Protein AF-0000000077170432 (afdb_homodimer)

Solvent-accessible surface area (backbone atoms only — not comparable to full-atom values): 39179 Å² total; per-residue (Å²): 105,49,14,53,43,49,45,34,35,33,37,40,66,66,39,50,56,58,50,44,18,53,65,47,69,58,74,45,51,33,66,53,50,51,30,24,37,72,60,76,39,79,74,50,73,69,52,41,50,44,47,18,60,63,46,71,46,54,54,57,64,44,67,56,45,87,49,56,41,79,46,63,64,42,57,51,84,76,51,88,63,52,73,54,54,46,32,32,49,52,45,51,49,51,54,50,50,50,46,51,51,50,54,32,54,75,69,62,49,80,77,36,64,57,58,70,93,48,98,59,54,43,77,49,92,45,51,72,48,22,42,58,49,24,52,51,50,33,57,73,66,37,40,46,64,58,45,65,69,50,63,50,55,51,41,40,64,50,15,36,41,76,45,76,39,88,52,61,88,89,41,61,59,46,43,30,32,34,31,41,53,85,92,45,75,57,40,46,32,41,37,31,20,57,80,49,53,66,30,53,36,48,48,44,54,40,23,48,50,28,55,65,44,41,37,54,81,77,38,55,72,69,48,41,53,51,19,15,48,40,16,21,45,30,54,50,49,34,64,69,52,49,32,70,73,72,44,63,75,46,91,46,77,20,39,47,38,50,51,52,50,21,60,64,40,51,41,38,59,47,58,46,54,52,45,38,37,74,74,53,25,32,47,70,66,51,52,54,48,37,46,70,52,86,41,51,52,29,83,83,43,60,72,86,46,76,45,80,38,69,76,39,65,63,62,68,58,60,54,60,63,57,35,52,42,35,46,36,38,42,64,61,74,40,48,68,65,54,41,15,60,69,68,69,44,59,52,67,57,50,49,41,38,41,65,38,84,78,77,76,78,63,68,75,78,110,109,47,12,52,44,49,46,34,36,33,39,40,66,64,40,50,58,58,51,45,17,55,65,48,69,59,76,46,50,35,66,53,51,50,31,26,37,70,60,76,41,78,74,52,72,69,53,42,52,44,48,18,62,65,46,72,45,54,56,60,64,45,66,55,55,84,43,56,42,77,47,61,64,43,56,56,84,76,57,88,61,53,71,56,55,46,35,30,49,50,41,50,49,50,52,48,50,49,46,52,52,48,54,33,54,74,67,61,49,82,77,37,63,58,59,68,95,47,98,60,53,43,78,48,92,44,51,72,48,22,43,57,50,24,53,50,51,32,57,74,67,37,41,46,62,58,44,65,68,48,63,50,56,51,39,40,65,50,15,36,42,77,45,76,38,87,52,60,87,88,43,59,59,49,44,31,32,34,31,41,52,84,89,46,75,56,39,45,33,40,38,32,20,57,82,48,54,66,29,53,37,49,47,45,53,40,23,49,50,27,55,65,43,42,37,56,81,78,38,56,72,69,48,41,53,51,18,16,49,40,17,22,43,30,56,49,49,33,64,70,53,50,31,70,73,73,44,63,76,46,91,45,76,19,39,47,38,50,52,52,50,21,60,65,42,52,41,38,59,48,58,47,53,53,43,38,36,75,74,53,23,31,48,72,67,52,50,54,48,37,46,70,52,86,40,50,52,29,84,83,43,60,72,86,47,75,46,81,39,68,75,39,63,63,61,67,57,61,55,59,64,56,35,52,43,36,46,36,38,42,64,61,76,41,48,67,65,55,42,14,59,69,68,70,44,57,51,68,56,50,50,42,36,43,65,38,84,78,77,78,78,64,69,76,78,112

Nearest PDB structures (foldseek):
  2ewt-assembly1_A  TM=8.692E-01  e=7.872E-02  Streptomyces coelicolor A3(2)
  4ob4-assembly1_A  TM=8.720E-01  e=9.083E-02  Streptomyces coelicolor A3(2)
  2axv-assembly1_D  TM=1.964E-01  e=3.850E-02  Enterococcus faecalis
  2awi-assembly1_F  TM=1.970E-01  e=3.850E-02  Enterococcus faecalis
  2aw6-assembly1_A  TM=2.011E-01  e=2.473E-01  Enterococcus faecalis

Secondary structure (DSSP, 8-state):
-HHHHHHHHHHHTT--HHHHHHHTTTSS-HHHHHHHHTTSSPPPHHHHHHHHHHHT--HHHHH--TTEEE------TT----HHHHHHHHHHHHHHHHHHHHHHHHTT--------SSSSPEEPSSTTHHHHHHHHHHHHTT--SSPPS-HHHHHHHTT-EEEEE---TT--EEEEEEEESTTPPPEEEEEEETTS-HHHHHHHHHHHHHHHHEESTTS-HHHHHHHHHHHHHHHHS-HHHHHHHH-S--S---HHHHHHHHHHHT--HHHHHHHHHHTTSS-HHHHHHHHHTTTTTTTTS-TT-SSSSGGGGGSSS-HHHHHHHHHHHHTTSS-HHHHHHHHTS-HHHHHHHHH-------TT--/-HHHHHHHHHHHHT--HHHHHHHTTTSS-HHHHHHHHTTSSPPPHHHHHHHHHHHT--HHHHH---SEE-------TT----HHHHHHHHHHHHHHHHHHHHHHHHTT--------SSSSPEEPSSTTHHHHHHHHHHHHTT--SSPPS-HHHHHHHTT-EEEEE---TT--EEEEEEEESTTPPPEEEEEEETTS-HHHHHHHHHHHHHHHHEESTTS-HHHHHHHHHHHHHHHHS-HHHHHHHH-S--S---HHHHHHHHHHHT--HHHHHHHHHHTTSS-HHHHHHHHHTTTTTTTTS-TT-SSSSGGGGGTSS-HHHHHHHHHHHHTTSS-HHHHHHHHTS-HHHHHHHHH-------TT--

Sequence (732 aa):
MLGERIKLARRKAGYSLRNLADRMGGRVSAQAIGKYERGEMVPGSDNLIALSRALEVSVPYLLDSQGIELTGVDFRAQAGITGAERARVQTEVLEWVERYLQIERILELDDGQWEMPFAEPRKLASVQQAESLAEEVRNRWNLGWDPIPNVTELFEEQGFKVLVVGLPAKVSGFTCLVHRSQAQSAVPVVVVNEMCSIERRRLTMVHELGHRLIDPEPLCTSEEEKAATRFAGAFLMPKEHLIRECGRERHKLSYQELIDLKQLYKVSGAALLVRLRDIGVISDAYLTYAFQSFARTWRSQEPESLERDPTCAKLEPAQRFERLCHRALAEGLISLSKAAELLRRPVKVVESELKGPVASDADHHQMLGERIKLARRKAGYSLRNLADRMGGRVSAQAIGKYERGEMVPGSDNLIALSRALEVSVPYLLDSQGIELTGVDFRAQAGITGAERARVQTEVLEWVERYLQIERILELDDGQWEMPFAEPRKLASVQQAESLAEEVRNRWNLGWDPIPNVTELFEEQGFKVLVVGLPAKVSGFTCLVHRSQAQSAVPVVVVNEMCSIERRRLTMVHELGHRLIDPEPLCTSEEEKAATRFAGAFLMPKEHLIRECGRERHKLSYQELIDLKQLYKVSGAALLVRLRDIGVISDAYLTYAFQSFARTWRSQEPESLERDPTCAKLEPAQRFERLCHRALAEGLISLSKAAELLRRPVKVVESELKGPVASDADHHQ

Structure (mmCIF, N/CA/C/O backbone):
data_AF-0000000077170432-model_v1
#
loop_
_entity.id
_entity.type
_entity.pdbx_description
1 polymer 'Gll0267 protein'
#
loop_
_atom_site.group_PDB
_atom_site.id
_atom_site.type_symbol
_atom_site.label_atom_id
_atom_site.label_alt_id
_atom_site.label_comp_id
_atom_site.label_asym_id
_atom_site.label_entity_id
_atom_site.label_seq_id
_atom_site.pdbx_PDB_ins_code
_atom_site.Cartn_x
_atom_site.Cartn_y
_atom_site.Cartn_z
_atom_site.occupancy
_atom_site.B_iso_or_equiv
_atom_site.auth_seq_id
_atom_site.auth_comp_id
_atom_site.auth_asym_id
_atom_site.auth_atom_id
_atom_site.pdbx_PDB_model_num
ATOM 1 N N . MET A 1 1 ? -3.203 37.281 20.688 1 66.94 1 MET A N 1
ATOM 2 C CA . MET A 1 1 ? -3.555 36.188 19.797 1 66.94 1 MET A CA 1
ATOM 3 C C . MET A 1 1 ? -3.92 36.688 18.406 1 66.94 1 MET A C 1
ATOM 5 O O . MET A 1 1 ? -3.193 36.438 17.438 1 66.94 1 MET A O 1
ATOM 9 N N . LEU A 1 2 ? -4.871 37.562 18.375 1 74.5 2 LEU A N 1
ATOM 10 C CA . LEU A 1 2 ? -5.285 38.156 17.094 1 74.5 2 LEU A CA 1
ATOM 11 C C . LEU A 1 2 ? -4.137 38.938 16.469 1 74.5 2 LEU A C 1
ATOM 13 O O . LEU A 1 2 ? -3.846 38.75 15.281 1 74.5 2 LEU A O 1
ATOM 17 N N . GLY A 1 3 ? -3.471 39.656 17.297 1 78.38 3 GLY A N 1
ATOM 18 C CA . GLY A 1 3 ? -2.367 40.5 16.828 1 78.38 3 GLY A CA 1
ATOM 19 C C . GLY A 1 3 ? -1.251 39.688 16.203 1 78.38 3 GLY A C 1
ATOM 20 O O . GLY A 1 3 ? -0.763 40.031 15.117 1 78.38 3 GLY A O 1
ATOM 21 N N . GLU A 1 4 ? -0.898 38.656 16.875 1 74.75 4 GLU A N 1
ATOM 22 C CA . GLU A 1 4 ? 0.164 37.781 16.375 1 74.75 4 GLU A CA 1
ATOM 23 C C . GLU A 1 4 ? -0.23 37.156 15.047 1 74.75 4 GLU A C 1
ATOM 25 O O . GLU A 1 4 ? 0.609 36.969 14.156 1 74.75 4 GLU A O 1
ATOM 30 N N . ARG A 1 5 ? -1.409 36.844 14.922 1 73.12 5 ARG A N 1
ATOM 31 C CA . ARG A 1 5 ? -1.896 36.188 13.703 1 73.12 5 ARG A CA 1
ATOM 32 C C . ARG A 1 5 ? -1.906 37.188 12.539 1 73.12 5 ARG A C 1
ATOM 34 O O . ARG A 1 5 ? -1.618 36.812 11.398 1 73.12 5 ARG A O 1
ATOM 41 N N . ILE A 1 6 ? -2.32 38.406 12.844 1 80.06 6 ILE A N 1
ATOM 42 C CA . ILE A 1 6 ? -2.26 39.438 11.836 1 80.06 6 ILE A CA 1
ATOM 43 C C . ILE A 1 6 ? -0.813 39.656 11.391 1 80.06 6 ILE A C 1
ATOM 45 O O . ILE A 1 6 ? -0.533 39.719 10.188 1 80.06 6 ILE A O 1
ATOM 49 N N . LYS A 1 7 ? 0.082 39.656 12.383 1 80.56 7 LYS A N 1
ATOM 50 C CA . LYS A 1 7 ? 1.5 39.844 12.094 1 80.56 7 LYS A CA 1
ATOM 51 C C . LYS A 1 7 ? 2.033 38.719 11.203 1 80.56 7 LYS A C 1
ATOM 53 O O . LYS A 1 7 ? 2.717 38.969 10.211 1 80.56 7 LYS A O 1
ATOM 58 N N . LEU A 1 8 ? 1.719 37.562 11.586 1 73 8 LEU A N 1
ATOM 59 C CA . LEU A 1 8 ? 2.164 36.375 10.836 1 73 8 LEU A CA 1
ATOM 60 C C . LEU A 1 8 ? 1.624 36.406 9.414 1 73 8 LEU A C 1
ATOM 62 O O . LEU A 1 8 ? 2.357 36.156 8.461 1 73 8 LEU A O 1
ATOM 66 N N . ALA A 1 9 ? 0.352 36.656 9.25 1 75.5 9 ALA A N 1
ATOM 67 C CA . ALA A 1 9 ? -0.275 36.719 7.93 1 75.5 9 ALA A CA 1
ATOM 68 C C . ALA A 1 9 ? 0.36 37.812 7.078 1 75.5 9 ALA A C 1
ATOM 70 O O . ALA A 1 9 ? 0.557 37.656 5.875 1 75.5 9 ALA A O 1
ATOM 71 N N . ARG A 1 10 ? 0.565 38.969 7.695 1 82.31 10 ARG A N 1
ATOM 72 C CA . ARG A 1 10 ? 1.197 40.094 6.992 1 82.31 10 ARG A CA 1
ATOM 73 C C . ARG A 1 10 ? 2.578 39.688 6.477 1 82.31 10 ARG A C 1
ATOM 75 O O . ARG A 1 10 ? 2.914 39.969 5.32 1 82.31 10 ARG A O 1
ATOM 82 N N . ARG A 1 11 ? 3.338 39.062 7.297 1 75.88 11 ARG A N 1
ATOM 83 C CA . ARG A 1 11 ? 4.676 38.594 6.914 1 75.88 11 ARG A CA 1
ATOM 84 C C . ARG A 1 11 ? 4.609 37.562 5.805 1 75.88 11 ARG A C 1
ATOM 86 O O . ARG A 1 11 ? 5.438 37.562 4.891 1 75.88 11 ARG A O 1
ATOM 93 N N . LYS A 1 12 ? 3.648 36.719 5.934 1 70.38 12 LYS A N 1
ATOM 94 C CA . LYS A 1 12 ? 3.412 35.719 4.898 1 70.38 12 LYS A CA 1
ATOM 95 C C . LYS A 1 12 ? 3.191 36.375 3.539 1 70.38 12 LYS A C 1
ATOM 97 O O . LYS A 1 12 ? 3.705 35.906 2.523 1 70.38 12 LYS A O 1
ATOM 102 N N . ALA A 1 13 ? 2.371 37.406 3.566 1 73.69 13 ALA A N 1
ATOM 103 C CA . ALA A 1 13 ? 2.031 38.125 2.334 1 73.69 13 ALA A CA 1
ATOM 104 C C . ALA A 1 13 ? 3.176 39 1.885 1 73.69 13 ALA A C 1
ATOM 106 O O . ALA A 1 13 ? 3.123 39.594 0.801 1 73.69 13 ALA A O 1
ATOM 107 N N . GLY A 1 14 ? 4.219 39.156 2.766 1 74.88 14 GLY A N 1
ATOM 108 C CA . GLY A 1 14 ? 5.375 40 2.457 1 74.88 14 GLY A CA 1
ATOM 109 C C . GLY A 1 14 ? 5.094 41.469 2.576 1 74.88 14 GLY A C 1
ATOM 110 O O . GLY A 1 14 ? 5.75 42.281 1.924 1 74.88 14 GLY A O 1
ATOM 111 N N . TYR A 1 15 ? 4.129 41.812 3.283 1 82.25 15 TYR A N 1
ATOM 112 C CA . TYR A 1 15 ? 3.754 43.219 3.367 1 82.25 15 TYR A CA 1
ATOM 113 C C . TYR A 1 15 ? 4.422 43.875 4.562 1 82.25 15 TYR A C 1
ATOM 115 O O . TYR A 1 15 ? 4.535 43.281 5.633 1 82.25 15 TYR A O 1
ATOM 123 N N . SER A 1 16 ? 5.012 45.094 4.328 1 88.25 16 SER A N 1
ATOM 124 C CA . SER A 1 16 ? 5.254 46 5.457 1 88.25 16 SER A CA 1
ATOM 125 C C . SER A 1 16 ? 3.943 46.531 6.031 1 88.25 16 SER A C 1
ATOM 127 O O . SER A 1 16 ? 2.877 46.344 5.441 1 88.25 16 SER A O 1
ATOM 129 N N . LEU A 1 17 ? 4.078 47.094 7.18 1 92.12 17 LEU A N 1
ATOM 130 C CA . LEU A 1 17 ? 2.881 47.719 7.746 1 92.12 17 LEU A CA 1
ATOM 131 C C . LEU A 1 17 ? 2.275 48.719 6.773 1 92.12 17 LEU A C 1
ATOM 133 O O . LEU A 1 17 ? 1.055 48.781 6.602 1 92.12 17 LEU A O 1
ATOM 137 N N . ARG A 1 18 ? 3.133 49.438 6.09 1 91.62 18 ARG A N 1
ATOM 138 C CA . ARG A 1 18 ? 2.688 50.469 5.133 1 91.62 18 ARG A CA 1
ATOM 139 C C . ARG A 1 18 ? 2.061 49.812 3.904 1 91.62 18 ARG A C 1
ATOM 141 O O . ARG A 1 18 ? 1.016 50.25 3.426 1 91.62 18 ARG A O 1
ATOM 148 N N . ASN A 1 19 ? 2.674 48.781 3.428 1 91.88 19 ASN A N 1
ATOM 149 C CA . ASN A 1 19 ? 2.16 48.062 2.26 1 91.88 19 ASN A CA 1
ATOM 150 C C . ASN A 1 19 ? 0.788 47.469 2.531 1 91.88 19 ASN A C 1
ATOM 152 O O . ASN A 1 19 ? -0.083 47.469 1.659 1 91.88 19 ASN A O 1
ATOM 156 N N . LEU A 1 20 ? 0.703 46.938 3.67 1 93 20 LEU A N 1
ATOM 157 C CA . LEU A 1 20 ? -0.584 46.344 4.031 1 93 20 LEU A CA 1
ATOM 158 C C . LEU A 1 20 ? -1.667 47.406 4.102 1 93 20 LEU A C 1
ATOM 160 O O . LEU A 1 20 ? -2.781 47.219 3.617 1 93 20 LEU A O 1
ATOM 164 N N . ALA A 1 21 ? -1.372 48.5 4.645 1 93.38 21 ALA A N 1
ATOM 165 C CA . ALA A 1 21 ? -2.32 49.625 4.707 1 93.38 21 ALA A CA 1
ATOM 166 C C . ALA A 1 21 ? -2.77 50.031 3.312 1 93.38 21 ALA A C 1
ATOM 168 O O . ALA A 1 21 ? -3.955 50.281 3.084 1 93.38 21 ALA A O 1
ATOM 169 N N . ASP A 1 22 ? -1.822 50.062 2.438 1 92.12 22 ASP A N 1
ATOM 170 C CA . ASP A 1 22 ? -2.119 50.438 1.056 1 92.12 22 ASP A CA 1
ATOM 171 C C . ASP A 1 22 ? -3.033 49.375 0.399 1 92.12 22 ASP A C 1
ATOM 173 O O . ASP A 1 22 ? -3.979 49.75 -0.307 1 92.12 22 ASP A O 1
ATOM 177 N N . ARG A 1 23 ? -2.705 48.125 0.683 1 91.44 23 ARG A N 1
ATOM 178 C CA . ARG A 1 23 ? -3.479 47.031 0.104 1 91.44 23 ARG A CA 1
ATOM 179 C C . ARG A 1 23 ? -4.914 47.062 0.616 1 91.44 23 ARG A C 1
ATOM 181 O O . ARG A 1 23 ? -5.832 46.594 -0.077 1 91.44 23 ARG A O 1
ATOM 188 N N . MET A 1 24 ? -5.082 47.562 1.746 1 91.56 24 MET A N 1
ATOM 189 C CA . MET A 1 24 ? -6.41 47.656 2.338 1 91.56 24 MET A CA 1
ATOM 190 C C . MET A 1 24 ? -7.137 48.906 1.86 1 91.56 24 MET A C 1
ATOM 192 O O . MET A 1 24 ? -8.211 49.25 2.369 1 91.56 24 MET A O 1
ATOM 196 N N . GLY A 1 25 ? -6.539 49.625 0.961 1 88.75 25 GLY A N 1
ATOM 197 C CA . GLY A 1 25 ? -7.145 50.812 0.396 1 88.75 25 GLY A CA 1
ATOM 198 C C . GLY A 1 25 ? -7.09 52.031 1.328 1 88.75 25 GLY A C 1
ATOM 199 O O . GLY A 1 25 ? -7.945 52.906 1.268 1 88.75 25 GLY A O 1
ATOM 200 N N . GLY A 1 26 ? -6.211 51.969 2.174 1 86 26 GLY A N 1
ATOM 201 C CA . GLY A 1 26 ? -6.055 53.094 3.096 1 86 26 GLY A CA 1
ATOM 202 C C . GLY A 1 26 ? -7.133 53.156 4.16 1 86 26 GLY A C 1
ATOM 203 O O . GLY A 1 26 ? -7.258 54.125 4.879 1 86 26 GLY A O 1
ATOM 204 N N . ARG A 1 27 ? -7.801 52.062 4.348 1 87.88 27 ARG A N 1
ATOM 205 C CA . ARG A 1 27 ? -8.883 52 5.324 1 87.88 27 ARG A CA 1
ATOM 206 C C . ARG A 1 27 ? -8.336 52.062 6.75 1 87.88 27 ARG A C 1
ATOM 208 O O . ARG A 1 27 ? -9 52.562 7.652 1 87.88 27 ARG A O 1
ATOM 215 N N . VAL A 1 28 ? -7.281 51.469 6.863 1 89.88 28 VAL A N 1
ATOM 216 C CA . VAL A 1 28 ? -6.609 51.438 8.156 1 89.88 28 VAL A CA 1
ATOM 217 C C . VAL A 1 28 ? -5.168 51.906 8 1 89.88 28 VAL A C 1
ATOM 219 O O . VAL A 1 28 ? -4.5 51.594 7.02 1 89.88 28 VAL A O 1
ATOM 222 N N . SER A 1 29 ? -4.715 52.781 8.852 1 91.94 29 SER A N 1
ATOM 223 C CA . SER A 1 29 ? -3.35 53.281 8.773 1 91.94 29 SER A CA 1
ATOM 224 C C . SER A 1 29 ? -2.342 52.219 9.172 1 91.94 29 SER A C 1
ATOM 226 O O . SER A 1 29 ? -2.693 51.25 9.859 1 91.94 29 SER A O 1
ATOM 228 N N . ALA A 1 30 ? -1.102 52.469 8.688 1 93.88 30 ALA A N 1
ATOM 229 C CA . ALA A 1 30 ? -0.016 51.562 9.078 1 93.88 30 ALA A CA 1
ATOM 230 C C . ALA A 1 30 ? 0.161 51.562 10.594 1 93.88 30 ALA A C 1
ATOM 232 O O . ALA A 1 30 ? 0.448 50.5 11.172 1 93.88 30 ALA A O 1
ATOM 233 N N . GLN A 1 31 ? -0.024 52.688 11.172 1 92.5 31 GLN A N 1
ATOM 234 C CA . GLN A 1 31 ? 0.094 52.781 12.625 1 92.5 31 GLN A CA 1
ATOM 235 C C . GLN A 1 31 ? -0.979 51.969 13.32 1 92.5 31 GLN A C 1
ATOM 237 O O . GLN A 1 31 ? -0.7 51.281 14.312 1 92.5 31 GLN A O 1
ATOM 242 N N . ALA A 1 32 ? -2.135 52.031 12.836 1 92.88 32 ALA A N 1
ATOM 243 C CA . ALA A 1 32 ? -3.232 51.25 13.406 1 92.88 32 ALA A CA 1
ATOM 244 C C . ALA A 1 32 ? -2.973 49.75 13.266 1 92.88 32 ALA A C 1
ATOM 246 O O . ALA A 1 32 ? -3.229 48.969 14.195 1 92.88 32 ALA A O 1
ATOM 247 N N . ILE A 1 33 ? -2.488 49.406 12.133 1 93.81 33 ILE A N 1
ATOM 248 C CA . ILE A 1 33 ? -2.166 48 11.906 1 93.81 33 ILE A CA 1
ATOM 249 C C . ILE A 1 33 ? -1.11 47.562 12.906 1 93.81 33 ILE A C 1
ATOM 251 O O . ILE A 1 33 ? -1.204 46.438 13.461 1 93.81 33 ILE A O 1
ATOM 255 N N . GLY A 1 34 ? -0.131 48.375 13.086 1 91.88 34 GLY A N 1
ATOM 256 C CA . GLY A 1 34 ? 0.862 48.062 14.109 1 91.88 34 GLY A CA 1
ATOM 257 C C . GLY A 1 34 ? 0.259 47.875 15.484 1 91.88 34 GLY A C 1
ATOM 258 O O . GLY A 1 34 ? 0.664 46.969 16.219 1 91.88 34 GLY A O 1
ATOM 259 N N . LYS A 1 35 ? -0.677 48.656 15.828 1 90.94 35 LYS A N 1
ATOM 260 C CA . LYS A 1 35 ? -1.358 48.531 17.109 1 90.94 35 LYS A CA 1
ATOM 261 C C . LYS A 1 35 ? -2.158 47.25 17.172 1 90.94 35 LYS A C 1
ATOM 263 O O . LYS A 1 35 ? -2.236 46.594 18.234 1 90.94 35 LYS A O 1
ATOM 268 N N . TYR A 1 36 ? -2.811 46.906 16.062 1 89.5 36 TYR A N 1
ATOM 269 C CA . TYR A 1 36 ? -3.498 45.625 16.016 1 89.5 36 TYR A CA 1
ATOM 270 C C . TYR A 1 36 ? -2.541 44.469 16.312 1 89.5 36 TYR A C 1
ATOM 272 O O . TYR A 1 36 ? -2.838 43.625 17.156 1 89.5 36 TYR A O 1
ATOM 280 N N . GLU A 1 37 ? -1.351 44.562 15.664 1 88.19 37 GLU A N 1
ATOM 281 C CA . GLU A 1 37 ? -0.382 43.469 15.766 1 88.19 37 GLU A CA 1
ATOM 282 C C . GLU A 1 37 ? 0.184 43.344 17.172 1 88.19 37 GLU A C 1
ATOM 284 O O . GLU A 1 37 ? 0.515 42.25 17.641 1 88.19 37 GLU A O 1
ATOM 289 N N . ARG A 1 38 ? 0.248 44.5 17.875 1 83.94 38 ARG A N 1
ATOM 290 C CA . ARG A 1 38 ? 0.784 44.531 19.219 1 83.94 38 ARG A CA 1
ATOM 291 C C . ARG A 1 38 ? -0.32 44.312 20.25 1 83.94 38 ARG A C 1
ATOM 293 O O . ARG A 1 38 ? -0.064 44.312 21.453 1 83.94 38 ARG A O 1
ATOM 300 N N . GLY A 1 39 ? -1.513 44.156 19.766 1 83.88 39 GLY A N 1
ATOM 301 C CA . GLY A 1 39 ? -2.635 43.875 20.656 1 83.88 39 GLY A CA 1
ATOM 302 C C . GLY A 1 39 ? -3.137 45.094 21.391 1 83.88 39 GLY A C 1
ATOM 303 O O . GLY A 1 39 ? -3.885 45 22.359 1 83.88 39 GLY A O 1
ATOM 304 N N . GLU A 1 40 ? -2.727 46.219 21 1 84.38 40 GLU A N 1
ATOM 305 C CA . GLU A 1 40 ? -3.1 47.469 21.672 1 84.38 40 GLU A CA 1
ATOM 306 C C . GLU A 1 40 ? -4.48 47.938 21.219 1 84.38 40 GLU A C 1
ATOM 308 O O . GLU A 1 40 ? -5.133 48.719 21.906 1 84.38 40 GLU A O 1
ATOM 313 N N . MET A 1 41 ? -4.844 47.5 19.984 1 86.38 41 MET A N 1
ATOM 314 C CA . MET A 1 41 ? -6.145 47.812 19.391 1 86.38 41 MET A CA 1
ATOM 315 C C . MET A 1 41 ? -6.754 46.594 18.703 1 86.38 41 MET A C 1
ATOM 317 O O . MET A 1 41 ? -6.039 45.812 18.109 1 86.38 41 MET A O 1
ATOM 321 N N . VAL A 1 42 ? -8.039 46.469 18.844 1 87.75 42 VAL A N 1
ATOM 322 C CA . VAL A 1 42 ? -8.742 45.406 18.172 1 87.75 42 VAL A CA 1
ATOM 323 C C . VAL A 1 42 ? -9.484 45.938 16.953 1 87.75 42 VAL A C 1
ATOM 325 O O . VAL A 1 42 ? -10.227 46.906 17.047 1 87.75 42 VAL A O 1
ATOM 328 N N . PRO A 1 43 ? -9.172 45.312 15.883 1 87.94 43 PRO A N 1
ATOM 329 C CA . PRO A 1 43 ? -9.883 45.781 14.695 1 87.94 43 PRO A CA 1
ATOM 330 C C . PRO A 1 43 ? -11.383 45.5 14.758 1 87.94 43 PRO A C 1
ATOM 332 O O . PRO A 1 43 ? -11.805 44.469 15.281 1 87.94 43 PRO A O 1
ATOM 335 N N . GLY A 1 44 ? -12.188 46.438 14.227 1 85.31 44 GLY A N 1
ATOM 336 C CA . GLY A 1 44 ? -13.617 46.219 14.055 1 85.31 44 GLY A CA 1
ATOM 337 C C . GLY A 1 44 ? -13.93 45.219 12.953 1 85.31 44 GLY A C 1
ATOM 338 O O . GLY A 1 44 ? -13.031 44.75 12.25 1 85.31 44 GLY A O 1
ATOM 339 N N . SER A 1 45 ? -15.18 44.844 12.828 1 85.25 45 SER A N 1
ATOM 340 C CA . SER A 1 45 ? -15.633 43.812 11.898 1 85.25 45 SER A CA 1
ATOM 341 C C . SER A 1 45 ? -15.234 44.156 10.469 1 85.25 45 SER A C 1
ATOM 343 O O . SER A 1 45 ? -14.727 43.312 9.734 1 85.25 45 SER A O 1
ATOM 345 N N . ASP A 1 46 ? -15.445 45.344 10.117 1 87.81 46 ASP A N 1
ATOM 346 C CA . ASP A 1 46 ? -15.117 45.75 8.758 1 87.81 46 ASP A CA 1
ATOM 347 C C . ASP A 1 46 ? -13.617 45.656 8.492 1 87.81 46 ASP A C 1
ATOM 349 O O . ASP A 1 46 ? -13.203 45.219 7.426 1 87.81 46 ASP A O 1
ATOM 353 N N . ASN A 1 47 ? -12.867 46.094 9.453 1 90.62 47 ASN A N 1
ATOM 354 C CA . ASN A 1 47 ? -11.414 46.031 9.312 1 90.62 47 ASN A CA 1
ATOM 355 C C . ASN A 1 47 ? -10.898 44.594 9.305 1 90.62 47 ASN A C 1
ATOM 357 O O . ASN A 1 47 ? -9.945 44.281 8.586 1 90.62 47 ASN A O 1
ATOM 361 N N . LEU A 1 48 ? -11.586 43.781 10.023 1 87.62 48 LEU A N 1
ATOM 362 C CA . LEU A 1 48 ? -11.219 42.375 10.055 1 87.62 48 LEU A CA 1
ATOM 363 C C . LEU A 1 48 ? -11.438 41.719 8.695 1 87.62 48 LEU A C 1
ATOM 365 O O . LEU A 1 48 ? -10.594 40.938 8.227 1 87.62 48 LEU A O 1
ATOM 369 N N . ILE A 1 49 ? -12.508 42.031 8.141 1 87 49 ILE A N 1
ATOM 370 C CA . ILE A 1 49 ? -12.82 41.5 6.82 1 87 49 ILE A CA 1
ATOM 371 C C . ILE A 1 49 ? -11.805 42.031 5.801 1 87 49 ILE A C 1
ATOM 373 O O . ILE A 1 49 ? -11.32 41.281 4.957 1 87 49 ILE A O 1
ATOM 377 N N . ALA A 1 50 ? -11.547 43.25 5.898 1 89.5 50 ALA A N 1
ATOM 378 C CA . ALA A 1 50 ? -10.562 43.875 5 1 89.5 50 ALA A CA 1
ATOM 379 C C . ALA A 1 50 ? -9.195 43.219 5.164 1 89.5 50 ALA A C 1
ATOM 381 O O . ALA A 1 50 ? -8.5 42.969 4.18 1 89.5 50 ALA A O 1
ATOM 382 N N . LEU A 1 51 ? -8.844 42.969 6.371 1 90.44 51 LEU A N 1
ATOM 383 C CA . LEU A 1 51 ? -7.59 42.281 6.672 1 90.44 51 LEU A CA 1
ATOM 384 C C . LEU A 1 51 ? -7.57 40.906 6.051 1 90.44 51 LEU A C 1
ATOM 386 O O . LEU A 1 51 ? -6.582 40.5 5.422 1 90.44 51 LEU A O 1
ATOM 390 N N . SER A 1 52 ? -8.578 40.219 6.273 1 86.06 52 SER A N 1
ATOM 391 C CA . SER A 1 52 ? -8.711 38.875 5.75 1 86.06 52 SER A CA 1
ATOM 392 C C . SER A 1 52 ? -8.523 38.844 4.234 1 86.06 52 SER A C 1
ATOM 394 O O . SER A 1 52 ? -7.809 38 3.705 1 86.06 52 SER A O 1
ATOM 396 N N . ARG A 1 53 ? -9.094 39.688 3.635 1 85.31 53 ARG A N 1
ATOM 397 C CA . ARG A 1 53 ? -9.016 39.781 2.18 1 85.31 53 ARG A CA 1
ATOM 398 C C . ARG A 1 53 ? -7.609 40.156 1.729 1 85.31 53 ARG A C 1
ATOM 400 O O . ARG A 1 53 ? -7.055 39.562 0.813 1 85.31 53 ARG A O 1
ATOM 407 N N . ALA A 1 54 ? -7.094 41.156 2.33 1 88.44 54 ALA A N 1
ATOM 408 C CA . ALA A 1 54 ? -5.781 41.656 1.941 1 88.44 54 ALA A CA 1
ATOM 409 C C . ALA A 1 54 ? -4.695 40.625 2.168 1 88.44 54 ALA A C 1
ATOM 411 O O . ALA A 1 54 ? -3.736 40.531 1.396 1 88.44 54 ALA A O 1
ATOM 412 N N . LEU A 1 55 ? -4.883 39.906 3.152 1 84.19 55 LEU A N 1
ATOM 413 C CA . LEU A 1 55 ? -3.852 38.969 3.566 1 84.19 55 LEU A CA 1
ATOM 414 C C . LEU A 1 55 ? -4.148 37.562 3.039 1 84.19 55 LEU A C 1
ATOM 416 O O . LEU A 1 55 ? -3.355 36.625 3.232 1 84.19 55 LEU A O 1
ATOM 420 N N . GLU A 1 56 ? -5.32 37.375 2.508 1 77.31 56 GLU A N 1
ATOM 421 C CA . GLU A 1 56 ? -5.762 36.125 1.936 1 77.31 56 GLU A CA 1
ATOM 422 C C . GLU A 1 56 ? -5.82 35.031 2.996 1 77.31 56 GLU A C 1
ATOM 424 O O . GLU A 1 56 ? -5.301 33.906 2.791 1 77.31 56 GLU A O 1
ATOM 429 N N . VAL A 1 57 ? -6.289 35.438 4.062 1 74.5 57 VAL A N 1
ATOM 430 C CA . VAL A 1 57 ? -6.574 34.5 5.137 1 74.5 57 VAL A CA 1
ATOM 431 C C . VAL A 1 57 ? -8.039 34.594 5.551 1 74.5 57 VAL A C 1
ATOM 433 O O . VAL A 1 57 ? -8.711 35.594 5.211 1 74.5 57 VAL A O 1
ATOM 436 N N . SER A 1 58 ? -8.539 33.5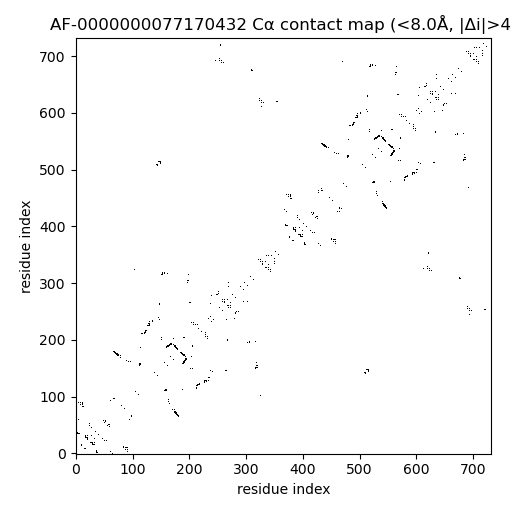94 6.262 1 68.06 58 SER A N 1
ATOM 437 C CA . SER A 1 58 ? -9.938 33.625 6.672 1 68.06 58 SER A CA 1
ATOM 438 C C . SER A 1 58 ? -10.125 34.406 7.953 1 68.06 58 SER A C 1
ATOM 440 O O . SER A 1 58 ? -9.188 34.594 8.734 1 68.06 58 SER A O 1
ATOM 442 N N . VAL A 1 59 ? -11.352 34.969 8.07 1 76.12 59 VAL A N 1
ATOM 443 C CA . VAL A 1 59 ? -11.688 35.719 9.281 1 76.12 59 VAL A CA 1
ATOM 444 C C . VAL A 1 59 ? -11.594 34.781 10.492 1 76.12 59 VAL A C 1
ATOM 446 O O . VAL A 1 59 ? -11.023 35.156 11.523 1 76.12 59 VAL A O 1
ATOM 449 N N . PRO A 1 60 ? -12.008 33.594 10.289 1 66.81 60 PRO A N 1
ATOM 450 C CA . PRO A 1 60 ? -11.875 32.688 11.438 1 66.81 60 PRO A CA 1
ATOM 451 C C . PRO A 1 60 ? -10.422 32.469 11.852 1 66.81 60 PRO A C 1
ATOM 453 O O . PRO A 1 60 ? -10.125 32.375 13.039 1 66.81 60 PRO A O 1
ATOM 456 N N . TYR A 1 61 ? -9.547 32.438 10.938 1 69.38 61 TYR A N 1
ATOM 457 C CA . TYR A 1 61 ? -8.125 32.344 11.266 1 69.38 61 TYR A CA 1
ATOM 458 C C . TYR A 1 61 ? -7.695 33.531 12.141 1 69.38 61 TYR A C 1
ATOM 460 O O . TYR A 1 61 ? -6.969 33.344 13.125 1 69.38 61 TYR A O 1
ATOM 468 N N . LEU A 1 62 ? -8.133 34.688 11.758 1 73.88 62 LEU A N 1
ATOM 469 C CA . LEU A 1 62 ? -7.711 35.875 12.469 1 73.88 62 LEU A CA 1
ATOM 470 C C . LEU A 1 62 ? -8.305 35.906 13.875 1 73.88 62 LEU A C 1
ATOM 472 O O . LEU A 1 62 ? -7.648 36.375 14.82 1 73.88 62 LEU A O 1
ATOM 476 N N . LEU A 1 63 ? -9.617 35.406 13.953 1 69.25 63 LEU A N 1
ATOM 477 C CA . LEU A 1 63 ? -10.344 35.531 15.211 1 69.25 63 LEU A CA 1
ATOM 478 C C . LEU A 1 63 ? -10.055 34.344 16.125 1 69.25 63 LEU A C 1
ATOM 480 O O . LEU A 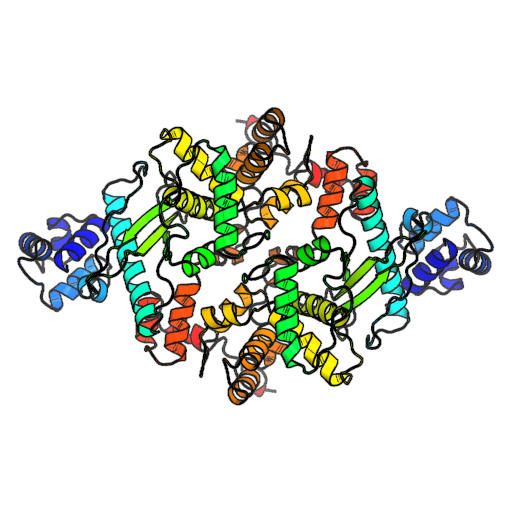1 63 ? -10.094 34.469 17.344 1 69.25 63 LEU A O 1
ATOM 484 N N . ASP A 1 64 ? -10.281 33.125 15.602 1 57.41 64 ASP A N 1
ATOM 485 C CA . ASP A 1 64 ? -10.406 31.891 16.359 1 57.41 64 ASP A CA 1
ATOM 486 C C . ASP A 1 64 ? -9.039 31.375 16.812 1 57.41 64 ASP A C 1
ATOM 488 O O . ASP A 1 64 ? -8.289 30.812 16.016 1 57.41 64 ASP A O 1
ATOM 492 N N . SER A 1 65 ? -8.555 31.922 17.875 1 53.72 65 SER A N 1
ATOM 493 C CA . SER A 1 65 ? -7.27 31.375 18.281 1 53.72 65 SER A CA 1
ATOM 494 C C . SER A 1 65 ? -7.434 30 18.938 1 53.72 65 SER A C 1
ATOM 496 O O . SER A 1 65 ? -6.449 29.281 19.141 1 53.72 65 SER A O 1
ATOM 498 N N . GLN A 1 66 ? -8.609 29.297 18.688 1 54.97 66 GLN A N 1
ATOM 499 C CA . GLN A 1 66 ? -8.766 28.141 19.562 1 54.97 66 GLN A CA 1
ATOM 500 C C . GLN A 1 66 ? -7.582 27.984 20.5 1 54.97 66 GLN A C 1
ATOM 502 O O . GLN A 1 66 ? -7.234 26.875 20.906 1 54.97 66 GLN A O 1
ATOM 507 N N . GLY A 1 67 ? -6.961 29.156 20.891 1 57.78 67 GLY A N 1
ATOM 508 C CA . GLY A 1 67 ? -5.871 29.188 21.844 1 57.78 67 GLY A CA 1
ATOM 509 C C . GLY A 1 67 ? -4.652 28.406 21.391 1 57.78 67 GLY A C 1
ATOM 510 O O . GLY A 1 67 ? -3.914 27.844 22.203 1 57.78 67 GLY A O 1
ATOM 511 N N . ILE A 1 68 ? -4.566 28.125 20.078 1 61.72 68 ILE A N 1
ATOM 512 C CA . ILE A 1 68 ? -3.385 27.359 19.688 1 61.72 68 ILE A CA 1
ATOM 513 C C . ILE A 1 68 ? -2.27 28.312 19.281 1 61.72 68 ILE A C 1
ATOM 515 O O . ILE A 1 68 ? -2.529 29.344 18.656 1 61.72 68 ILE A O 1
ATOM 519 N N . GLU A 1 69 ? -1.142 28.203 19.938 1 62.28 69 GLU A N 1
ATOM 520 C CA . GLU A 1 69 ? 0.059 28.953 19.578 1 62.28 69 GLU A CA 1
ATOM 521 C C . GLU A 1 69 ? 1.135 28.047 19 1 62.28 69 GLU A C 1
ATOM 523 O O . GLU A 1 69 ? 1.311 26.922 19.453 1 62.28 69 GLU A O 1
ATOM 528 N N . LEU A 1 70 ? 1.545 28.359 17.875 1 59.91 70 LEU A N 1
ATOM 529 C CA . LEU A 1 70 ? 2.672 27.641 17.297 1 59.91 70 LEU A CA 1
ATOM 530 C C . LEU A 1 70 ? 3.973 28 18.016 1 59.91 70 LEU A C 1
ATOM 532 O O . LEU A 1 70 ? 4.336 29.188 18.078 1 59.91 70 LEU A O 1
ATOM 536 N N . THR A 1 71 ? 4.371 27.172 19.016 1 52.62 71 THR A N 1
ATOM 537 C CA . THR A 1 71 ? 5.688 27.312 19.641 1 52.62 71 THR A CA 1
ATOM 538 C C . THR A 1 71 ? 6.672 26.297 19.062 1 52.62 71 THR A C 1
ATOM 540 O O . THR A 1 71 ? 6.301 25.172 18.766 1 52.62 71 THR A O 1
ATOM 543 N N . GLY A 1 72 ? 8.039 26.844 18.625 1 52.47 72 GLY A N 1
ATOM 544 C CA . GLY A 1 72 ? 9.156 25.953 18.406 1 52.47 72 GLY A CA 1
ATOM 545 C C . GLY A 1 72 ? 9.188 25.359 17.016 1 52.47 72 GLY A C 1
ATOM 546 O O . GLY A 1 72 ? 9.297 24.141 16.844 1 52.47 72 GLY A O 1
ATOM 547 N N . VAL A 1 73 ? 8.555 26.078 16.172 1 53.12 73 VAL A N 1
ATOM 548 C CA . VAL A 1 73 ? 8.922 25.562 14.859 1 53.12 73 VAL A CA 1
ATOM 549 C C . VAL A 1 73 ? 10.414 25.219 14.836 1 53.12 73 VAL A C 1
ATOM 551 O O . VAL A 1 73 ? 11.258 26.109 15 1 53.12 73 VAL A O 1
ATOM 554 N N . ASP A 1 74 ? 10.852 24.172 15.5 1 51.84 74 ASP A N 1
ATOM 555 C CA . ASP A 1 74 ? 12.242 23.781 15.273 1 51.84 74 ASP A CA 1
ATOM 556 C C . ASP A 1 74 ? 12.508 23.531 13.797 1 51.84 74 ASP A C 1
ATOM 558 O O . ASP A 1 74 ? 12.32 22.422 13.305 1 51.84 74 ASP A O 1
ATOM 562 N N . PHE A 1 75 ? 12.297 24.672 13.125 1 50 75 PHE A N 1
ATOM 563 C CA . PHE A 1 75 ? 12.906 24.531 11.805 1 50 75 PHE A CA 1
ATOM 564 C C . PHE A 1 75 ? 14.266 23.844 11.906 1 50 75 PHE A C 1
ATOM 566 O O . PHE A 1 75 ? 15.172 24.359 12.562 1 50 75 PHE A O 1
ATOM 573 N N . ARG A 1 76 ? 14.172 22.719 12.43 1 48.25 76 ARG A N 1
ATOM 574 C CA . ARG A 1 76 ? 15.539 22.203 12.477 1 48.25 76 ARG A CA 1
ATOM 575 C C . ARG A 1 76 ? 16.469 23.062 11.609 1 48.25 76 ARG A C 1
ATOM 577 O O . ARG A 1 76 ? 16.047 23.594 10.594 1 48.25 76 ARG A O 1
ATOM 584 N N . ALA A 1 77 ? 17.469 23.625 12.344 1 45.94 77 ALA A N 1
ATOM 585 C CA . ALA A 1 77 ? 18.562 24.531 12 1 45.94 77 ALA A CA 1
ATOM 586 C C . ALA A 1 77 ? 18.766 24.609 10.492 1 45.94 77 ALA A C 1
ATOM 588 O O . ALA A 1 77 ? 19.156 25.641 9.961 1 45.94 77 ALA A O 1
ATOM 589 N N . GLN A 1 78 ? 18.75 23.562 9.875 1 49.41 78 GLN A N 1
ATOM 590 C CA . GLN A 1 78 ? 19.406 23.609 8.57 1 49.41 78 GLN A CA 1
ATOM 591 C C . GLN A 1 78 ? 18.422 24.031 7.48 1 49.41 78 GLN A C 1
ATOM 593 O O . GLN A 1 78 ? 18.766 24 6.293 1 49.41 78 GLN A O 1
ATOM 598 N N . ALA A 1 79 ? 17.25 24.547 8.023 1 52.81 79 ALA A N 1
ATOM 599 C CA . ALA A 1 79 ? 16.422 24.719 6.824 1 52.81 79 ALA A CA 1
ATOM 600 C C . ALA A 1 79 ? 16.812 25.984 6.078 1 52.81 79 ALA A C 1
ATOM 602 O O . ALA A 1 79 ? 17.016 27.047 6.691 1 52.81 79 ALA A O 1
ATOM 603 N N . GLY A 1 80 ? 17.656 26 5.227 1 59.84 80 GLY A N 1
ATOM 604 C CA . GLY A 1 80 ? 17.938 26.969 4.184 1 59.84 80 GLY A CA 1
ATOM 605 C C . GLY A 1 80 ? 16.734 27.828 3.834 1 59.84 80 GLY A C 1
ATOM 606 O O . GLY A 1 80 ? 16.609 28.297 2.699 1 59.84 80 GLY A O 1
ATOM 607 N N . ILE A 1 81 ? 15.781 28.047 4.836 1 66.25 81 ILE A N 1
ATOM 608 C CA . ILE A 1 81 ? 14.602 28.812 4.461 1 66.25 81 ILE A CA 1
ATOM 609 C C . ILE A 1 81 ? 14.781 30.281 4.871 1 66.25 81 ILE A C 1
ATOM 611 O O . ILE A 1 81 ? 15.336 30.562 5.93 1 66.25 81 ILE A O 1
ATOM 615 N N . THR A 1 82 ? 14.422 31.172 3.943 1 72.62 82 THR A N 1
ATOM 616 C CA . THR A 1 82 ? 14.453 32.625 4.207 1 72.62 82 THR A CA 1
ATOM 617 C C . THR A 1 82 ? 13.438 33 5.281 1 72.62 82 THR A C 1
ATOM 619 O O . THR A 1 82 ? 12.562 32.188 5.625 1 72.62 82 THR A O 1
ATOM 622 N N . GLY A 1 83 ? 13.617 34.125 5.883 1 72.81 83 GLY A N 1
ATOM 623 C CA . GLY A 1 83 ? 12.703 34.625 6.895 1 72.81 83 GLY A CA 1
ATOM 624 C C . GLY A 1 83 ? 11.273 34.719 6.406 1 72.81 83 GLY A C 1
ATOM 625 O O . GLY A 1 83 ? 10.336 34.344 7.117 1 72.81 83 GLY A O 1
ATOM 626 N N . ALA A 1 84 ? 11.07 35.219 5.238 1 73.5 84 ALA A N 1
ATOM 627 C CA . ALA A 1 84 ? 9.742 35.375 4.641 1 73.5 84 ALA A CA 1
ATOM 628 C C . ALA A 1 84 ? 9.109 34 4.414 1 73.5 84 ALA A C 1
ATOM 630 O O . ALA A 1 84 ? 7.914 33.812 4.668 1 73.5 84 ALA A O 1
ATOM 631 N N . GLU A 1 85 ? 9.867 33.125 3.963 1 74.44 85 GLU A N 1
ATOM 632 C CA . GLU A 1 85 ? 9.383 31.766 3.729 1 74.44 85 GLU A CA 1
ATOM 633 C C . GLU A 1 85 ? 9 31.078 5.035 1 74.44 85 GLU A C 1
ATOM 635 O O . GLU A 1 85 ? 8.008 30.359 5.098 1 74.44 85 GLU A O 1
ATOM 640 N N . ARG A 1 86 ? 9.758 31.359 5.984 1 75.25 86 ARG A N 1
ATOM 641 C CA . ARG A 1 86 ? 9.461 30.797 7.297 1 75.25 86 ARG A CA 1
ATOM 642 C C . ARG A 1 86 ? 8.117 31.297 7.82 1 75.25 86 ARG A C 1
ATOM 644 O O . ARG A 1 86 ? 7.316 30.516 8.336 1 75.25 86 ARG A O 1
ATOM 651 N N . ALA A 1 87 ? 7.906 32.531 7.688 1 74.56 87 ALA A N 1
ATOM 652 C CA . ALA A 1 87 ? 6.648 33.125 8.141 1 74.56 87 ALA A CA 1
ATOM 653 C C . ALA A 1 87 ? 5.465 32.531 7.371 1 74.56 87 ALA A C 1
ATOM 655 O O . ALA A 1 87 ? 4.406 32.281 7.953 1 74.56 87 ALA A O 1
ATOM 656 N N . ARG A 1 88 ? 5.664 32.406 6.121 1 78.31 88 ARG A N 1
ATOM 657 C CA . ARG A 1 88 ? 4.613 31.812 5.293 1 78.31 88 ARG A CA 1
ATOM 658 C C . ARG A 1 88 ? 4.273 30.406 5.754 1 78.31 88 ARG A C 1
ATOM 660 O O . ARG A 1 88 ? 3.102 30.062 5.941 1 78.31 88 ARG A O 1
ATOM 667 N N . VAL A 1 89 ? 5.258 29.609 5.953 1 78.94 89 VAL A N 1
ATOM 668 C CA . VAL A 1 89 ? 5.07 28.219 6.352 1 78.94 89 VAL A CA 1
ATOM 669 C C . VAL A 1 89 ? 4.426 28.172 7.738 1 78.94 89 VAL A C 1
ATOM 671 O O . VAL A 1 89 ? 3.525 27.359 7.977 1 78.94 89 VAL A O 1
ATOM 674 N N . GLN A 1 90 ? 4.844 28.984 8.594 1 77.5 90 GLN A N 1
ATOM 675 C CA . GLN A 1 90 ? 4.277 29.016 9.938 1 77.5 90 GLN A CA 1
ATOM 676 C C . GLN A 1 90 ? 2.781 29.328 9.898 1 77.5 90 GLN A C 1
ATOM 678 O O . GLN A 1 90 ? 1.994 28.672 10.594 1 77.5 90 GLN A O 1
ATOM 683 N N . THR A 1 91 ? 2.414 30.25 9.078 1 76.12 91 THR A N 1
ATOM 684 C CA . THR A 1 91 ? 1.006 30.594 8.93 1 76.12 91 THR A CA 1
ATOM 685 C C . THR A 1 91 ? 0.207 29.422 8.375 1 76.12 91 THR A C 1
ATOM 687 O O . THR A 1 91 ? -0.886 29.125 8.867 1 76.12 91 THR A O 1
ATOM 690 N N . GLU A 1 92 ? 0.787 28.812 7.414 1 81.25 92 GLU A N 1
ATOM 691 C CA . GLU A 1 92 ? 0.099 27.688 6.793 1 81.25 92 GLU A CA 1
ATOM 692 C C . GLU A 1 92 ? -0.06 26.531 7.773 1 81.25 92 GLU A C 1
ATOM 694 O O . GLU A 1 92 ? -1.099 25.859 7.793 1 81.25 92 GLU A O 1
ATOM 699 N N . VAL A 1 93 ? 0.945 26.312 8.508 1 83.44 93 VAL A N 1
ATOM 700 C CA . VAL A 1 93 ? 0.908 25.25 9.508 1 83.44 93 VAL A CA 1
ATOM 701 C C . VAL A 1 93 ? -0.17 25.547 10.547 1 83.44 93 VAL A C 1
ATOM 703 O O . VAL A 1 93 ? -0.973 24.672 10.883 1 83.44 93 VAL A O 1
ATOM 706 N N . LEU A 1 94 ? -0.197 26.719 11.039 1 79.56 94 LEU A N 1
ATOM 707 C CA . LEU A 1 94 ? -1.158 27.094 12.07 1 79.56 94 LEU A CA 1
ATOM 708 C C . LEU A 1 94 ? -2.588 26.969 11.555 1 79.56 94 LEU A C 1
ATOM 710 O O . LEU A 1 94 ? -3.453 26.422 12.242 1 79.56 94 LEU A O 1
ATOM 714 N N . GLU A 1 95 ? -2.771 27.469 10.359 1 79.06 95 GLU A N 1
ATOM 715 C CA . GLU A 1 95 ? -4.098 27.344 9.766 1 79.06 95 GLU A CA 1
ATOM 716 C C . GLU A 1 95 ? -4.508 25.891 9.609 1 79.06 95 GLU A C 1
ATOM 718 O O . GLU A 1 95 ? -5.652 25.531 9.891 1 79.06 95 GLU A O 1
ATOM 723 N N . TRP A 1 96 ? -3.576 25.156 9.109 1 85.94 96 TRP A N 1
ATOM 724 C CA . TRP A 1 96 ? -3.83 23.75 8.883 1 85.94 96 TRP A CA 1
ATOM 725 C C . TRP A 1 96 ? -4.164 23.031 10.195 1 85.94 96 TRP A C 1
ATOM 727 O O . TRP A 1 96 ? -5.16 22.312 10.281 1 85.94 96 TRP A O 1
ATOM 737 N N . VAL A 1 97 ? -3.387 23.219 11.203 1 84.75 97 VAL A N 1
ATOM 738 C CA . VAL A 1 97 ? -3.557 22.547 12.484 1 84.75 97 VAL A CA 1
ATOM 739 C C . VAL A 1 97 ? -4.871 22.984 13.125 1 84.75 97 VAL A C 1
ATOM 741 O O . VAL A 1 97 ? -5.578 22.172 13.727 1 84.75 97 VAL A O 1
ATOM 744 N N . GLU A 1 98 ? -5.191 24.188 12.992 1 81.75 98 GLU A N 1
ATOM 745 C CA . GLU A 1 98 ? -6.441 24.703 13.555 1 81.75 98 GLU A CA 1
ATOM 746 C C . GLU A 1 98 ? -7.648 24 12.93 1 81.75 98 GLU A C 1
ATOM 748 O O . GLU A 1 98 ? -8.57 23.594 13.641 1 81.75 98 GLU A O 1
ATOM 753 N N . ARG A 1 99 ? -7.613 23.938 11.648 1 84.31 99 ARG A N 1
ATOM 754 C CA . ARG A 1 99 ? -8.711 23.266 10.969 1 84.31 99 ARG A CA 1
ATOM 755 C C . ARG A 1 99 ? -8.781 21.797 11.367 1 84.31 99 ARG A C 1
ATOM 757 O O . ARG A 1 99 ? -9.867 21.266 11.602 1 84.31 99 ARG A O 1
ATOM 764 N N . TYR A 1 100 ? -7.641 21.234 11.453 1 88.25 100 TYR A N 1
ATOM 765 C CA . TYR A 1 100 ? -7.574 19.828 11.828 1 88.25 100 TYR A CA 1
ATOM 766 C C . TYR A 1 100 ? -8.117 19.594 13.234 1 88.25 100 TYR A C 1
ATOM 768 O O . TYR A 1 100 ? -8.93 18.703 13.453 1 88.25 100 TYR A O 1
ATOM 776 N N . LEU A 1 101 ? -7.688 20.422 14.164 1 83 101 LEU A N 1
ATOM 777 C CA . LEU A 1 101 ? -8.117 20.281 15.547 1 83 101 LEU A CA 1
ATOM 778 C C . LEU A 1 101 ? -9.602 20.578 15.695 1 83 101 LEU A C 1
ATOM 780 O O . LEU A 1 101 ? -10.281 19.984 16.531 1 83 101 LEU A O 1
ATOM 784 N N . GLN A 1 102 ? -10.062 21.5 14.93 1 82.56 102 GLN A N 1
ATOM 785 C CA . GLN A 1 102 ? -11.484 21.844 14.969 1 82.56 102 GLN A CA 1
ATOM 786 C C . GLN A 1 102 ? -12.344 20.625 14.617 1 82.56 102 GLN A C 1
ATOM 788 O O . GLN A 1 102 ? -13.312 20.328 15.32 1 82.56 102 GLN A O 1
ATOM 793 N N . ILE A 1 103 ? -11.984 20 13.555 1 86.25 103 ILE A N 1
ATOM 794 C CA . ILE A 1 103 ? -12.789 18.859 13.117 1 86.25 103 ILE A CA 1
ATOM 795 C C . ILE A 1 103 ? -12.664 17.734 14.125 1 86.25 103 ILE A C 1
ATOM 797 O O . ILE A 1 103 ? -13.633 17 14.383 1 86.25 103 ILE A O 1
ATOM 801 N N . GLU A 1 104 ? -11.547 17.516 14.688 1 85.25 104 GLU A N 1
ATOM 802 C CA . GLU A 1 104 ? -11.367 16.484 15.703 1 85.25 104 GLU A CA 1
ATOM 803 C C . GLU A 1 104 ? -12.211 16.781 16.938 1 85.25 104 GLU A C 1
ATOM 805 O O . GLU A 1 104 ? -12.758 15.852 17.547 1 85.25 104 GLU A O 1
ATOM 810 N N . ARG A 1 105 ? -12.281 17.969 17.297 1 80.31 105 ARG A N 1
ATOM 811 C CA . ARG A 1 105 ? -13.109 18.359 18.422 1 80.31 105 ARG A CA 1
ATOM 812 C C . ARG A 1 105 ? -14.586 18.125 18.141 1 80.31 105 ARG A C 1
ATOM 814 O O . ARG A 1 105 ? -15.312 17.594 19 1 80.31 105 ARG A O 1
ATOM 821 N N . ILE A 1 106 ? -14.961 18.516 17 1 80.19 106 ILE A N 1
ATOM 822 C CA . ILE A 1 106 ? -16.344 18.344 16.594 1 80.19 106 ILE A CA 1
ATOM 823 C C . ILE A 1 106 ? -16.719 16.875 16.641 1 80.19 106 ILE A C 1
ATOM 825 O O . ILE A 1 106 ? -17.828 16.516 17.094 1 80.19 106 ILE A O 1
ATOM 829 N N . LEU A 1 107 ? -15.828 16.062 16.219 1 84.25 107 LEU A N 1
ATOM 830 C CA . LEU A 1 107 ? -16.094 14.633 16.188 1 84.25 107 LEU A CA 1
ATOM 831 C C . LEU A 1 107 ? -15.742 13.984 17.516 1 84.25 107 LEU A C 1
ATOM 833 O O . LEU A 1 107 ? -15.867 12.766 17.672 1 84.25 107 LEU A O 1
ATOM 837 N N . GLU A 1 108 ? -15.266 14.797 18.5 1 78.88 108 GLU A N 1
ATOM 838 C CA . GLU A 1 108 ? -14.883 14.328 19.828 1 78.88 108 GLU A CA 1
ATOM 839 C C . GLU A 1 108 ? -13.859 13.203 19.75 1 78.88 108 GLU A C 1
ATOM 841 O O . GLU A 1 108 ? -14.008 12.172 20.406 1 78.88 108 GLU A O 1
ATOM 846 N N . LEU A 1 109 ? -13.078 13.461 18.859 1 77.12 109 LEU A N 1
ATOM 847 C CA . LEU A 1 109 ? -12.008 12.477 18.75 1 77.12 109 LEU A CA 1
ATOM 848 C C . LEU A 1 109 ? -10.898 12.758 19.75 1 77.12 109 LEU A C 1
ATOM 850 O O . LEU A 1 109 ? -10.43 13.891 19.875 1 77.12 109 LEU A O 1
ATOM 854 N N . ASP A 1 110 ? -11.016 12.117 20.906 1 58.66 110 ASP A N 1
ATOM 855 C CA . ASP A 1 110 ? -9.984 12.273 21.922 1 58.66 110 ASP A CA 1
ATOM 856 C C . ASP A 1 110 ? -8.648 11.695 21.453 1 58.66 110 ASP A C 1
ATOM 858 O O . ASP A 1 110 ? -7.602 11.961 22.031 1 58.66 110 ASP A O 1
ATOM 862 N N . ASP A 1 111 ? -8.945 10.906 20.344 1 51.84 111 ASP A N 1
ATOM 863 C CA . ASP A 1 111 ? -7.984 9.883 19.953 1 51.84 111 ASP A CA 1
ATOM 864 C C . ASP A 1 111 ? -6.992 10.414 18.922 1 51.84 111 ASP A C 1
ATOM 866 O O . ASP A 1 111 ? -7.336 11.281 18.109 1 51.84 111 ASP A O 1
ATOM 870 N N . GLY A 1 112 ? -5.68 10.734 19.531 1 56.91 112 GLY A N 1
ATOM 871 C CA . GLY A 1 112 ? -4.637 10.836 18.531 1 56.91 112 GLY A CA 1
ATOM 872 C C . GLY A 1 112 ? -3.533 11.805 18.906 1 56.91 112 GLY A C 1
ATOM 873 O O . GLY A 1 112 ? -2.982 12.492 18.047 1 56.91 112 GLY A O 1
ATOM 874 N N . GLN A 1 113 ? -3.674 11.906 20.141 1 65.38 113 GLN A N 1
ATOM 875 C CA . GLN A 1 113 ? -2.543 12.719 20.578 1 65.38 113 GLN A CA 1
ATOM 876 C C . GLN A 1 113 ? -1.228 11.961 20.422 1 65.38 113 GLN A C 1
ATOM 878 O O . GLN A 1 113 ? -1.188 10.734 20.562 1 65.38 113 GLN A O 1
ATOM 883 N N . TRP A 1 114 ? -0.44 12.664 19.922 1 72.38 114 TRP A N 1
ATOM 884 C CA . TRP A 1 114 ? 0.896 12.102 19.766 1 72.38 114 TRP A CA 1
ATOM 885 C C . TRP A 1 114 ? 1.439 11.617 21.094 1 72.38 114 TRP A C 1
ATOM 887 O O . TRP A 1 114 ? 1.42 12.352 22.094 1 72.38 114 TRP A O 1
ATOM 897 N N . GLU A 1 115 ? 1.655 10.328 21.094 1 71.62 115 GLU A N 1
ATOM 898 C CA . GLU A 1 115 ? 2.389 9.766 22.234 1 71.62 115 GLU A CA 1
ATOM 899 C C . GLU A 1 115 ? 3.709 9.148 21.781 1 71.62 115 GLU A C 1
ATOM 901 O O . GLU A 1 115 ? 3.727 8.281 20.891 1 71.62 115 GLU A O 1
ATOM 906 N N . MET A 1 116 ? 4.715 9.789 22.297 1 71.31 116 MET A N 1
ATOM 907 C CA . MET A 1 116 ? 6.008 9.18 22.016 1 71.31 116 MET A CA 1
ATOM 908 C C . MET A 1 116 ? 5.992 7.691 22.344 1 71.31 116 MET A C 1
ATOM 910 O O . MET A 1 116 ? 5.504 7.289 23.406 1 71.31 116 MET A O 1
ATOM 914 N N . PRO A 1 117 ? 6.367 7.016 21.281 1 71 117 PRO A N 1
ATOM 915 C CA . PRO A 1 117 ? 6.367 5.574 21.531 1 71 117 PRO A CA 1
ATOM 916 C C . PRO A 1 117 ? 7.227 5.188 22.734 1 71 117 PRO A C 1
ATOM 918 O O . PRO A 1 117 ? 7.062 4.102 23.297 1 71 117 PRO A O 1
ATOM 921 N N . PHE A 1 118 ? 8.172 6.152 23.016 1 72.62 118 PHE A N 1
ATOM 922 C CA . PHE A 1 118 ? 9.039 5.93 24.172 1 72.62 118 PHE A CA 1
ATOM 923 C C . PHE A 1 118 ? 8.953 7.094 25.156 1 72.62 118 PHE A C 1
ATOM 925 O O . PHE A 1 118 ? 8.547 8.195 24.781 1 72.62 118 PHE A O 1
ATOM 932 N N . ALA A 1 119 ? 9.227 6.801 26.344 1 69.38 119 ALA A N 1
ATOM 933 C CA . ALA A 1 119 ? 9.172 7.809 27.391 1 69.38 119 ALA A CA 1
ATOM 934 C C . ALA A 1 119 ? 10.148 8.945 27.109 1 69.38 119 ALA A C 1
ATOM 936 O O . ALA A 1 119 ? 9.836 10.117 27.344 1 69.38 119 ALA A O 1
ATOM 937 N N . GLU A 1 120 ? 11.32 8.586 26.609 1 79.75 120 GLU A N 1
ATOM 938 C CA . GLU A 1 120 ? 12.383 9.531 26.281 1 79.75 120 GLU A CA 1
ATOM 939 C C . GLU A 1 120 ? 13.07 9.156 24.969 1 79.75 120 GLU A C 1
ATOM 941 O O . GLU A 1 120 ? 13.047 7.988 24.562 1 79.75 120 GLU A O 1
ATOM 946 N N . PRO A 1 121 ? 13.562 10.219 24.359 1 86.38 121 PRO A N 1
ATOM 947 C CA . PRO A 1 121 ? 14.352 9.898 23.172 1 86.38 121 PRO A CA 1
ATOM 948 C C . PRO A 1 121 ? 15.477 8.906 23.469 1 86.38 121 PRO A C 1
ATOM 950 O O . PRO A 1 121 ? 16.078 8.938 24.547 1 86.38 121 PRO A O 1
ATOM 953 N N . ARG A 1 122 ? 15.789 8.102 22.578 1 90.06 122 ARG A N 1
ATOM 954 C CA . ARG A 1 122 ? 16.75 7.023 22.766 1 90.06 122 ARG A CA 1
ATOM 955 C C . ARG A 1 122 ? 18.172 7.5 22.516 1 90.06 122 ARG A C 1
ATOM 957 O O . ARG A 1 122 ? 18.422 8.211 21.531 1 90.06 122 ARG A O 1
ATOM 964 N N . LYS A 1 123 ? 19.016 7.184 23.422 1 90.81 123 LYS A N 1
ATOM 965 C CA . LYS A 1 123 ? 20.438 7.441 23.219 1 90.81 123 LYS A CA 1
ATOM 966 C C . LYS A 1 123 ? 21.094 6.316 22.422 1 90.81 123 LYS A C 1
ATOM 968 O O . LYS A 1 123 ? 21.062 5.156 22.828 1 90.81 123 LYS A O 1
ATOM 973 N N . LEU A 1 124 ? 21.609 6.762 21.281 1 91.12 124 LEU A N 1
ATOM 974 C CA . LEU A 1 124 ? 22.25 5.766 20.422 1 91.12 124 LEU A CA 1
ATOM 975 C C . LEU A 1 124 ? 23.766 5.797 20.578 1 91.12 124 LEU A C 1
ATOM 977 O O . LEU A 1 124 ? 24.375 6.871 20.562 1 91.12 124 LEU A O 1
ATOM 981 N N . ALA A 1 125 ? 24.281 4.66 20.781 1 87 125 ALA A N 1
ATOM 982 C CA . ALA A 1 125 ? 25.734 4.559 20.906 1 87 125 ALA A CA 1
ATOM 983 C C . ALA A 1 125 ? 26.406 4.602 19.531 1 87 125 ALA A C 1
ATOM 985 O O . ALA A 1 125 ? 27.578 4.934 19.406 1 87 125 ALA A O 1
ATOM 986 N N . SER A 1 126 ? 25.672 4.152 18.547 1 90.06 126 SER A N 1
ATOM 987 C CA . SER A 1 126 ? 26.188 4.129 17.188 1 90.06 126 SER A CA 1
ATOM 988 C C . SER A 1 126 ? 25.047 4.297 16.172 1 90.06 126 SER A C 1
ATOM 990 O O . SER A 1 126 ? 23.875 4.141 16.516 1 90.06 126 SER A O 1
ATOM 992 N N . VAL A 1 127 ? 25.438 4.613 14.969 1 91.56 127 VAL A N 1
ATOM 993 C CA . VAL A 1 127 ? 24.5 4.789 13.867 1 91.56 127 VAL A CA 1
ATOM 994 C C . VAL A 1 127 ? 23.75 3.482 13.617 1 91.56 127 VAL A C 1
ATOM 996 O O . VAL A 1 127 ? 22.562 3.494 13.297 1 91.56 127 VAL A O 1
ATOM 999 N N . GLN A 1 128 ? 24.406 2.389 13.891 1 90.31 128 GLN A N 1
ATOM 1000 C CA . GLN A 1 128 ? 23.844 1.071 13.617 1 90.31 128 GLN A CA 1
ATOM 1001 C C . GLN A 1 128 ? 22.688 0.76 14.57 1 90.31 128 GLN A C 1
ATOM 1003 O O . GLN A 1 128 ? 21.781 -0.001 14.227 1 90.31 128 GLN A O 1
ATOM 1008 N N . GLN A 1 129 ? 22.672 1.392 15.68 1 93.75 129 GLN A N 1
ATOM 1009 C CA . GLN A 1 129 ? 21.609 1.162 16.672 1 93.75 129 GLN A CA 1
ATOM 1010 C C . GLN A 1 129 ? 20.281 1.751 16.203 1 93.75 129 GLN A C 1
ATOM 1012 O O . GLN A 1 129 ? 19.234 1.435 16.75 1 93.75 129 GLN A O 1
ATOM 1017 N N . ALA A 1 130 ? 20.391 2.604 15.188 1 94.94 130 ALA A N 1
ATOM 1018 C CA . ALA A 1 130 ? 19.156 3.148 14.594 1 94.94 130 ALA A CA 1
ATOM 1019 C C . ALA A 1 130 ? 18.297 2.039 14.008 1 94.94 130 ALA A C 1
ATOM 1021 O O . ALA A 1 130 ? 17.062 2.168 13.945 1 94.94 130 ALA A O 1
ATOM 1022 N N . GLU A 1 131 ? 18.922 0.938 13.641 1 95.31 131 GLU A N 1
ATOM 1023 C CA . GLU A 1 131 ? 18.203 -0.216 13.109 1 95.31 131 GLU A CA 1
ATOM 1024 C C . GLU A 1 131 ? 17.281 -0.832 14.164 1 95.31 131 GLU A C 1
ATOM 1026 O O . GLU A 1 131 ? 16.109 -1.105 13.898 1 95.31 131 GLU A O 1
ATOM 1031 N N . SER A 1 132 ? 17.828 -1.034 15.289 1 94.81 132 SER A N 1
ATOM 1032 C CA . SER A 1 132 ? 17.062 -1.611 16.391 1 94.81 132 SER A CA 1
ATOM 1033 C C . SER A 1 132 ? 15.938 -0.682 16.828 1 94.81 132 SER A C 1
ATOM 1035 O O . SER A 1 132 ? 14.859 -1.142 17.188 1 94.81 132 SER A O 1
ATOM 1037 N N . LEU A 1 133 ? 16.266 0.583 16.812 1 95 133 LEU A N 1
ATOM 1038 C CA . LEU A 1 133 ? 15.242 1.56 17.156 1 95 133 LEU A CA 1
ATOM 1039 C C . LEU A 1 133 ? 14.062 1.468 16.188 1 95 133 LEU A C 1
ATOM 1041 O O . LEU A 1 133 ? 12.906 1.505 16.609 1 95 133 LEU A O 1
ATOM 1045 N N . ALA A 1 134 ? 14.344 1.389 14.906 1 96.31 134 ALA A N 1
ATOM 1046 C CA . ALA A 1 134 ? 13.297 1.266 13.891 1 96.31 134 ALA A CA 1
ATOM 1047 C C . ALA A 1 134 ? 12.43 0.035 14.148 1 96.31 134 ALA A C 1
ATOM 1049 O O . ALA A 1 134 ? 11.203 0.105 14.062 1 96.31 134 ALA A O 1
ATOM 1050 N N . GLU A 1 135 ? 13.055 -1.07 14.477 1 94.25 135 GLU A N 1
ATOM 1051 C CA . GLU A 1 135 ? 12.328 -2.303 14.773 1 94.25 135 GLU A CA 1
ATOM 1052 C C . GLU A 1 135 ? 11.453 -2.141 16.016 1 94.25 135 GLU A C 1
ATOM 1054 O O . GLU A 1 135 ? 10.32 -2.629 16.047 1 94.25 135 GLU A O 1
ATOM 1059 N N . GLU A 1 136 ? 11.969 -1.528 16.969 1 94.25 136 GLU A N 1
ATOM 1060 C CA . GLU A 1 136 ? 11.219 -1.298 18.188 1 94.25 136 GLU A CA 1
ATOM 1061 C C . GLU A 1 136 ? 9.977 -0.455 17.938 1 94.25 136 GLU A C 1
ATOM 1063 O O . GLU A 1 136 ? 8.898 -0.742 18.469 1 94.25 136 GLU A O 1
ATOM 1068 N N . VAL A 1 137 ? 10.156 0.577 17.156 1 94.31 137 VAL A N 1
ATOM 1069 C CA . VAL A 1 137 ? 9.031 1.449 16.844 1 94.31 137 VAL A CA 1
ATOM 1070 C C . VAL A 1 137 ? 7.984 0.674 16.047 1 94.31 137 VAL A C 1
ATOM 1072 O O . VAL A 1 137 ? 6.785 0.789 16.312 1 94.31 137 VAL A O 1
ATOM 1075 N N . ARG A 1 138 ? 8.352 -0.121 15.039 1 93.31 138 ARG A N 1
ATOM 1076 C CA . ARG A 1 138 ? 7.418 -0.937 14.273 1 93.31 138 ARG A CA 1
ATOM 1077 C C . ARG A 1 138 ? 6.641 -1.883 15.18 1 93.31 138 ARG A C 1
ATOM 1079 O O . ARG A 1 138 ? 5.438 -2.08 14.992 1 93.31 138 ARG A O 1
ATOM 1086 N N . ASN A 1 139 ? 7.348 -2.447 16.109 1 90.81 139 ASN A N 1
ATOM 1087 C CA . ASN A 1 139 ? 6.699 -3.352 17.047 1 90.81 139 ASN A CA 1
ATOM 1088 C C . ASN A 1 139 ? 5.688 -2.617 17.922 1 90.81 139 ASN A C 1
ATOM 1090 O O . ASN A 1 139 ? 4.562 -3.086 18.109 1 90.81 139 ASN A O 1
ATOM 1094 N N . ARG A 1 140 ? 6.09 -1.508 18.391 1 90.12 140 ARG A N 1
ATOM 1095 C CA . ARG A 1 140 ? 5.223 -0.721 19.25 1 90.12 140 ARG A CA 1
ATOM 1096 C C . ARG A 1 140 ? 3.975 -0.258 18.516 1 90.12 140 ARG A C 1
ATOM 1098 O O . ARG A 1 140 ? 2.889 -0.186 19.094 1 90.12 140 ARG A O 1
ATOM 1105 N N . TRP A 1 141 ? 4.195 0.053 17.312 1 89.31 141 TRP A N 1
ATOM 1106 C CA . TRP A 1 141 ? 3.076 0.533 16.5 1 89.31 141 TRP A CA 1
ATOM 1107 C C . TRP A 1 141 ? 2.344 -0.629 15.844 1 89.31 141 TRP A C 1
ATOM 1109 O O . TRP A 1 141 ? 1.419 -0.42 15.055 1 89.31 141 TRP A O 1
ATOM 1119 N N . ASN A 1 142 ? 2.742 -1.849 16.031 1 87.62 142 ASN A N 1
ATOM 1120 C CA . ASN A 1 142 ? 2.121 -3.066 15.531 1 87.62 142 ASN A CA 1
ATOM 1121 C C . ASN A 1 142 ? 2.033 -3.053 14.008 1 87.62 142 ASN A C 1
ATOM 1123 O O . ASN A 1 142 ? 0.968 -3.307 13.438 1 87.62 142 ASN A O 1
ATOM 1127 N N . LEU A 1 143 ? 3.123 -2.781 13.328 1 89.31 143 LEU A N 1
ATOM 1128 C CA . LEU A 1 143 ? 3.143 -2.664 11.875 1 89.31 143 LEU A CA 1
ATOM 1129 C C . LEU A 1 143 ? 3.584 -3.975 11.227 1 89.31 143 LEU A C 1
ATOM 1131 O O . LEU A 1 143 ? 3.332 -4.207 10.047 1 89.31 143 LEU A O 1
ATOM 1135 N N . GLY A 1 144 ? 4.281 -4.828 11.914 1 86.62 144 GLY A N 1
ATOM 1136 C CA . GLY A 1 144 ? 4.836 -6.039 11.328 1 86.62 144 GLY A CA 1
ATOM 1137 C C . GLY A 1 144 ? 5.992 -5.766 10.383 1 86.62 144 GLY A C 1
ATOM 1138 O O . GLY A 1 144 ? 6.641 -4.719 10.477 1 86.62 144 GLY A O 1
ATOM 1139 N N . TRP A 1 145 ? 6.215 -6.688 9.391 1 84.88 145 TRP A N 1
ATOM 1140 C CA . TRP A 1 145 ? 7.383 -6.555 8.531 1 84.88 145 TRP A CA 1
ATOM 1141 C C . TRP A 1 145 ? 6.984 -6.086 7.133 1 84.88 145 TRP A C 1
ATOM 1143 O O . TRP A 1 145 ? 7.84 -5.75 6.316 1 84.88 145 TRP A O 1
ATOM 1153 N N . ASP A 1 146 ? 5.734 -5.961 6.934 1 86.62 146 ASP A N 1
ATOM 1154 C CA . ASP A 1 146 ? 5.25 -5.625 5.598 1 86.62 146 ASP A CA 1
ATOM 1155 C C . ASP A 1 146 ? 5.535 -4.164 5.258 1 86.62 146 ASP A C 1
ATOM 1157 O O . ASP A 1 146 ? 5.664 -3.328 6.156 1 86.62 146 ASP A O 1
ATOM 1161 N N . PRO A 1 147 ? 5.676 -3.961 3.977 1 90.69 147 PRO A N 1
ATOM 1162 C CA . PRO A 1 147 ? 5.809 -2.561 3.566 1 90.69 147 PRO A CA 1
ATOM 1163 C C . PRO A 1 147 ? 4.633 -1.699 4.023 1 90.69 147 PRO A C 1
ATOM 1165 O O . PRO A 1 147 ? 3.498 -2.18 4.086 1 90.69 147 PRO A O 1
ATOM 1168 N N . ILE A 1 148 ? 4.898 -0.511 4.348 1 91.38 148 ILE A N 1
ATOM 1169 C CA . ILE A 1 148 ? 3.877 0.417 4.82 1 91.38 148 ILE A CA 1
ATOM 1170 C C . ILE A 1 148 ? 3.1 0.976 3.629 1 91.38 148 ILE A C 1
ATOM 1172 O O . ILE A 1 148 ? 3.678 1.613 2.746 1 91.38 148 ILE A O 1
ATOM 1176 N N . PRO A 1 149 ? 1.86 0.821 3.615 1 86.31 149 PRO A N 1
ATOM 1177 C CA . PRO A 1 149 ? 1.09 1.243 2.443 1 86.31 149 PRO A CA 1
ATOM 1178 C C . PRO A 1 149 ? 0.992 2.762 2.316 1 86.31 149 PRO A C 1
ATOM 1180 O O . PRO A 1 149 ? 1.094 3.301 1.212 1 86.31 149 PRO A O 1
ATOM 1183 N N . ASN A 1 150 ? 0.761 3.438 3.393 1 88 150 ASN A N 1
ATOM 1184 C CA . ASN A 1 150 ? 0.586 4.887 3.43 1 88 150 ASN A CA 1
ATOM 1185 C C . ASN A 1 150 ? 1.235 5.496 4.668 1 88 150 ASN A C 1
ATOM 1187 O O . ASN A 1 150 ? 0.676 5.43 5.766 1 88 150 ASN A O 1
ATOM 1191 N N . VAL A 1 151 ? 2.332 6.137 4.465 1 92.44 151 VAL A N 1
ATOM 1192 C CA . VAL A 1 151 ? 3.113 6.668 5.574 1 92.44 151 VAL A CA 1
ATOM 1193 C C . VAL A 1 151 ? 2.385 7.859 6.195 1 92.44 151 VAL A C 1
ATOM 1195 O O . VAL A 1 151 ? 2.381 8.023 7.418 1 92.44 151 VAL A O 1
ATOM 1198 N N . THR A 1 152 ? 1.749 8.672 5.328 1 90.19 152 THR A N 1
ATOM 1199 C CA . THR A 1 152 ? 1.012 9.828 5.824 1 90.19 152 THR A CA 1
ATOM 1200 C C . THR A 1 152 ? -0.103 9.398 6.77 1 90.19 152 THR A C 1
ATOM 1202 O O . THR A 1 152 ? -0.237 9.938 7.871 1 90.19 152 THR A O 1
ATOM 1205 N N . GLU A 1 153 ? -0.832 8.453 6.355 1 86.81 153 GLU A N 1
ATOM 1206 C CA . GLU A 1 153 ? -1.91 7.93 7.188 1 86.81 153 GLU A CA 1
ATOM 1207 C C . GLU A 1 153 ? -1.37 7.375 8.5 1 86.81 153 GLU A C 1
ATOM 1209 O O . GLU A 1 153 ? -1.964 7.586 9.562 1 86.81 153 GLU A O 1
ATOM 1214 N N . LEU A 1 154 ? -0.345 6.668 8.406 1 89.62 154 LEU A N 1
ATOM 1215 C CA . LEU A 1 154 ? 0.271 6.094 9.594 1 89.62 154 LEU A CA 1
ATOM 1216 C C . LEU A 1 154 ? 0.66 7.184 10.586 1 89.62 154 LEU A C 1
ATOM 1218 O O . LEU A 1 154 ? 0.38 7.074 11.781 1 89.62 154 LEU A O 1
ATOM 1222 N N . PHE A 1 155 ? 1.263 8.258 10.086 1 91 155 PHE A N 1
ATOM 1223 C CA . PHE A 1 155 ? 1.68 9.359 10.945 1 91 155 PHE A CA 1
ATOM 1224 C C . PHE A 1 155 ? 0.474 10.016 11.609 1 91 155 PHE A C 1
ATOM 1226 O O . PHE A 1 155 ? 0.494 10.297 12.805 1 91 155 PHE A O 1
ATOM 1233 N N . GLU A 1 156 ? -0.495 10.195 10.852 1 87.31 156 GLU A N 1
ATOM 1234 C CA . GLU A 1 156 ? -1.688 10.852 11.383 1 87.31 156 GLU A CA 1
ATOM 1235 C C . GLU A 1 156 ? -2.371 9.984 12.438 1 87.31 156 GLU A C 1
ATOM 1237 O O . GLU A 1 156 ? -2.885 10.492 13.43 1 87.31 156 GLU A O 1
ATOM 1242 N N . GLU A 1 157 ? -2.344 8.75 12.188 1 83 157 GLU A N 1
ATOM 1243 C CA . GLU A 1 157 ? -2.893 7.809 13.164 1 83 157 GLU A CA 1
ATOM 1244 C C . GLU A 1 157 ? -2.119 7.859 14.477 1 83 157 GLU A C 1
ATOM 1246 O O . GLU A 1 157 ? -2.684 7.617 15.547 1 83 157 GLU A O 1
ATOM 1251 N N . GLN A 1 158 ? -0.908 8.156 14.359 1 87.06 158 GLN A N 1
ATOM 1252 C CA . GLN A 1 158 ? -0.056 8.172 15.547 1 87.06 158 GLN A CA 1
ATOM 1253 C C . GLN A 1 158 ? -0.029 9.547 16.188 1 87.06 158 GLN A C 1
ATOM 1255 O O . GLN A 1 158 ? 0.729 9.781 17.141 1 87.06 158 GLN A O 1
ATOM 1260 N N . GLY A 1 159 ? -0.79 10.477 15.625 1 84.94 159 GLY A N 1
ATOM 1261 C CA . GLY A 1 159 ? -0.976 11.75 16.297 1 84.94 159 GLY A CA 1
ATOM 1262 C C . GLY A 1 159 ? -0.256 12.898 15.617 1 84.94 159 GLY A C 1
ATOM 1263 O O . GLY A 1 159 ? -0.377 14.055 16.031 1 84.94 159 GLY A O 1
ATOM 1264 N N . PHE A 1 160 ? 0.501 12.578 14.609 1 88.81 160 PHE A N 1
ATOM 1265 C CA . PHE A 1 160 ? 1.122 13.648 13.836 1 88.81 160 PHE A CA 1
ATOM 1266 C C . PHE A 1 160 ? 0.106 14.297 12.906 1 88.81 160 PHE A C 1
ATOM 1268 O O . PHE A 1 160 ? -0.911 13.695 12.562 1 88.81 160 PHE A O 1
ATOM 1275 N N . LYS A 1 161 ? 0.39 15.484 12.68 1 89.75 161 LYS A N 1
ATOM 1276 C CA . LYS A 1 161 ? -0.267 16.109 11.539 1 89.75 161 LYS A CA 1
ATOM 1277 C C . LYS A 1 161 ? 0.717 16.344 10.398 1 89.75 161 LYS A C 1
ATOM 1279 O O . LYS A 1 161 ? 1.867 16.719 10.625 1 89.75 161 LYS A O 1
ATOM 1284 N N . VAL A 1 162 ? 0.284 15.984 9.203 1 91.44 162 VAL A N 1
ATOM 1285 C CA . VAL A 1 162 ? 1.179 16.094 8.055 1 91.44 162 VAL A CA 1
ATOM 1286 C C . VAL A 1 162 ? 0.674 17.172 7.098 1 91.44 162 VAL A C 1
ATOM 1288 O O . VAL A 1 162 ? -0.505 17.188 6.738 1 91.44 162 VAL A O 1
ATOM 1291 N N . LEU A 1 163 ? 1.606 18.078 6.734 1 89.44 163 LEU A N 1
ATOM 1292 C CA . LEU A 1 163 ? 1.269 19.156 5.809 1 89.44 163 LEU A CA 1
ATOM 1293 C C . LEU A 1 163 ? 2.195 19.141 4.598 1 89.44 163 LEU A C 1
ATOM 1295 O O . LEU A 1 163 ? 3.42 19.125 4.75 1 89.44 163 LEU A O 1
ATOM 1299 N N . VAL A 1 164 ? 1.617 19.062 3.443 1 89 164 VAL A N 1
ATOM 1300 C CA . VAL A 1 164 ? 2.373 19.141 2.197 1 89 164 VAL A CA 1
ATOM 1301 C C . VAL A 1 164 ? 2.281 20.547 1.613 1 89 164 VAL A C 1
ATOM 1303 O O . VAL A 1 164 ? 1.189 21.016 1.297 1 89 164 VAL A O 1
ATOM 1306 N N . VAL A 1 165 ? 3.445 21.203 1.496 1 86.44 165 VAL A N 1
ATOM 1307 C CA . VAL A 1 165 ? 3.443 22.578 1.009 1 86.44 165 VAL A CA 1
ATOM 1308 C C . VAL A 1 165 ? 4.621 22.797 0.061 1 86.44 165 VAL A C 1
ATOM 1310 O O . VAL A 1 165 ? 5.559 22 0.036 1 86.44 165 VAL A O 1
ATOM 1313 N N . GLY A 1 166 ? 4.426 23.859 -0.678 1 86.19 166 GLY A N 1
ATOM 1314 C CA . GLY A 1 166 ? 5.551 24.234 -1.519 1 86.19 166 GLY A CA 1
ATOM 1315 C C . GLY A 1 166 ? 6.691 24.859 -0.74 1 86.19 166 GLY A C 1
ATOM 1316 O O . GLY A 1 166 ? 6.484 25.797 0.024 1 86.19 166 GLY A O 1
ATOM 1317 N N . LEU A 1 167 ? 7.875 24.25 -0.826 1 82.94 167 LEU A N 1
ATOM 1318 C CA . LEU A 1 167 ? 9.102 24.734 -0.201 1 82.94 167 LEU A CA 1
ATOM 1319 C C . LEU A 1 167 ? 10.219 24.875 -1.229 1 82.94 167 LEU A C 1
ATOM 1321 O O . LEU A 1 167 ? 10.125 24.312 -2.328 1 82.94 167 LEU A O 1
ATOM 1325 N N . PRO A 1 168 ? 11.18 25.688 -0.849 1 81.19 168 PRO A N 1
ATOM 1326 C CA . PRO A 1 168 ? 12.344 25.719 -1.745 1 81.19 168 PRO A CA 1
ATOM 1327 C C . PRO A 1 168 ? 12.945 24.344 -1.978 1 81.19 168 PRO A C 1
ATOM 1329 O O . PRO A 1 168 ? 12.844 23.469 -1.114 1 81.19 168 PRO A O 1
ATOM 1332 N N . ALA A 1 169 ? 13.594 24.172 -3.033 1 78.94 169 ALA A N 1
ATOM 1333 C CA . ALA A 1 169 ? 14.109 22.875 -3.486 1 78.94 169 ALA A CA 1
ATOM 1334 C C . ALA A 1 169 ? 15.094 22.297 -2.477 1 78.94 169 ALA A C 1
ATOM 1336 O O . ALA A 1 169 ? 15.188 21.078 -2.328 1 78.94 169 ALA A O 1
ATOM 1337 N N . LYS A 1 170 ? 15.719 23.109 -1.759 1 79.62 170 LYS A N 1
ATOM 1338 C CA . LYS A 1 170 ? 16.766 22.656 -0.845 1 79.62 170 LYS A CA 1
ATOM 1339 C C . LYS A 1 170 ? 16.172 22.109 0.452 1 79.62 170 LYS A C 1
ATOM 1341 O O . LYS A 1 170 ? 16.859 21.469 1.239 1 79.62 170 LYS A O 1
ATOM 1346 N N . VAL A 1 171 ? 14.938 22.375 0.591 1 83.12 171 VAL A N 1
ATOM 1347 C CA . VAL A 1 171 ? 14.289 21.953 1.826 1 83.12 171 VAL A CA 1
ATOM 1348 C C . VAL A 1 171 ? 13.328 20.812 1.534 1 83.12 171 VAL A C 1
ATOM 1350 O O . VAL A 1 171 ? 12.297 21 0.887 1 83.12 171 VAL A O 1
ATOM 1353 N N . SER A 1 172 ? 13.641 19.672 2.061 1 86.5 172 SER A N 1
ATOM 1354 C CA . SER A 1 172 ? 12.789 18.5 1.83 1 86.5 172 SER A CA 1
ATOM 1355 C C . SER A 1 172 ? 11.609 18.484 2.805 1 86.5 172 SER A C 1
ATOM 1357 O O . SER A 1 172 ? 10.508 18.062 2.447 1 86.5 172 SER A O 1
ATOM 1359 N N . GLY A 1 173 ? 11.898 18.875 4.02 1 87.25 173 GLY A N 1
ATOM 1360 C CA . GLY A 1 173 ? 10.867 18.859 5.047 1 87.25 173 GLY A CA 1
ATOM 1361 C C . GLY A 1 173 ? 11.414 19.125 6.438 1 87.25 173 GLY A C 1
ATOM 1362 O O . GLY A 1 173 ? 12.633 19.219 6.629 1 87.25 173 GLY A O 1
ATOM 1363 N N . PHE A 1 174 ? 10.492 19.344 7.391 1 85.69 174 PHE A N 1
ATOM 1364 C CA . PHE A 1 174 ? 10.875 19.562 8.781 1 85.69 174 PHE A CA 1
ATOM 1365 C C . PHE A 1 174 ? 9.695 19.281 9.711 1 85.69 174 PHE A C 1
ATOM 1367 O O . PHE A 1 174 ? 8.57 19.078 9.25 1 85.69 174 PHE A O 1
ATOM 1374 N N . THR A 1 175 ? 10.031 19.219 10.992 1 86.12 175 THR A N 1
ATOM 1375 C CA . THR A 1 175 ? 9 19.016 12.016 1 86.12 175 THR A CA 1
ATOM 1376 C C . THR A 1 175 ? 8.859 20.266 12.875 1 86.12 175 THR A C 1
ATOM 1378 O O . THR A 1 175 ? 9.836 20.969 13.125 1 86.12 175 THR A O 1
ATOM 1381 N N . CYS A 1 176 ? 7.637 20.531 13.258 1 83.25 176 CYS A N 1
ATOM 1382 C CA . CYS A 1 176 ? 7.367 21.625 14.203 1 83.25 176 CYS A CA 1
ATOM 1383 C C . CYS A 1 176 ? 6.344 21.188 15.242 1 83.25 176 CYS A C 1
ATOM 1385 O O . CYS A 1 176 ? 5.672 20.172 15.086 1 83.25 176 CYS A O 1
ATOM 1387 N N . LEU A 1 177 ? 6.363 21.922 16.344 1 82.25 177 LEU A N 1
ATOM 1388 C CA . LEU A 1 177 ? 5.418 21.672 17.422 1 82.25 177 LEU A CA 1
ATOM 1389 C C . LEU A 1 177 ? 4.457 22.828 17.594 1 82.25 177 LEU A C 1
ATOM 1391 O O . LEU A 1 177 ? 4.887 23.984 17.672 1 82.25 177 LEU A O 1
ATOM 1395 N N . VAL A 1 178 ? 3.246 22.5 17.594 1 80 178 VAL A N 1
ATOM 1396 C CA . VAL A 1 178 ? 2.215 23.5 17.828 1 80 178 VAL A CA 1
ATOM 1397 C C . VAL A 1 178 ? 1.702 23.391 19.266 1 80 178 VAL A C 1
ATOM 1399 O O . VAL A 1 178 ? 1.144 22.359 19.641 1 80 178 VAL A O 1
ATOM 1402 N N . HIS A 1 179 ? 1.921 24.375 20.016 1 78.25 179 HIS A N 1
ATOM 1403 C CA . HIS A 1 179 ? 1.498 24.391 21.406 1 78.25 179 HIS A CA 1
ATOM 1404 C C . HIS A 1 179 ? 0.068 24.906 21.531 1 78.25 179 HIS A C 1
ATOM 1406 O O . HIS A 1 179 ? -0.334 25.828 20.828 1 78.25 179 HIS A O 1
ATOM 1412 N N . ARG A 1 180 ? -0.681 24.188 22.391 1 71.81 180 ARG A N 1
ATOM 1413 C CA . ARG A 1 180 ? -2.076 24.547 22.641 1 71.81 180 ARG A CA 1
ATOM 1414 C C . ARG A 1 180 ? -2.252 25.156 24.016 1 71.81 180 ARG A C 1
ATOM 1416 O O . ARG A 1 180 ? -1.394 24.984 24.891 1 71.81 180 ARG A O 1
ATOM 1423 N N . SER A 1 181 ? -3.426 25.953 24 1 61.19 181 SER A N 1
ATOM 1424 C CA . SER A 1 181 ? -3.736 26.547 25.312 1 61.19 181 SER A CA 1
ATOM 1425 C C . SER A 1 181 ? -4.129 25.469 26.312 1 61.19 181 SER A C 1
ATOM 1427 O O . SER A 1 181 ? -4.57 24.391 25.938 1 61.19 181 SER A O 1
ATOM 1429 N N . GLN A 1 182 ? -3.889 25.719 27.625 1 54.22 182 GLN A N 1
ATOM 1430 C CA . GLN A 1 182 ? -4.488 25.062 28.781 1 54.22 182 GLN A CA 1
ATOM 1431 C C . GLN A 1 182 ? -4.023 23.609 28.891 1 54.22 182 GLN A C 1
ATOM 1433 O O . GLN A 1 182 ? -4.836 22.688 28.828 1 54.22 182 GLN A O 1
ATOM 1438 N N . ALA A 1 183 ? -3.025 23.156 29.188 1 59.38 183 ALA A N 1
ATOM 1439 C CA . ALA A 1 183 ? -2.545 21.875 29.703 1 59.38 183 ALA A CA 1
ATOM 1440 C C . ALA A 1 183 ? -2.588 20.797 28.625 1 59.38 183 ALA A C 1
ATOM 1442 O O . ALA A 1 183 ? -2.422 19.609 28.922 1 59.38 183 ALA A O 1
ATOM 1443 N N . GLN A 1 184 ? -2.869 21.25 27.359 1 67.88 184 GLN A N 1
ATOM 1444 C CA . GLN A 1 184 ? -2.922 20.188 26.359 1 67.88 184 GLN A CA 1
ATOM 1445 C C . GLN A 1 184 ? -1.554 19.969 25.719 1 67.88 184 GLN A C 1
ATOM 1447 O O . GLN A 1 184 ? -0.733 20.875 25.656 1 67.88 184 GLN A O 1
ATOM 1452 N N . SER A 1 185 ? -1.344 18.766 25.344 1 72.88 185 SER A N 1
ATOM 1453 C CA . SER A 1 185 ? -0.073 18.359 24.75 1 72.88 185 SER A CA 1
ATOM 1454 C C . SER A 1 185 ? 0.142 19.031 23.406 1 72.88 185 SER A C 1
ATOM 1456 O O . SER A 1 185 ? -0.819 19.312 22.688 1 72.88 185 SER A O 1
ATOM 1458 N N . ALA A 1 186 ? 1.352 19.422 23.141 1 80.5 186 ALA A N 1
ATOM 1459 C CA . ALA A 1 186 ? 1.726 20 21.859 1 80.5 186 ALA A CA 1
ATOM 1460 C C . ALA A 1 186 ? 1.448 19.031 20.719 1 80.5 186 ALA A C 1
ATOM 1462 O O . ALA A 1 186 ? 1.472 17.812 20.906 1 80.5 186 ALA A O 1
ATOM 1463 N N . VAL A 1 187 ? 1.146 19.562 19.578 1 82.81 187 VAL A N 1
ATOM 1464 C CA . VAL A 1 187 ? 0.854 18.766 18.391 1 82.81 187 VAL A CA 1
ATOM 1465 C C . VAL A 1 187 ? 2.062 18.766 17.453 1 82.81 187 VAL A C 1
ATOM 1467 O O . VAL A 1 187 ? 2.477 19.812 16.969 1 82.81 187 VAL A O 1
ATOM 1470 N N . PRO A 1 188 ? 2.619 17.594 17.281 1 87.88 188 PRO A N 1
ATOM 1471 C CA . PRO A 1 188 ? 3.705 17.531 16.297 1 87.88 188 PRO A CA 1
ATOM 1472 C C . PRO A 1 188 ? 3.203 17.594 14.852 1 87.88 188 PRO A C 1
ATOM 1474 O O . PRO A 1 188 ? 2.23 16.922 14.5 1 87.88 188 PRO A O 1
ATOM 1477 N N . VAL A 1 189 ? 3.896 18.453 14.062 1 88.81 189 VAL A N 1
ATOM 1478 C CA . VAL A 1 189 ? 3.537 18.625 12.664 1 88.81 189 VAL A CA 1
ATOM 1479 C C . VAL A 1 189 ? 4.75 18.328 11.781 1 88.81 189 VAL A C 1
ATOM 1481 O O . VAL A 1 189 ? 5.832 18.891 12.008 1 88.81 189 VAL A O 1
ATOM 1484 N N . VAL A 1 190 ? 4.566 17.438 10.852 1 90.75 190 VAL A N 1
ATOM 1485 C CA . VAL A 1 190 ? 5.602 17.188 9.859 1 90.75 190 VAL A CA 1
ATOM 1486 C C . VAL A 1 190 ? 5.246 17.906 8.555 1 90.75 190 VAL A C 1
ATOM 1488 O O . VAL A 1 190 ? 4.168 17.703 7.996 1 90.75 190 VAL A O 1
ATOM 1491 N N . VAL A 1 191 ? 6.168 18.75 8.125 1 89.62 191 VAL A N 1
ATOM 1492 C CA . VAL A 1 191 ? 5.984 19.5 6.883 1 89.62 191 VAL A CA 1
ATOM 1493 C C . VAL A 1 191 ? 6.895 18.922 5.801 1 89.62 191 VAL A C 1
ATOM 1495 O O . VAL A 1 191 ? 8.102 18.781 6.004 1 89.62 191 VAL A O 1
ATOM 1498 N N . VAL A 1 192 ? 6.281 18.594 4.684 1 91.25 192 VAL A N 1
ATOM 1499 C CA . VAL A 1 192 ? 7.074 18.031 3.596 1 91.25 192 VAL A CA 1
ATOM 1500 C C . VAL A 1 192 ? 6.867 18.859 2.328 1 91.25 192 VAL A C 1
ATOM 1502 O O . VAL A 1 192 ? 5.828 19.5 2.158 1 91.25 192 VAL A O 1
ATOM 1505 N N . ASN A 1 193 ? 7.855 18.766 1.498 1 89.62 193 ASN A N 1
ATOM 1506 C CA . ASN A 1 193 ? 7.891 19.578 0.285 1 89.62 193 ASN A CA 1
ATOM 1507 C C . ASN A 1 193 ? 7.051 18.969 -0.828 1 89.62 193 ASN A C 1
ATOM 1509 O O . ASN A 1 193 ? 7.289 17.828 -1.229 1 89.62 193 ASN A O 1
ATOM 1513 N N . GLU A 1 194 ? 6.18 19.734 -1.349 1 88.5 194 GLU A N 1
ATOM 1514 C CA . GLU A 1 194 ? 5.285 19.281 -2.408 1 88.5 194 GLU A CA 1
ATOM 1515 C C . GLU A 1 194 ? 6.047 19 -3.701 1 88.5 194 GLU A C 1
ATOM 1517 O O . GLU A 1 194 ? 5.605 18.219 -4.539 1 88.5 194 GLU A O 1
ATOM 1522 N N . MET A 1 195 ? 7.141 19.578 -3.826 1 85.62 195 MET A N 1
ATOM 1523 C CA . MET A 1 195 ? 7.922 19.469 -5.059 1 85.62 195 MET A CA 1
ATOM 1524 C C . MET A 1 195 ? 8.695 18.156 -5.094 1 85.62 195 MET A C 1
ATOM 1526 O O . MET A 1 195 ? 9.164 17.734 -6.152 1 85.62 195 MET A O 1
ATOM 1530 N N . CYS A 1 196 ? 8.852 17.594 -3.996 1 87.25 196 CYS A N 1
ATOM 1531 C CA . CYS A 1 196 ? 9.555 16.312 -3.926 1 87.25 196 CYS A CA 1
ATOM 1532 C C . CYS A 1 196 ? 8.648 15.164 -4.332 1 87.25 196 CYS A C 1
ATOM 1534 O O . CYS A 1 196 ? 7.43 15.242 -4.16 1 87.25 196 CYS A O 1
ATOM 1536 N N . SER A 1 197 ? 9.266 14.133 -4.91 1 87.38 197 SER A N 1
ATOM 1537 C CA . SER A 1 197 ? 8.523 12.922 -5.25 1 87.38 197 SER A CA 1
ATOM 1538 C C . SER A 1 197 ? 7.91 12.289 -4.008 1 87.38 197 SER A C 1
ATOM 1540 O O . SER A 1 197 ? 8.32 12.586 -2.883 1 87.38 197 SER A O 1
ATOM 1542 N N . ILE A 1 198 ? 6.883 11.453 -4.195 1 88.75 198 ILE A N 1
ATOM 1543 C CA . ILE A 1 198 ? 6.234 10.75 -3.096 1 88.75 198 ILE A CA 1
ATOM 1544 C C . ILE A 1 198 ? 7.266 9.914 -2.34 1 88.75 198 ILE A C 1
ATOM 1546 O O . ILE A 1 198 ? 7.254 9.867 -1.108 1 88.75 198 ILE A O 1
ATOM 1550 N N . GLU A 1 199 ? 8.133 9.242 -3.113 1 91.81 199 GLU A N 1
ATOM 1551 C CA . GLU A 1 199 ? 9.172 8.414 -2.51 1 91.81 199 GLU A CA 1
ATOM 1552 C C . GLU A 1 199 ? 10.047 9.234 -1.563 1 91.81 199 GLU A C 1
ATOM 1554 O O . GLU A 1 199 ? 10.328 8.805 -0.442 1 91.81 199 GLU A O 1
ATOM 1559 N N . ARG A 1 200 ? 10.375 10.383 -2.002 1 90.81 200 ARG A N 1
ATOM 1560 C CA . ARG A 1 200 ? 11.234 11.258 -1.208 1 90.81 200 ARG A CA 1
ATOM 1561 C C . ARG A 1 200 ? 10.492 11.797 0.007 1 90.81 200 ARG A C 1
ATOM 1563 O O . ARG A 1 200 ? 11.062 11.906 1.095 1 90.81 200 ARG A O 1
ATOM 1570 N N . ARG A 1 201 ? 9.297 12.18 -0.168 1 91.81 201 ARG A N 1
ATOM 1571 C CA . ARG A 1 201 ? 8.5 12.695 0.942 1 91.81 201 ARG A CA 1
ATOM 1572 C C . ARG A 1 201 ? 8.352 11.641 2.037 1 91.81 201 ARG A C 1
ATOM 1574 O O . ARG A 1 201 ? 8.438 11.961 3.227 1 91.81 201 ARG A O 1
ATOM 1581 N N . ARG A 1 202 ? 8.133 10.391 1.637 1 94.31 202 ARG A N 1
ATOM 1582 C CA . ARG A 1 202 ? 8.016 9.289 2.592 1 94.31 202 ARG A CA 1
ATOM 1583 C C . ARG A 1 202 ? 9.281 9.148 3.426 1 94.31 202 ARG A C 1
ATOM 1585 O O . ARG A 1 202 ? 9.219 9.055 4.652 1 94.31 202 ARG A O 1
ATOM 1592 N N . LEU A 1 203 ? 10.383 9.164 2.74 1 95.38 203 LEU A N 1
ATOM 1593 C CA . LEU A 1 203 ? 11.664 9.039 3.424 1 95.38 203 LEU A CA 1
ATOM 1594 C C . LEU A 1 203 ? 11.891 10.227 4.359 1 95.38 203 LEU A C 1
ATOM 1596 O O . LEU A 1 203 ? 12.375 10.047 5.48 1 95.38 203 LEU A O 1
ATOM 1600 N N . THR A 1 204 ? 11.484 11.367 3.875 1 93.38 204 THR A N 1
ATOM 1601 C CA . THR A 1 204 ? 11.656 12.578 4.668 1 93.38 204 THR A CA 1
ATOM 1602 C C . THR A 1 204 ? 10.812 12.516 5.941 1 93.38 204 THR A C 1
ATOM 1604 O O . THR A 1 204 ? 11.289 12.859 7.023 1 93.38 204 THR A O 1
ATOM 1607 N N . MET A 1 205 ? 9.617 12.117 5.801 1 94.69 205 MET A N 1
ATOM 1608 C CA . MET A 1 205 ? 8.727 12.016 6.957 1 94.69 205 MET A CA 1
ATOM 1609 C C . MET A 1 205 ? 9.328 11.102 8.023 1 94.69 205 MET A C 1
ATOM 1611 O O . MET A 1 205 ? 9.406 11.484 9.195 1 94.69 205 MET A O 1
ATOM 1615 N N . VAL A 1 206 ? 9.758 9.984 7.633 1 96.75 206 VAL A N 1
ATOM 1616 C CA . VAL A 1 206 ? 10.297 9.008 8.578 1 96.75 206 VAL A CA 1
ATOM 1617 C C . VAL A 1 206 ? 11.633 9.5 9.133 1 96.75 206 VAL A C 1
ATOM 1619 O O . VAL A 1 206 ? 11.945 9.273 10.297 1 96.75 206 VAL A O 1
ATOM 1622 N N . HIS A 1 207 ? 12.367 10.18 8.305 1 94.88 207 HIS A N 1
ATOM 1623 C CA . HIS A 1 207 ? 13.609 10.812 8.742 1 94.88 207 HIS A CA 1
ATOM 1624 C C . HIS A 1 207 ? 13.359 11.805 9.867 1 94.88 207 HIS A C 1
ATOM 1626 O O . HIS A 1 207 ? 14.078 11.805 10.867 1 94.88 207 HIS A O 1
ATOM 1632 N N . GLU A 1 208 ? 12.367 12.594 9.688 1 91.56 208 GLU A N 1
ATOM 1633 C CA . GLU A 1 208 ? 12.008 13.562 10.719 1 91.56 208 GLU A CA 1
ATOM 1634 C C . GLU A 1 208 ? 11.555 12.867 12 1 91.56 208 GLU A C 1
ATOM 1636 O O . GLU A 1 208 ? 11.828 13.344 13.102 1 91.56 208 GLU A O 1
ATOM 1641 N N . LEU A 1 209 ? 10.867 11.812 11.852 1 92.81 209 LEU A N 1
ATOM 1642 C CA . LEU A 1 209 ? 10.516 11.008 13.016 1 92.81 209 LEU A CA 1
ATOM 1643 C C . LEU A 1 209 ? 11.766 10.508 13.734 1 92.81 209 LEU A C 1
ATOM 1645 O O . LEU A 1 209 ? 11.82 10.531 14.969 1 92.81 209 LEU A O 1
ATOM 1649 N N . GLY A 1 210 ? 12.742 10.062 12.953 1 93.38 210 GLY A N 1
ATOM 1650 C CA . GLY A 1 210 ? 14 9.648 13.539 1 93.38 210 GLY A CA 1
ATOM 1651 C C . GLY A 1 210 ? 14.656 10.719 14.391 1 93.38 210 GLY A C 1
ATOM 1652 O O . GLY A 1 210 ? 15.125 10.438 15.492 1 93.38 210 GLY A O 1
ATOM 1653 N N . HIS A 1 211 ? 14.586 11.883 13.883 1 89.38 211 HIS A N 1
ATOM 1654 C CA . HIS A 1 211 ? 15.148 13 14.633 1 89.38 211 HIS A CA 1
ATOM 1655 C C . HIS A 1 211 ? 14.438 13.188 15.961 1 89.38 211 HIS A C 1
ATOM 1657 O O . HIS A 1 211 ? 15.055 13.602 16.953 1 89.38 211 HIS A O 1
ATOM 1663 N N . ARG A 1 212 ? 13.266 12.93 16.016 1 87.19 212 ARG A N 1
ATOM 1664 C CA . ARG A 1 212 ? 12.477 13.117 17.219 1 87.19 212 ARG A CA 1
ATOM 1665 C C . ARG A 1 212 ? 12.727 11.992 18.219 1 87.19 212 ARG A C 1
ATOM 1667 O O . ARG A 1 212 ? 12.641 12.203 19.438 1 87.19 212 ARG A O 1
ATOM 1674 N N . LEU A 1 213 ? 13.039 10.906 17.766 1 91.75 213 LEU A N 1
ATOM 1675 C CA . LEU A 1 213 ? 13.141 9.727 18.625 1 91.75 213 LEU A CA 1
ATOM 1676 C C . LEU A 1 213 ? 14.562 9.555 19.141 1 91.75 213 LEU A C 1
ATOM 1678 O O . LEU A 1 213 ? 14.789 8.844 20.125 1 91.75 213 LEU A O 1
ATOM 1682 N N . ILE A 1 214 ? 15.492 10.156 18.453 1 91.38 214 ILE A N 1
ATOM 1683 C CA . ILE A 1 214 ? 16.891 9.961 18.781 1 91.38 214 ILE A CA 1
ATOM 1684 C C . ILE A 1 214 ? 17.406 11.133 19.609 1 91.38 214 ILE A C 1
ATOM 1686 O O . ILE A 1 214 ? 17.188 12.297 19.25 1 91.38 214 ILE A O 1
ATOM 1690 N N . ASP A 1 215 ? 18 10.812 20.703 1 87.62 215 ASP A N 1
ATOM 1691 C CA . ASP A 1 215 ? 18.688 11.828 21.5 1 87.62 215 ASP A CA 1
ATOM 1692 C C . ASP A 1 215 ? 19.984 12.273 20.812 1 87.62 215 ASP A C 1
ATOM 1694 O O . ASP A 1 215 ? 20.891 11.461 20.594 1 87.62 215 ASP A O 1
ATOM 1698 N N . PRO A 1 216 ? 20.078 13.469 20.5 1 79.56 216 PRO A N 1
ATOM 1699 C CA . PRO A 1 216 ? 21.25 13.945 19.75 1 79.56 216 PRO A CA 1
ATOM 1700 C C . PRO A 1 216 ? 22.5 14.055 20.609 1 79.56 216 PRO A C 1
ATOM 1702 O O . PRO A 1 216 ? 23.609 14.172 20.094 1 79.56 216 PRO A O 1
ATOM 1705 N N . GLU A 1 217 ? 22.406 13.992 21.859 1 79.19 217 GLU A N 1
ATOM 1706 C CA . GLU A 1 217 ? 23.484 14.344 22.781 1 79.19 217 GLU A CA 1
ATOM 1707 C C . GLU A 1 217 ? 24.703 13.445 22.578 1 79.19 217 GLU A C 1
ATOM 1709 O O . GLU A 1 217 ? 25.828 13.93 22.484 1 79.19 217 GLU A O 1
ATOM 1714 N N . PRO A 1 218 ? 24.531 12.141 22.406 1 79.5 218 PRO A N 1
ATOM 1715 C CA . PRO A 1 218 ? 25.688 11.25 22.328 1 79.5 218 PRO A CA 1
ATOM 1716 C C . PRO A 1 218 ? 26.359 11.273 20.953 1 79.5 218 PRO A C 1
ATOM 1718 O O . PRO A 1 218 ? 27.469 10.781 20.797 1 79.5 218 PRO A O 1
ATOM 1721 N N . LEU A 1 219 ? 25.734 11.922 19.969 1 79.75 219 LEU A N 1
ATOM 1722 C CA . LEU A 1 219 ? 26.219 11.875 18.594 1 79.75 219 LEU A CA 1
ATOM 1723 C C . LEU A 1 219 ? 26.562 13.273 18.094 1 79.75 219 L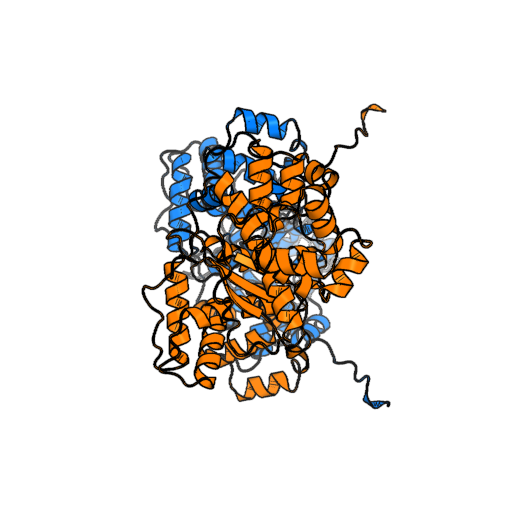EU A C 1
ATOM 1725 O O . LEU A 1 219 ? 25.953 14.258 18.516 1 79.75 219 LEU A O 1
ATOM 1729 N N . CYS A 1 220 ? 27.625 13.281 17.297 1 82.56 220 CYS A N 1
ATOM 1730 C CA . CYS A 1 220 ? 27.859 14.547 16.625 1 82.56 220 CYS A CA 1
ATOM 1731 C C . CYS A 1 220 ? 26.797 14.805 15.555 1 82.56 220 CYS A C 1
ATOM 1733 O O . CYS A 1 220 ? 26.016 13.906 15.227 1 82.56 220 CYS A O 1
ATOM 1735 N N . THR A 1 221 ? 26.703 15.93 15.102 1 80.81 221 THR A N 1
ATOM 1736 C CA . THR A 1 221 ? 25.672 16.359 14.172 1 80.81 221 THR A CA 1
ATOM 1737 C C . THR A 1 221 ? 25.641 15.461 12.938 1 80.81 221 THR A C 1
ATOM 1739 O O . THR A 1 221 ? 24.562 15.062 12.484 1 80.81 221 THR A O 1
ATOM 1742 N N . SER A 1 222 ? 26.781 15.156 12.492 1 86.69 222 SER A N 1
ATOM 1743 C CA . SER A 1 222 ? 26.859 14.336 11.297 1 86.69 222 SER A CA 1
ATOM 1744 C C . SER A 1 222 ? 26.359 12.922 11.555 1 86.69 222 SER A C 1
ATOM 1746 O O . SER A 1 222 ? 25.641 12.352 10.727 1 86.69 222 SER A O 1
ATOM 1748 N N . GLU A 1 223 ? 26.719 12.438 12.695 1 89.88 223 GLU A N 1
ATOM 1749 C CA . GLU A 1 223 ? 26.297 11.086 13.047 1 89.88 223 GLU A CA 1
ATOM 1750 C C . GLU A 1 223 ? 24.781 11.023 13.297 1 89.88 223 GLU A C 1
ATOM 1752 O O . GLU A 1 223 ? 24.141 10.016 12.992 1 89.88 223 GLU A O 1
ATOM 1757 N N . GLU A 1 224 ? 24.312 12.023 13.891 1 89.75 224 GLU A N 1
ATOM 1758 C CA . GLU A 1 224 ? 22.875 12.094 14.109 1 89.75 224 GLU A CA 1
ATOM 1759 C C . GLU A 1 224 ? 22.109 12.023 12.789 1 89.75 224 GLU A C 1
ATOM 1761 O O . GLU A 1 224 ? 21.109 11.328 12.68 1 89.75 224 GLU A O 1
ATOM 1766 N N . GLU A 1 225 ? 22.625 12.781 11.82 1 92.12 225 GLU A N 1
ATOM 1767 C CA . GLU A 1 225 ? 22.016 12.781 10.492 1 92.12 225 GLU A CA 1
ATOM 1768 C C . GLU A 1 225 ? 22.062 11.391 9.859 1 92.12 225 GLU A C 1
ATOM 1770 O O . GLU A 1 225 ? 21.062 10.93 9.289 1 92.12 225 GLU A O 1
ATOM 1775 N N . LYS A 1 226 ? 23.172 10.805 10.031 1 93.12 226 LYS A N 1
ATOM 1776 C CA . LYS A 1 226 ? 23.328 9.461 9.492 1 93.12 226 LYS A CA 1
ATOM 1777 C C . LYS A 1 226 ? 22.422 8.469 10.195 1 93.12 226 LYS A C 1
ATOM 1779 O O . LYS A 1 226 ? 21.844 7.57 9.562 1 93.12 226 LYS A O 1
ATOM 1784 N N . ALA A 1 227 ? 22.297 8.672 11.484 1 94.56 227 ALA A N 1
ATOM 1785 C CA . ALA A 1 227 ? 21.438 7.797 12.281 1 94.56 227 ALA A CA 1
ATOM 1786 C C . ALA A 1 227 ? 19.969 7.957 11.875 1 94.56 227 ALA A C 1
ATOM 1788 O O . ALA A 1 227 ? 19.234 6.969 11.75 1 94.56 227 ALA A O 1
ATOM 1789 N N . ALA A 1 228 ? 19.547 9.172 11.672 1 94.25 228 ALA A N 1
ATOM 1790 C CA . ALA A 1 228 ? 18.172 9.438 11.25 1 94.25 228 ALA A CA 1
ATOM 1791 C C . ALA A 1 228 ? 17.891 8.82 9.875 1 94.25 228 ALA A C 1
ATOM 1793 O O . ALA A 1 228 ? 16.812 8.266 9.648 1 94.25 228 ALA A O 1
ATOM 1794 N N . THR A 1 229 ? 18.859 8.922 9.047 1 94.62 229 THR A N 1
ATOM 1795 C CA . THR A 1 229 ? 18.734 8.344 7.715 1 94.62 229 THR A CA 1
ATOM 1796 C C . THR A 1 229 ? 18.656 6.82 7.793 1 94.62 229 THR A C 1
ATOM 1798 O O . THR A 1 229 ? 17.844 6.195 7.113 1 94.62 229 THR A O 1
ATOM 1801 N N . ARG A 1 230 ? 19.516 6.328 8.586 1 96.5 230 ARG A N 1
ATOM 1802 C CA . ARG A 1 230 ? 19.531 4.883 8.789 1 96.5 230 ARG A CA 1
ATOM 1803 C C . ARG A 1 230 ? 18.203 4.406 9.391 1 96.5 230 ARG A C 1
ATOM 1805 O O . ARG A 1 230 ? 17.688 3.365 8.992 1 96.5 230 ARG A O 1
ATOM 1812 N N . PHE A 1 231 ? 17.734 5.121 10.336 1 97.12 231 PHE A N 1
ATOM 1813 C CA . PHE A 1 231 ? 16.438 4.832 10.93 1 97.12 231 PHE A CA 1
ATOM 1814 C C . PHE A 1 231 ? 15.352 4.809 9.867 1 97.12 231 PHE A C 1
ATOM 1816 O O . PHE A 1 231 ? 14.547 3.873 9.82 1 97.12 231 PHE A O 1
ATOM 1823 N N . ALA A 1 232 ? 15.328 5.812 9.039 1 97.56 232 ALA A N 1
ATOM 1824 C CA . ALA A 1 232 ? 14.305 5.93 8 1 97.56 232 ALA A CA 1
ATOM 1825 C C . ALA A 1 232 ? 14.359 4.746 7.043 1 97.56 232 ALA A C 1
ATOM 1827 O O . ALA A 1 232 ? 13.32 4.156 6.715 1 97.56 232 ALA A O 1
ATOM 1828 N N . GLY A 1 233 ? 15.531 4.395 6.602 1 97.5 233 GLY A N 1
ATOM 1829 C CA . GLY A 1 233 ? 15.695 3.238 5.738 1 97.5 233 GLY A CA 1
ATOM 1830 C C . GLY A 1 233 ? 15.227 1.944 6.379 1 97.5 233 GLY A C 1
ATOM 1831 O O . GLY A 1 233 ? 14.508 1.164 5.754 1 97.5 233 GLY A O 1
ATOM 1832 N N . ALA A 1 234 ? 15.586 1.775 7.641 1 97.62 234 ALA A N 1
ATOM 1833 C CA . ALA A 1 234 ? 15.242 0.553 8.359 1 97.62 234 ALA A CA 1
ATOM 1834 C C . ALA A 1 234 ? 13.742 0.486 8.633 1 97.62 234 ALA A C 1
ATOM 1836 O O . ALA A 1 234 ? 13.148 -0.598 8.641 1 97.62 234 ALA A O 1
ATOM 1837 N N . PHE A 1 235 ? 13.188 1.593 8.883 1 97.62 235 PHE A N 1
ATOM 1838 C CA . PHE A 1 235 ? 11.766 1.67 9.203 1 97.62 235 PHE A CA 1
ATOM 1839 C C . PHE A 1 235 ? 10.922 1.361 7.969 1 97.62 235 PHE A C 1
ATOM 1841 O O . PHE A 1 235 ? 9.93 0.628 8.055 1 97.62 235 PHE A O 1
ATOM 1848 N N . LEU A 1 236 ? 11.305 1.859 6.812 1 97.19 236 LEU A N 1
ATOM 1849 C CA . LEU A 1 236 ? 10.539 1.688 5.586 1 97.19 236 LEU A CA 1
ATOM 1850 C C . LEU A 1 236 ? 10.852 0.348 4.926 1 97.19 236 LEU A C 1
ATOM 1852 O O . LEU A 1 236 ? 10.008 -0.225 4.234 1 97.19 236 LEU A O 1
ATOM 1856 N N . MET A 1 237 ? 12.07 -0.069 5.074 1 97.38 237 MET A N 1
ATOM 1857 C CA . MET A 1 237 ? 12.547 -1.314 4.477 1 97.38 237 MET A CA 1
ATOM 1858 C C . MET A 1 237 ? 13.195 -2.209 5.527 1 97.38 237 MET A C 1
ATOM 1860 O O . MET A 1 237 ? 14.422 -2.305 5.598 1 97.38 237 MET A O 1
ATOM 1864 N N . PRO A 1 238 ? 12.43 -2.951 6.27 1 95.56 238 PRO A N 1
ATOM 1865 C CA . PRO A 1 238 ? 12.992 -3.805 7.32 1 95.56 238 PRO A CA 1
ATOM 1866 C C . PRO A 1 238 ? 13.984 -4.824 6.777 1 95.56 238 PRO A C 1
ATOM 1868 O O . PRO A 1 238 ? 13.742 -5.441 5.738 1 95.56 238 PRO A O 1
ATOM 1871 N N . LYS A 1 239 ? 15.023 -5 7.488 1 95.69 239 LYS A N 1
ATOM 1872 C CA . LYS A 1 239 ? 16.172 -5.793 7.055 1 95.69 239 LYS A CA 1
ATOM 1873 C C . LYS A 1 239 ? 15.742 -7.215 6.688 1 95.69 239 LYS A C 1
ATOM 1875 O O . LYS A 1 239 ? 15.992 -7.676 5.57 1 95.69 239 LYS A O 1
ATOM 1880 N N . GLU A 1 240 ? 15.094 -7.902 7.535 1 91.31 240 GLU A N 1
ATOM 1881 C CA . GLU A 1 240 ? 14.758 -9.305 7.332 1 91.31 240 GLU A CA 1
ATOM 1882 C C . GLU A 1 240 ? 13.844 -9.484 6.125 1 91.31 240 GLU A C 1
ATOM 1884 O O . GLU A 1 240 ? 14.039 -10.391 5.316 1 91.31 240 GLU A O 1
ATOM 1889 N N . HIS A 1 241 ? 12.922 -8.617 6.039 1 91.75 241 HIS A N 1
ATOM 1890 C CA . HIS A 1 241 ? 12 -8.711 4.91 1 91.75 241 HIS A CA 1
ATOM 1891 C C . HIS A 1 241 ? 12.711 -8.422 3.592 1 91.75 241 HIS A C 1
ATOM 1893 O O . HIS A 1 241 ? 12.5 -9.125 2.602 1 91.75 241 HIS A O 1
ATOM 1899 N N . LEU A 1 242 ? 13.516 -7.43 3.541 1 94.38 242 LEU A N 1
ATOM 1900 C CA . LEU A 1 242 ? 14.234 -7.051 2.33 1 94.38 242 LEU A CA 1
ATOM 1901 C C . LEU A 1 242 ? 15.18 -8.164 1.891 1 94.38 242 LEU A C 1
ATOM 1903 O O . LEU A 1 242 ? 15.281 -8.469 0.699 1 94.38 242 LEU A O 1
ATOM 1907 N N . ILE A 1 243 ? 15.828 -8.766 2.824 1 92.69 243 ILE A N 1
ATOM 1908 C CA . ILE A 1 243 ? 16.734 -9.859 2.521 1 92.69 243 ILE A CA 1
ATOM 1909 C C . ILE A 1 243 ? 15.961 -11.039 1.943 1 92.69 243 ILE A C 1
ATOM 1911 O O . ILE A 1 243 ? 16.422 -11.695 1.006 1 92.69 243 ILE A O 1
ATOM 1915 N N . ARG A 1 244 ? 14.844 -11.266 2.467 1 87 244 ARG A N 1
ATOM 1916 C CA . ARG A 1 244 ? 14.008 -12.344 1.954 1 87 244 ARG A CA 1
ATOM 1917 C C . ARG A 1 244 ? 13.602 -12.086 0.506 1 87 244 ARG A C 1
ATOM 1919 O O . ARG A 1 244 ? 13.539 -13.016 -0.301 1 87 244 ARG A O 1
ATOM 1926 N N . GLU A 1 245 ? 13.391 -10.891 0.206 1 87.62 245 GLU A N 1
ATOM 1927 C CA . GLU A 1 245 ? 12.906 -10.523 -1.122 1 87.62 245 GLU A CA 1
ATOM 1928 C C . GLU A 1 245 ? 14.047 -10.516 -2.141 1 87.62 245 GLU A C 1
ATOM 1930 O O . GLU A 1 245 ? 13.852 -10.875 -3.301 1 87.62 245 GLU A O 1
ATOM 1935 N N . CYS A 1 246 ? 15.219 -10.094 -1.725 1 91.12 246 CYS A N 1
ATOM 1936 C CA . CYS A 1 246 ? 16.234 -9.875 -2.74 1 91.12 246 CYS A CA 1
ATOM 1937 C C . CYS A 1 246 ? 17.406 -10.828 -2.559 1 91.12 246 CYS A C 1
ATOM 1939 O O . CYS A 1 246 ? 18.25 -10.969 -3.447 1 91.12 246 CYS A O 1
ATOM 1941 N N . GLY A 1 247 ? 17.516 -11.469 -1.434 1 88.38 247 GLY A N 1
ATOM 1942 C CA . GLY A 1 247 ? 18.641 -12.352 -1.163 1 88.38 247 GLY A CA 1
ATOM 1943 C C . GLY A 1 247 ? 19.672 -11.734 -0.244 1 88.38 247 GLY A C 1
ATOM 1944 O O . GLY A 1 247 ? 19.781 -10.508 -0.155 1 88.38 247 GLY A O 1
ATOM 1945 N N . ARG A 1 248 ? 20.5 -12.484 0.348 1 88 248 ARG A N 1
ATOM 1946 C CA . ARG A 1 248 ? 21.406 -12.055 1.405 1 88 248 ARG A CA 1
ATOM 1947 C C . ARG A 1 248 ? 22.656 -11.422 0.821 1 88 248 ARG A C 1
ATOM 1949 O O . ARG A 1 248 ? 23.172 -10.43 1.352 1 88 248 ARG A O 1
ATOM 1956 N N . GLU A 1 249 ? 23.25 -12 -0.138 1 89.44 249 GLU A N 1
ATOM 1957 C CA . GLU A 1 249 ? 24.469 -11.5 -0.778 1 89.44 249 GLU A CA 1
ATOM 1958 C C . GLU A 1 249 ? 24.297 -11.438 -2.295 1 89.44 249 GLU A C 1
ATOM 1960 O O . GLU A 1 249 ? 24.094 -12.461 -2.943 1 89.44 249 GLU A O 1
ATOM 1965 N N . ARG A 1 250 ? 24.484 -10.156 -2.691 1 92.62 250 ARG A N 1
ATOM 1966 C CA . ARG A 1 250 ? 24.266 -9.953 -4.121 1 92.62 250 ARG A CA 1
ATOM 1967 C C . ARG A 1 250 ? 25.469 -9.258 -4.758 1 92.62 250 ARG A C 1
ATOM 1969 O O . ARG A 1 250 ? 26.016 -8.297 -4.207 1 92.62 250 ARG A O 1
ATOM 1976 N N . HIS A 1 251 ? 25.859 -9.805 -5.883 1 88.75 251 HIS A N 1
ATOM 1977 C CA . HIS A 1 251 ? 26.969 -9.211 -6.609 1 88.75 251 HIS A CA 1
ATOM 1978 C C . HIS A 1 251 ? 26.469 -8.273 -7.707 1 88.75 251 HIS A C 1
ATOM 1980 O O . HIS A 1 251 ? 27.172 -7.328 -8.086 1 88.75 251 HIS A O 1
ATOM 1986 N N . LYS A 1 252 ? 25.344 -8.648 -8.25 1 89.12 252 LYS A N 1
ATOM 1987 C CA . LYS A 1 252 ? 24.703 -7.844 -9.281 1 89.12 252 LYS A CA 1
ATOM 1988 C C . LYS A 1 252 ? 23.188 -7.867 -9.133 1 89.12 252 LYS A C 1
ATOM 1990 O O . LYS A 1 252 ? 22.609 -8.875 -8.703 1 89.12 252 LYS A O 1
ATOM 1995 N N . LEU A 1 253 ? 22.625 -6.77 -9.43 1 92.75 253 LEU A N 1
ATOM 1996 C CA . LEU A 1 253 ? 21.172 -6.66 -9.445 1 92.75 253 LEU A CA 1
ATOM 1997 C C . LEU A 1 253 ? 20.672 -6.156 -10.797 1 92.75 253 LEU A C 1
ATOM 1999 O O . LEU A 1 253 ? 21.297 -5.277 -11.398 1 92.75 253 LEU A O 1
ATOM 2003 N N . SER A 1 254 ? 19.562 -6.785 -11.227 1 92.12 254 SER A N 1
ATOM 2004 C CA . SER A 1 254 ? 18.969 -6.281 -12.469 1 92.12 254 SER A CA 1
ATOM 2005 C C . SER A 1 254 ? 18.188 -4.992 -12.219 1 92.12 254 SER A C 1
ATOM 2007 O O . SER A 1 254 ? 17.734 -4.734 -11.102 1 92.12 254 SER A O 1
ATOM 2009 N N . TYR A 1 255 ? 18.109 -4.191 -13.281 1 92.5 255 TYR A N 1
ATOM 2010 C CA . TYR A 1 255 ? 17.344 -2.959 -13.211 1 92.5 255 TYR A CA 1
ATOM 2011 C C . TYR A 1 255 ? 15.898 -3.238 -12.805 1 92.5 255 TYR A C 1
ATOM 2013 O O . TYR A 1 255 ? 15.367 -2.58 -11.906 1 92.5 255 TYR A O 1
ATOM 2021 N N . GLN A 1 256 ? 15.367 -4.23 -13.383 1 90.88 256 GLN A N 1
ATOM 2022 C CA . GLN A 1 256 ? 13.961 -4.531 -13.133 1 90.88 256 GLN A CA 1
ATOM 2023 C C . GLN A 1 256 ? 13.75 -5.012 -11.695 1 90.88 256 GLN A C 1
ATOM 2025 O O . GLN A 1 256 ? 12.727 -4.703 -11.078 1 90.88 256 GLN A O 1
ATOM 2030 N N . GLU A 1 257 ? 14.68 -5.766 -11.188 1 91.5 257 GLU A N 1
ATOM 2031 C CA . GLU A 1 257 ? 14.609 -6.172 -9.789 1 91.5 257 GLU A CA 1
ATOM 2032 C C . GLU A 1 257 ? 14.547 -4.957 -8.859 1 91.5 257 GLU A C 1
ATOM 2034 O O . GLU A 1 257 ? 13.742 -4.922 -7.93 1 91.5 257 GLU A O 1
ATOM 2039 N N . LEU A 1 258 ? 15.359 -4.02 -9.148 1 94.12 258 LEU A N 1
ATOM 2040 C CA . LEU A 1 258 ? 15.43 -2.814 -8.328 1 94.12 258 LEU A CA 1
ATOM 2041 C C . LEU A 1 258 ? 14.141 -2.016 -8.43 1 94.12 258 LEU A C 1
ATOM 2043 O O . LEU A 1 258 ? 13.633 -1.52 -7.418 1 94.12 258 LEU A O 1
ATOM 2047 N N . ILE A 1 259 ? 13.648 -1.937 -9.578 1 91.69 259 ILE A N 1
ATOM 2048 C CA . ILE A 1 259 ? 12.406 -1.204 -9.797 1 91.69 259 ILE A CA 1
ATOM 2049 C C . ILE A 1 259 ? 11.266 -1.893 -9.055 1 91.69 259 ILE A C 1
ATOM 2051 O O . ILE A 1 259 ? 10.461 -1.233 -8.383 1 91.69 259 ILE A O 1
ATOM 2055 N N . ASP A 1 260 ? 11.234 -3.191 -9.109 1 89.81 260 ASP A N 1
ATOM 2056 C CA . ASP A 1 260 ? 10.195 -3.947 -8.414 1 89.81 260 ASP A CA 1
ATOM 2057 C C . ASP A 1 260 ? 10.273 -3.74 -6.906 1 89.81 260 ASP A C 1
ATOM 2059 O O . ASP A 1 260 ? 9.25 -3.549 -6.246 1 89.81 260 ASP A O 1
ATOM 2063 N N . LEU A 1 261 ? 11.43 -3.76 -6.422 1 92.81 261 LEU A N 1
ATOM 2064 C CA . LEU A 1 261 ? 11.625 -3.617 -4.98 1 92.81 261 LEU A CA 1
ATOM 2065 C C . LEU A 1 261 ? 11.266 -2.209 -4.52 1 92.81 261 LEU A C 1
ATOM 2067 O O . LEU A 1 261 ? 10.617 -2.039 -3.484 1 92.81 261 LEU A O 1
ATOM 2071 N N . LYS A 1 262 ? 11.727 -1.197 -5.258 1 93.69 262 LYS A N 1
ATOM 2072 C CA . LYS A 1 262 ? 11.422 0.165 -4.832 1 93.69 262 LYS A CA 1
ATOM 2073 C C . LYS A 1 262 ? 9.914 0.42 -4.855 1 93.69 262 LYS A C 1
ATOM 2075 O O . LYS A 1 262 ? 9.398 1.194 -4.047 1 93.69 262 LYS A O 1
ATOM 2080 N N . GLN A 1 263 ? 9.234 -0.2 -5.797 1 89.5 263 GLN A N 1
ATOM 2081 C CA . GLN A 1 263 ? 7.785 -0.056 -5.879 1 89.5 263 GLN A CA 1
ATOM 2082 C C . GLN A 1 263 ? 7.09 -0.784 -4.73 1 89.5 263 GLN A C 1
ATOM 2084 O O . GLN A 1 263 ? 6.09 -0.302 -4.195 1 89.5 263 GLN A O 1
ATOM 2089 N N . LEU A 1 264 ? 7.625 -1.909 -4.422 1 89 264 LEU A N 1
ATOM 2090 C CA . LEU A 1 264 ? 7.074 -2.688 -3.318 1 89 264 LEU A CA 1
ATOM 2091 C C . LEU A 1 264 ? 7.113 -1.89 -2.02 1 89 264 LEU A C 1
ATOM 2093 O O . LEU A 1 264 ? 6.121 -1.828 -1.292 1 89 264 LEU A O 1
ATOM 2097 N N . TYR A 1 265 ? 8.211 -1.241 -1.726 1 93.38 265 TYR A N 1
ATOM 2098 C CA . TYR A 1 265 ? 8.391 -0.527 -0.466 1 93.38 265 TYR A CA 1
ATOM 2099 C C . TYR A 1 265 ? 8.023 0.946 -0.618 1 93.38 265 TYR A C 1
ATOM 2101 O O . TYR A 1 265 ? 7.984 1.687 0.367 1 93.38 265 TYR A O 1
ATOM 2109 N N . LYS A 1 266 ? 7.863 1.394 -1.831 1 91.31 266 LYS A N 1
ATOM 2110 C CA . LYS A 1 266 ? 7.523 2.773 -2.17 1 91.31 266 LYS A CA 1
ATOM 2111 C C . LYS A 1 266 ? 8.609 3.738 -1.71 1 91.31 266 LYS A C 1
ATOM 2113 O O . LYS A 1 266 ? 8.32 4.742 -1.056 1 91.31 266 LYS A O 1
ATOM 2118 N N . VAL A 1 267 ? 9.828 3.383 -2.078 1 95.19 267 VAL A N 1
ATOM 2119 C CA . VAL A 1 267 ? 10.992 4.207 -1.776 1 95.19 267 VAL A CA 1
ATOM 2120 C C . VAL A 1 267 ? 11.719 4.566 -3.07 1 95.19 267 VAL A C 1
ATOM 2122 O O . VAL A 1 267 ? 11.414 4.023 -4.133 1 95.19 267 VAL A O 1
ATOM 2125 N N . SER A 1 268 ? 12.594 5.578 -2.953 1 94.06 268 SER A N 1
ATOM 2126 C CA . SER A 1 268 ? 13.383 5.941 -4.125 1 94.06 268 SER A CA 1
ATOM 2127 C C . SER A 1 268 ? 14.422 4.871 -4.445 1 94.06 268 SER A C 1
ATOM 2129 O O . SER A 1 268 ? 14.852 4.133 -3.557 1 94.06 268 SER A O 1
ATOM 2131 N N . GLY A 1 269 ? 14.797 4.793 -5.754 1 95.62 269 GLY A N 1
ATOM 2132 C CA . GLY A 1 269 ? 15.836 3.857 -6.152 1 95.62 269 GLY A CA 1
ATOM 2133 C C . GLY A 1 269 ? 17.141 4.078 -5.418 1 95.62 269 GLY A C 1
ATOM 2134 O O . GLY A 1 269 ? 17.797 3.119 -5.004 1 95.62 269 GLY A O 1
ATOM 2135 N N . ALA A 1 270 ? 17.484 5.301 -5.25 1 95.69 270 ALA A N 1
ATOM 2136 C CA . ALA A 1 270 ? 18.734 5.645 -4.559 1 95.69 270 ALA A CA 1
ATOM 2137 C C . ALA A 1 270 ? 18.688 5.199 -3.1 1 95.69 270 ALA A C 1
ATOM 2139 O O . ALA A 1 270 ? 19.656 4.625 -2.592 1 95.69 270 ALA A O 1
ATOM 2140 N N . ALA A 1 271 ? 17.594 5.457 -2.471 1 96.19 271 ALA A N 1
ATOM 2141 C CA . ALA A 1 271 ? 17.453 5.051 -1.075 1 96.19 271 ALA A CA 1
ATOM 2142 C C . ALA A 1 271 ? 17.531 3.533 -0.934 1 96.19 271 ALA A C 1
ATOM 2144 O O . ALA A 1 271 ? 18.094 3.021 0.035 1 96.19 271 ALA A O 1
ATOM 2145 N N . LEU A 1 272 ? 16.938 2.844 -1.891 1 97.5 272 LEU A N 1
ATOM 2146 C CA . LEU A 1 272 ? 16.984 1.385 -1.88 1 97.5 272 LEU A CA 1
ATOM 2147 C C . LEU A 1 272 ? 18.406 0.877 -1.983 1 97.5 272 LEU A C 1
ATOM 2149 O O . LEU A 1 272 ? 18.828 0.002 -1.217 1 97.5 272 LEU A O 1
ATOM 2153 N N . LEU A 1 273 ? 19.172 1.417 -2.891 1 97.25 273 LEU A N 1
ATOM 2154 C CA . LEU A 1 273 ? 20.562 1.006 -3.08 1 97.25 273 LEU A CA 1
ATOM 2155 C C . LEU A 1 273 ? 21.375 1.233 -1.811 1 97.25 273 LEU A C 1
ATOM 2157 O O . LEU A 1 273 ? 22.125 0.359 -1.39 1 97.25 273 LEU A O 1
ATOM 2161 N N . VAL A 1 274 ? 21.188 2.348 -1.214 1 96.69 274 VAL A N 1
ATOM 2162 C CA . VAL A 1 274 ? 21.906 2.662 0.019 1 96.69 274 VAL A CA 1
ATOM 2163 C C . VAL A 1 274 ? 21.5 1.681 1.116 1 96.69 274 VAL A C 1
ATOM 2165 O O . VAL A 1 274 ? 22.344 1.199 1.87 1 96.69 274 VAL A O 1
ATOM 2168 N N . ARG A 1 275 ? 20.234 1.363 1.188 1 97.62 275 ARG A N 1
ATOM 2169 C CA . ARG A 1 275 ? 19.719 0.426 2.182 1 97.62 275 ARG A CA 1
ATOM 2170 C C . ARG A 1 275 ? 20.328 -0.96 1.992 1 97.62 275 ARG A C 1
ATOM 2172 O O . ARG A 1 275 ? 20.719 -1.607 2.963 1 97.62 275 ARG A O 1
ATOM 2179 N N . LEU A 1 276 ? 20.359 -1.394 0.734 1 97.75 276 LEU A N 1
ATOM 2180 C CA . LEU A 1 276 ? 20.938 -2.699 0.429 1 97.75 276 LEU A CA 1
ATOM 2181 C C . LEU A 1 276 ? 22.391 -2.77 0.884 1 97.75 276 LEU A C 1
ATOM 2183 O O . LEU A 1 276 ? 22.828 -3.803 1.389 1 97.75 276 LEU A O 1
ATOM 2187 N N . ARG A 1 277 ? 23.125 -1.692 0.756 1 96.62 277 ARG A N 1
ATOM 2188 C CA . ARG A 1 277 ? 24.5 -1.624 1.236 1 96.62 277 ARG A CA 1
ATOM 2189 C C . ARG A 1 277 ? 24.547 -1.626 2.76 1 96.62 277 ARG A C 1
ATOM 2191 O O . ARG A 1 277 ? 25.359 -2.336 3.359 1 96.62 277 ARG A O 1
ATOM 2198 N N . ASP A 1 278 ? 23.672 -0.868 3.377 1 95.81 278 ASP A N 1
ATOM 2199 C CA . ASP A 1 278 ? 23.656 -0.727 4.828 1 95.81 278 ASP A CA 1
ATOM 2200 C C . ASP A 1 278 ? 23.438 -2.078 5.508 1 95.81 278 ASP A C 1
ATOM 2202 O O . ASP A 1 278 ? 23.969 -2.316 6.602 1 95.81 278 ASP A O 1
ATOM 2206 N N . ILE A 1 279 ? 22.719 -2.959 4.883 1 95.88 279 ILE A N 1
ATOM 2207 C CA . ILE A 1 279 ? 22.391 -4.227 5.531 1 95.88 279 ILE A CA 1
ATOM 2208 C C . ILE A 1 279 ? 23.328 -5.32 5.016 1 95.88 279 ILE A C 1
ATOM 2210 O O . ILE A 1 279 ? 23.156 -6.496 5.348 1 95.88 279 ILE A O 1
ATOM 2214 N N . GLY A 1 280 ? 24.172 -4.969 4.102 1 94.31 280 GLY A N 1
ATOM 2215 C CA . GLY A 1 280 ? 25.25 -5.863 3.684 1 94.31 280 GLY A CA 1
ATOM 2216 C C . GLY A 1 280 ? 24.875 -6.734 2.502 1 94.31 280 GLY A C 1
ATOM 2217 O O . GLY A 1 280 ? 25.531 -7.73 2.221 1 94.31 280 GLY A O 1
ATOM 2218 N N . VAL A 1 281 ? 23.844 -6.445 1.849 1 95.62 281 VAL A N 1
ATOM 2219 C CA . VAL A 1 281 ? 23.406 -7.227 0.695 1 95.62 281 VAL A CA 1
ATOM 2220 C C . VAL A 1 281 ? 24.328 -6.941 -0.494 1 95.62 281 VAL A C 1
ATOM 2222 O O . VAL A 1 281 ? 24.672 -7.852 -1.251 1 95.62 281 VAL A O 1
ATOM 2225 N N . ILE A 1 282 ? 24.672 -5.68 -0.637 1 96.06 282 ILE A N 1
ATOM 2226 C CA . ILE A 1 282 ? 25.625 -5.316 -1.688 1 96.06 282 ILE A CA 1
ATOM 2227 C C . ILE A 1 282 ? 26.844 -4.645 -1.07 1 96.06 282 ILE A C 1
ATOM 2229 O O . ILE A 1 282 ? 26.781 -4.141 0.053 1 96.06 282 ILE A O 1
ATOM 2233 N N . SER A 1 283 ? 27.922 -4.637 -1.76 1 95.38 283 SER A N 1
ATOM 2234 C CA . SER A 1 283 ? 29.172 -4.055 -1.284 1 95.38 283 SER A CA 1
ATOM 2235 C C . SER A 1 283 ? 29.234 -2.559 -1.569 1 95.38 283 SER A C 1
ATOM 2237 O O . SER A 1 283 ? 28.469 -2.047 -2.383 1 95.38 283 SER A O 1
ATOM 2239 N N . ASP A 1 284 ? 30.188 -1.919 -0.898 1 96.12 284 ASP A N 1
ATOM 2240 C CA . ASP A 1 284 ? 30.422 -0.503 -1.16 1 96.12 284 ASP A CA 1
ATOM 2241 C C . ASP A 1 284 ? 30.859 -0.279 -2.605 1 96.12 284 ASP A C 1
ATOM 2243 O O . ASP A 1 284 ? 30.484 0.713 -3.229 1 96.12 284 ASP A O 1
ATOM 2247 N N . ALA A 1 285 ? 31.625 -1.19 -3.055 1 95.12 285 ALA A N 1
ATOM 2248 C CA . ALA A 1 285 ? 32.125 -1.102 -4.422 1 95.12 285 ALA A CA 1
ATOM 2249 C C . ALA A 1 285 ? 30.969 -1.162 -5.434 1 95.12 285 ALA A C 1
ATOM 2251 O O . ALA A 1 285 ? 30.953 -0.395 -6.398 1 95.12 285 ALA A O 1
ATOM 2252 N N . TYR A 1 286 ? 30.109 -1.999 -5.172 1 94.38 286 TYR A N 1
ATOM 2253 C CA . TYR A 1 286 ? 28.969 -2.117 -6.078 1 94.38 286 TYR A CA 1
ATOM 2254 C C . TYR A 1 286 ? 28.094 -0.867 -6.031 1 94.38 286 TYR A C 1
ATOM 2256 O O . TYR A 1 286 ? 27.578 -0.424 -7.059 1 94.38 286 TYR A O 1
ATOM 2264 N N . LEU A 1 287 ? 27.891 -0.358 -4.871 1 95.75 287 LEU A N 1
ATOM 2265 C CA . LEU A 1 287 ? 27.109 0.865 -4.742 1 95.75 287 LEU A CA 1
ATOM 2266 C C . LEU A 1 287 ? 27.719 1.998 -5.555 1 95.75 287 LEU A C 1
ATOM 2268 O O . LEU A 1 287 ? 27.016 2.715 -6.266 1 95.75 287 LEU A O 1
ATOM 2272 N N . THR A 1 288 ? 28.984 2.154 -5.395 1 95.56 288 THR A N 1
ATOM 2273 C CA . THR A 1 288 ? 29.703 3.178 -6.148 1 95.56 288 THR A CA 1
ATOM 2274 C C . THR A 1 288 ? 29.547 2.955 -7.648 1 95.56 288 THR A C 1
ATOM 2276 O O . THR A 1 288 ? 29.266 3.895 -8.398 1 95.56 288 THR A O 1
ATOM 2279 N N . TYR A 1 289 ? 29.719 1.758 -8 1 93.44 289 TYR A N 1
ATOM 2280 C CA . TYR A 1 289 ? 29.547 1.4 -9.406 1 93.44 289 TYR A CA 1
ATOM 2281 C C . TYR A 1 289 ? 28.141 1.766 -9.891 1 93.44 289 TYR A C 1
ATOM 2283 O O . TYR A 1 289 ? 27.984 2.326 -10.984 1 93.44 289 TYR A O 1
ATOM 2291 N N . ALA A 1 290 ? 27.156 1.416 -9.125 1 93.88 290 ALA A N 1
ATOM 2292 C CA . ALA A 1 290 ? 25.766 1.678 -9.5 1 93.88 290 ALA A CA 1
ATOM 2293 C C . ALA A 1 290 ? 25.531 3.168 -9.742 1 93.88 290 ALA A C 1
ATOM 2295 O O . ALA A 1 290 ? 24.984 3.559 -10.773 1 93.88 290 ALA A O 1
ATOM 2296 N N . PHE A 1 291 ? 26.016 3.99 -8.883 1 93.81 291 PHE A N 1
ATOM 2297 C CA . PHE A 1 291 ? 25.766 5.426 -8.969 1 93.81 291 PHE A CA 1
ATOM 2298 C C . PHE A 1 291 ? 26.625 6.051 -10.07 1 93.81 291 PHE A C 1
ATOM 2300 O O . PHE A 1 291 ? 26.375 7.184 -10.484 1 93.81 291 PHE A O 1
ATOM 2307 N N . GLN A 1 292 ? 27.578 5.359 -10.555 1 93.44 292 GLN A N 1
ATOM 2308 C CA . GLN A 1 292 ? 28.406 5.844 -11.656 1 93.44 292 GLN A CA 1
ATOM 2309 C C . GLN A 1 292 ? 27.906 5.312 -12.992 1 93.44 292 GLN A C 1
ATOM 2311 O O . GLN A 1 292 ? 28.359 5.746 -14.055 1 93.44 292 GLN A O 1
ATOM 2316 N N . SER A 1 293 ? 27.031 4.395 -12.93 1 91.5 293 SER A N 1
ATOM 2317 C CA . SER A 1 293 ? 26.578 3.746 -14.156 1 91.5 293 SER A CA 1
ATOM 2318 C C . SER A 1 293 ? 25.078 3.896 -14.336 1 91.5 293 SER A C 1
ATOM 2320 O O . SER A 1 293 ? 24.594 4.973 -14.688 1 91.5 293 SER A O 1
ATOM 2322 N N . PHE A 1 294 ? 24.328 2.828 -13.977 1 88.62 294 PHE A N 1
ATOM 2323 C CA . PHE A 1 294 ? 22.922 2.799 -14.359 1 88.62 294 PHE A CA 1
ATOM 2324 C C . PHE A 1 294 ? 22.094 3.697 -13.445 1 88.62 294 PHE A C 1
ATOM 2326 O O . PHE A 1 294 ? 21 4.129 -13.812 1 88.62 294 PHE A O 1
ATOM 2333 N N . ALA A 1 295 ? 22.578 4.031 -12.266 1 92 295 ALA A N 1
ATOM 2334 C CA . ALA A 1 295 ? 21.812 4.809 -11.297 1 92 295 ALA A CA 1
ATOM 2335 C C . ALA A 1 295 ? 22.391 6.215 -11.148 1 92 295 ALA A C 1
ATOM 2337 O O . ALA A 1 295 ? 22.156 6.883 -10.133 1 92 295 ALA A O 1
ATOM 2338 N N . ARG A 1 296 ? 23.047 6.719 -12.047 1 89.5 296 ARG A N 1
ATOM 2339 C CA . ARG A 1 296 ? 23.781 7.98 -11.984 1 89.5 296 ARG A CA 1
ATOM 2340 C C . ARG A 1 296 ? 22.844 9.148 -11.719 1 89.5 296 ARG A C 1
ATOM 2342 O O . ARG A 1 296 ? 23.172 10.07 -10.977 1 89.5 296 ARG A O 1
ATOM 2349 N N . THR A 1 297 ? 21.656 9.047 -12.281 1 90 297 THR A N 1
ATOM 2350 C CA . THR A 1 297 ? 20.75 10.188 -12.195 1 90 297 THR A CA 1
ATOM 2351 C C . THR A 1 297 ? 19.672 9.945 -11.141 1 90 297 THR A C 1
ATOM 2353 O O . THR A 1 297 ? 18.75 10.75 -10.984 1 90 297 THR A O 1
ATOM 2356 N N . TRP A 1 298 ? 19.781 8.898 -10.414 1 90.69 298 TRP A N 1
ATOM 2357 C CA . TRP A 1 298 ? 18.672 8.469 -9.57 1 90.69 298 TRP A CA 1
ATOM 2358 C C . TRP A 1 298 ? 18.516 9.398 -8.375 1 90.69 298 TRP A C 1
ATOM 2360 O O . TRP A 1 298 ? 17.438 9.445 -7.758 1 90.69 298 TRP A O 1
ATOM 2370 N N . ARG A 1 299 ? 19.484 10.164 -8.047 1 84.75 299 ARG A N 1
ATOM 2371 C CA . ARG A 1 299 ? 19.375 11.094 -6.922 1 84.75 299 ARG A CA 1
ATOM 2372 C C . ARG A 1 299 ? 18.594 12.344 -7.324 1 84.75 299 ARG A C 1
ATOM 2374 O O . ARG A 1 299 ? 17.953 12.969 -6.488 1 84.75 299 ARG A O 1
ATOM 2381 N N . SER A 1 300 ? 18.641 12.625 -8.539 1 84.62 300 SER A N 1
ATOM 2382 C CA . SER A 1 300 ? 17.969 13.82 -9.039 1 84.62 300 SER A CA 1
ATOM 2383 C C . SER A 1 300 ? 16.688 13.469 -9.781 1 84.62 300 SER A C 1
ATOM 2385 O O . SER A 1 300 ? 15.727 14.234 -9.758 1 84.62 300 SER A O 1
ATOM 2387 N N . GLN A 1 301 ? 16.797 12.359 -10.398 1 85.12 301 GLN A N 1
ATOM 2388 C CA . GLN A 1 301 ? 15.641 11.906 -11.164 1 85.12 301 GLN A CA 1
ATOM 2389 C C . GLN A 1 301 ? 15.234 10.492 -10.75 1 85.12 301 GLN A C 1
ATOM 2391 O O . GLN A 1 301 ? 15.961 9.531 -11 1 85.12 301 GLN A O 1
ATOM 2396 N N . GLU A 1 302 ? 14.078 10.398 -10.266 1 86.88 302 GLU A N 1
ATOM 2397 C CA . GLU A 1 302 ? 13.586 9.117 -9.773 1 86.88 302 GLU A CA 1
ATOM 2398 C C . GLU A 1 302 ? 13.211 8.195 -10.93 1 86.88 302 GLU A C 1
ATOM 2400 O O . GLU A 1 302 ? 12.422 8.57 -11.805 1 86.88 302 GLU A O 1
ATOM 2405 N N . PRO A 1 303 ? 13.844 7.07 -10.977 1 87.12 303 PRO A N 1
ATOM 2406 C CA . PRO A 1 303 ? 13.438 6.125 -12.023 1 87.12 303 PRO A CA 1
ATOM 2407 C C . PRO A 1 303 ? 12.016 5.598 -11.812 1 87.12 303 PRO A C 1
ATOM 2409 O O . PRO A 1 303 ? 11.648 5.227 -10.695 1 87.12 303 PRO A O 1
ATOM 2412 N N . GLU A 1 304 ? 11.211 5.602 -12.859 1 84.12 304 GLU A N 1
ATOM 2413 C CA . GLU A 1 304 ? 9.844 5.098 -12.82 1 84.12 304 GLU A CA 1
ATOM 2414 C C . GLU A 1 304 ? 9.117 5.57 -11.562 1 84.12 304 GLU A C 1
ATOM 2416 O O . GLU A 1 304 ? 8.609 4.758 -10.789 1 84.12 304 GLU A O 1
ATOM 2421 N N . SER A 1 305 ? 9.008 6.801 -11.406 1 83.12 305 SER A N 1
ATOM 2422 C CA . SER A 1 305 ? 8.414 7.438 -10.234 1 83.12 305 SER A CA 1
ATOM 2423 C C . SER A 1 305 ? 6.984 6.961 -10.008 1 83.12 305 SER A C 1
ATOM 2425 O O . SER A 1 305 ? 6.246 6.715 -10.961 1 83.12 305 SER A O 1
ATOM 2427 N N . LEU A 1 306 ? 6.633 6.879 -8.773 1 76.69 306 LEU A N 1
ATOM 2428 C CA . LEU A 1 306 ? 5.293 6.453 -8.391 1 76.69 306 LEU A CA 1
ATOM 2429 C C . LEU A 1 306 ? 4.246 7.465 -8.844 1 76.69 306 LEU A C 1
ATOM 2431 O O . LEU A 1 306 ? 3.082 7.113 -9.047 1 76.69 306 LEU A O 1
ATOM 2435 N N . GLU A 1 307 ? 4.664 8.836 -8.875 1 64.88 307 GLU A N 1
ATOM 2436 C CA . GLU A 1 307 ? 3.75 9.906 -9.242 1 64.88 307 GLU A CA 1
ATOM 2437 C C . GLU A 1 307 ? 3.367 9.828 -10.719 1 64.88 307 GLU A C 1
ATOM 2439 O O . GLU A 1 307 ? 2.324 10.344 -11.117 1 64.88 307 GLU A O 1
ATOM 2444 N N . ARG A 1 308 ? 4.461 9.641 -11.602 1 55.88 308 ARG A N 1
ATOM 2445 C CA . ARG A 1 308 ? 4.188 9.641 -13.031 1 55.88 308 ARG A CA 1
ATOM 2446 C C . ARG A 1 308 ? 2.883 8.914 -13.344 1 55.88 308 ARG A C 1
ATOM 2448 O O . ARG A 1 308 ? 2.375 8.992 -14.469 1 55.88 308 ARG A O 1
ATOM 2455 N N . ASP A 1 309 ? 2.428 8.32 -12.461 1 44.06 309 ASP A N 1
ATOM 2456 C CA . ASP A 1 309 ? 1.031 7.926 -12.625 1 44.06 309 ASP A CA 1
ATOM 2457 C C . ASP A 1 309 ? 0.091 9.07 -12.242 1 44.06 309 ASP A C 1
ATOM 2459 O O . ASP A 1 309 ? -0.001 9.438 -11.07 1 44.06 309 ASP A O 1
ATOM 2463 N N . PRO A 1 310 ? -0.152 9.922 -13.102 1 44.25 310 PRO A N 1
ATOM 2464 C CA . PRO A 1 310 ? -0.946 11.125 -12.828 1 44.25 310 PRO A CA 1
ATOM 2465 C C . PRO A 1 310 ? -1.993 10.898 -11.734 1 44.25 310 PRO A C 1
ATOM 2467 O O . PRO A 1 310 ? -2.311 11.828 -10.984 1 44.25 310 PRO A O 1
ATOM 2470 N N . THR A 1 311 ? -2.613 9.812 -11.875 1 40.44 311 THR A N 1
ATOM 2471 C CA . THR A 1 311 ? -3.736 9.562 -10.984 1 40.44 311 THR A CA 1
ATOM 2472 C C . THR A 1 311 ? -3.256 9.398 -9.547 1 40.44 311 THR A C 1
ATOM 2474 O O . THR A 1 311 ? -4.047 9.492 -8.602 1 40.44 311 THR A O 1
ATOM 2477 N N . CYS A 1 312 ? -2.084 9.016 -9.453 1 42 312 CYS A N 1
ATOM 2478 C CA . CYS A 1 312 ? -1.537 8.734 -8.133 1 42 312 CYS A CA 1
ATOM 2479 C C . CYS A 1 312 ? -1.187 10.023 -7.398 1 42 312 CYS A C 1
ATOM 2481 O O . CYS A 1 312 ? -0.754 9.984 -6.246 1 42 312 CYS A O 1
ATOM 2483 N N . ALA A 1 313 ? -1.088 11.016 -8.188 1 41.84 313 ALA A N 1
ATOM 2484 C CA . ALA A 1 313 ? -0.8 12.289 -7.531 1 41.84 313 ALA A CA 1
ATOM 2485 C C . ALA A 1 313 ? -1.6 12.438 -6.242 1 41.84 313 ALA A C 1
ATOM 2487 O O . ALA A 1 313 ? -1.197 13.164 -5.332 1 41.84 313 ALA A O 1
ATOM 2488 N N . LYS A 1 314 ? -2.787 11.75 -6.32 1 45.94 314 LYS A N 1
ATOM 2489 C CA . LYS A 1 314 ? -3.635 11.898 -5.141 1 45.94 314 LYS A CA 1
ATOM 2490 C C . LYS A 1 314 ? -3.229 10.914 -4.043 1 45.94 314 LYS A C 1
ATOM 2492 O O . LYS A 1 314 ? -3.984 10.688 -3.098 1 45.94 314 LYS A O 1
ATOM 2497 N N . LEU A 1 315 ? -2.371 10.023 -4.34 1 45.88 315 LEU A N 1
ATOM 2498 C CA . LEU A 1 315 ? -2.168 8.836 -3.51 1 45.88 315 LEU A CA 1
ATOM 2499 C C . LEU A 1 315 ? -1.942 9.234 -2.053 1 45.88 315 LEU A C 1
ATOM 2501 O O . LEU A 1 315 ? -2.391 8.531 -1.141 1 45.88 315 LEU A O 1
ATOM 2505 N N . GLU A 1 316 ? -0.729 10.062 -1.74 1 53.72 316 GLU A N 1
ATOM 2506 C CA . GLU A 1 316 ? -0.421 10.062 -0.313 1 53.72 316 GLU A CA 1
ATOM 2507 C C . GLU A 1 316 ? -1.155 11.188 0.412 1 53.72 316 GLU A C 1
ATOM 2509 O O . GLU A 1 316 ? -0.761 11.586 1.51 1 53.72 316 GLU A O 1
ATOM 2514 N N . PRO A 1 317 ? -2.092 11.906 -0.404 1 51.34 317 PRO A N 1
ATOM 2515 C CA . PRO A 1 317 ? -2.576 12.977 0.471 1 51.34 317 PRO A CA 1
ATOM 2516 C C . PRO A 1 317 ? -3.172 12.445 1.774 1 51.34 317 PRO A C 1
ATOM 2518 O O . PRO A 1 317 ? -3.686 11.328 1.812 1 51.34 317 PRO A O 1
ATOM 2521 N N . ALA A 1 318 ? -2.793 13.047 2.809 1 58.44 318 ALA A N 1
ATOM 2522 C CA . ALA A 1 318 ? -3.453 12.898 4.102 1 58.44 318 ALA A CA 1
ATOM 2523 C C . ALA A 1 318 ? -4.973 12.906 3.947 1 58.44 318 ALA A C 1
ATOM 2525 O O . ALA A 1 318 ? -5.594 13.969 3.916 1 58.44 318 ALA A O 1
ATOM 2526 N N . GLN A 1 319 ? -5.57 11.758 3.605 1 77.44 319 GLN A N 1
ATOM 2527 C CA . GLN A 1 319 ? -7.008 11.742 3.344 1 77.44 319 GLN A CA 1
ATOM 2528 C C . GLN A 1 319 ? -7.801 11.656 4.645 1 77.44 319 GLN A C 1
ATOM 2530 O O . GLN A 1 319 ? -9.031 11.688 4.629 1 77.44 319 GLN A O 1
ATOM 2535 N N . ARG A 1 320 ? -7.035 11.648 5.703 1 85.44 320 ARG A N 1
ATOM 2536 C CA . ARG A 1 320 ? -7.727 11.508 6.98 1 85.44 320 ARG A CA 1
ATOM 2537 C C . ARG A 1 320 ? -8.547 12.75 7.301 1 85.44 320 ARG A C 1
ATOM 2539 O O . ARG A 1 320 ? -9.727 12.648 7.652 1 85.44 320 ARG A O 1
ATOM 2546 N N . PHE A 1 321 ? -7.918 13.938 7.133 1 88.25 321 PHE A N 1
ATOM 2547 C CA . PHE A 1 321 ? -8.609 15.188 7.406 1 88.25 321 PHE A CA 1
ATOM 2548 C C . PHE A 1 321 ? -9.867 15.312 6.551 1 88.25 321 PHE A C 1
ATOM 2550 O O . PHE A 1 321 ? -10.938 15.648 7.059 1 88.25 321 PHE A O 1
ATOM 2557 N N . GLU A 1 322 ? -9.656 15.016 5.324 1 89.38 322 GLU A N 1
ATOM 2558 C CA . GLU A 1 322 ? -10.797 15.078 4.414 1 89.38 322 GLU A CA 1
ATOM 2559 C C . GLU A 1 322 ? -11.891 14.109 4.828 1 89.38 322 GLU A C 1
ATOM 2561 O O . GLU A 1 322 ? -13.078 14.461 4.832 1 89.38 322 GLU A O 1
ATOM 2566 N N . ARG A 1 323 ? -11.523 12.984 5.152 1 90.38 323 ARG A N 1
ATOM 2567 C CA . ARG A 1 323 ? -12.477 11.969 5.578 1 90.38 323 ARG A CA 1
ATOM 2568 C C . ARG A 1 323 ? -13.211 12.391 6.84 1 90.38 323 ARG A C 1
ATOM 2570 O O . ARG A 1 323 ? -14.414 12.156 6.973 1 90.38 323 ARG A O 1
ATOM 2577 N N . LEU A 1 324 ? -12.508 12.977 7.758 1 89.31 324 LEU A N 1
ATOM 2578 C CA . LEU A 1 324 ? -13.125 13.453 8.992 1 89.31 324 LEU A CA 1
ATOM 2579 C C . LEU A 1 324 ? -14.148 14.547 8.695 1 89.31 324 LEU A C 1
ATOM 2581 O O . LEU A 1 324 ? -15.227 14.578 9.297 1 89.31 324 LEU A O 1
ATOM 2585 N N . CYS A 1 325 ? -13.781 15.406 7.75 1 91.19 325 CYS A N 1
ATOM 2586 C CA . CYS A 1 325 ? -14.719 16.453 7.363 1 91.19 325 CYS A CA 1
ATOM 2587 C C . CYS A 1 325 ? -15.977 15.867 6.754 1 91.19 325 CYS A C 1
ATOM 2589 O O . CYS A 1 325 ? -17.094 16.266 7.105 1 91.19 325 CYS A O 1
ATOM 2591 N N . HIS A 1 326 ? -15.789 14.945 5.949 1 92.81 326 HIS A N 1
ATOM 2592 C CA . HIS A 1 326 ? -16.938 14.305 5.312 1 92.81 326 HIS A CA 1
ATOM 2593 C C . HIS A 1 326 ? -17.766 13.531 6.328 1 92.81 326 HIS A C 1
ATOM 2595 O O . HIS A 1 326 ? -19 13.461 6.211 1 92.81 326 HIS A O 1
ATOM 2601 N N . ARG A 1 327 ? -17.109 12.953 7.227 1 90 327 ARG A N 1
ATOM 2602 C CA . ARG A 1 327 ? -17.797 12.266 8.305 1 90 327 ARG A CA 1
ATOM 2603 C C . ARG A 1 327 ? -18.672 13.227 9.094 1 90 327 ARG A C 1
ATOM 2605 O O . ARG A 1 327 ? -19.859 12.945 9.336 1 90 327 ARG A O 1
ATOM 2612 N N . ALA A 1 328 ? -18.109 14.305 9.484 1 89.62 328 ALA A N 1
ATOM 2613 C CA . ALA A 1 328 ? -18.875 15.305 10.234 1 89.62 328 ALA A CA 1
ATOM 2614 C C . ALA A 1 328 ? -20.047 15.836 9.406 1 89.62 328 ALA A C 1
ATOM 2616 O O . ALA A 1 328 ? -21.125 16.062 9.945 1 89.62 328 ALA A O 1
ATOM 2617 N N . LEU A 1 329 ? -19.781 16.016 8.148 1 90.5 329 LEU A N 1
ATOM 2618 C CA . LEU A 1 329 ? -20.812 16.5 7.242 1 90.5 329 LEU A CA 1
ATOM 2619 C C . LEU A 1 329 ? -21.938 15.484 7.086 1 90.5 329 LEU A C 1
ATOM 2621 O O . LEU A 1 329 ? -23.109 15.82 7.211 1 90.5 329 LEU A O 1
ATOM 2625 N N . ALA A 1 330 ? -21.594 14.281 6.832 1 89.25 330 ALA A N 1
ATOM 2626 C CA . ALA A 1 330 ? -22.562 13.211 6.629 1 89.25 330 ALA A CA 1
ATOM 2627 C C . ALA A 1 330 ? -23.422 13.008 7.879 1 89.25 330 ALA A C 1
ATOM 2629 O O . ALA A 1 330 ? -24.609 12.727 7.781 1 89.25 330 ALA A O 1
ATOM 2630 N N . GLU A 1 331 ? -22.828 13.156 9.078 1 87.75 331 GLU A N 1
ATOM 2631 C CA . GLU A 1 331 ? -23.516 12.961 10.352 1 87.75 331 GLU A CA 1
ATOM 2632 C C . GLU A 1 331 ? -24.312 14.195 10.734 1 87.75 331 GLU A C 1
ATOM 2634 O O . GLU A 1 331 ? -25 14.203 11.758 1 87.75 331 GLU A O 1
ATOM 2639 N N . GLY A 1 332 ? -24.141 15.211 9.953 1 82.56 332 GLY A N 1
ATOM 2640 C CA . GLY A 1 332 ? -24.891 16.422 10.211 1 82.56 332 GLY A CA 1
ATOM 2641 C C . GLY A 1 332 ? -24.312 17.25 11.344 1 82.56 332 GLY A C 1
ATOM 2642 O O . GLY A 1 332 ? -25.016 18.078 11.938 1 82.56 332 GLY A O 1
ATOM 2643 N N . LEU A 1 333 ? -23.094 17.031 11.711 1 83.44 333 LEU A N 1
ATOM 2644 C CA . LEU A 1 333 ? -22.469 17.75 12.812 1 83.44 333 LEU A CA 1
ATOM 2645 C C . LEU A 1 333 ? -21.969 19.125 12.344 1 83.44 333 LEU A C 1
ATOM 2647 O O . LEU A 1 333 ? -21.719 20 13.164 1 83.44 333 LEU A O 1
ATOM 2651 N N . ILE A 1 334 ? -21.734 19.219 11.008 1 85.75 334 ILE A N 1
ATOM 2652 C CA . ILE A 1 334 ? -21.359 20.5 10.422 1 85.75 334 ILE A CA 1
ATOM 2653 C C . ILE A 1 334 ? -22.172 20.75 9.156 1 85.75 334 ILE A C 1
ATOM 2655 O O . ILE A 1 334 ? -22.719 19.812 8.562 1 85.75 334 ILE A O 1
ATOM 2659 N N . SER A 1 335 ? -22.266 21.969 8.836 1 87.06 335 SER A N 1
ATOM 2660 C CA . SER A 1 335 ? -23 22.344 7.621 1 87.06 335 SER A CA 1
ATOM 2661 C C . SER A 1 335 ? -22.125 22.172 6.383 1 87.06 335 SER A C 1
ATOM 2663 O O . SER A 1 335 ? -20.906 21.984 6.492 1 87.06 335 SER A O 1
ATOM 2665 N N . LEU A 1 336 ? -22.828 22.156 5.262 1 88.06 336 LEU A N 1
ATOM 2666 C CA . LEU A 1 336 ? -22.125 22.078 3.986 1 88.06 336 LEU A CA 1
ATOM 2667 C C . LEU A 1 336 ? -21.156 23.234 3.834 1 88.06 336 LEU A C 1
ATOM 2669 O O . LEU A 1 336 ? -20.031 23.062 3.359 1 88.06 336 LEU A O 1
ATOM 2673 N N . SER A 1 337 ? -21.547 24.375 4.27 1 86.81 337 SER A N 1
ATOM 2674 C CA . SER A 1 337 ? -20.719 25.562 4.184 1 86.81 337 SER A CA 1
ATOM 2675 C C . SER A 1 337 ? -19.484 25.438 5.082 1 86.81 337 SER A C 1
ATOM 2677 O O . SER A 1 337 ? -18.375 25.812 4.68 1 86.81 337 SER A O 1
ATOM 2679 N N . LYS A 1 338 ? -19.703 24.922 6.238 1 83.56 338 LYS A N 1
ATOM 2680 C CA . LYS A 1 338 ? -18.594 24.734 7.164 1 83.56 338 LYS A CA 1
ATOM 2681 C C . LYS A 1 338 ? -17.594 23.719 6.625 1 83.56 338 LYS A C 1
ATOM 2683 O O . LYS A 1 338 ? -16.391 23.906 6.734 1 83.56 338 LYS A O 1
ATOM 2688 N N . ALA A 1 339 ? -18.141 22.641 6.102 1 89.69 339 ALA A N 1
ATOM 2689 C CA . ALA A 1 339 ? -17.266 21.641 5.492 1 89.69 339 ALA A CA 1
ATOM 2690 C C . ALA A 1 339 ? -16.453 22.234 4.352 1 89.69 339 ALA A C 1
ATOM 2692 O O . ALA A 1 339 ? -15.25 21.969 4.234 1 89.69 339 ALA A O 1
ATOM 2693 N N . ALA A 1 340 ? -17.094 23.047 3.557 1 90.19 340 ALA A N 1
ATOM 2694 C CA . ALA A 1 340 ? -16.422 23.703 2.441 1 90.19 340 ALA A CA 1
ATOM 2695 C C . ALA A 1 340 ? -15.305 24.625 2.939 1 90.19 340 ALA A C 1
ATOM 2697 O O . ALA A 1 340 ? -14.219 24.672 2.352 1 90.19 340 ALA A O 1
ATOM 2698 N N . GLU A 1 341 ? -15.555 25.281 3.977 1 83.25 341 GLU A N 1
ATOM 2699 C CA . GLU A 1 341 ? -14.578 26.172 4.594 1 83.25 341 GLU A CA 1
ATOM 2700 C C . GLU A 1 341 ? -13.375 25.406 5.113 1 83.25 341 GLU A C 1
ATOM 2702 O O . GLU A 1 341 ? -12.227 25.766 4.852 1 83.25 341 GLU A O 1
ATOM 2707 N N . LEU A 1 342 ? -13.633 24.328 5.82 1 85.81 342 LEU A N 1
ATOM 2708 C CA . LEU A 1 342 ? -12.57 23.516 6.398 1 85.81 342 LEU A CA 1
ATOM 2709 C C . LEU A 1 342 ? -11.711 22.891 5.305 1 85.81 342 LEU A C 1
ATOM 2711 O O . LEU A 1 342 ? -10.484 22.844 5.418 1 85.81 342 LEU A O 1
ATOM 2715 N N . LEU A 1 343 ? -12.375 22.422 4.254 1 89.75 343 LEU A N 1
ATOM 2716 C CA . LEU A 1 343 ? -11.688 21.719 3.174 1 89.75 343 LEU A CA 1
ATOM 2717 C C . LEU A 1 343 ? -11.102 22.703 2.172 1 89.75 343 LEU A C 1
ATOM 2719 O O . LEU A 1 343 ? -10.305 22.328 1.31 1 89.75 343 LEU A O 1
ATOM 2723 N N . ARG A 1 344 ? -11.477 23.953 2.291 1 86.88 344 ARG A N 1
ATOM 2724 C CA . ARG A 1 344 ? -11.055 25 1.364 1 86.88 344 ARG A CA 1
ATOM 2725 C C . ARG A 1 344 ? -11.398 24.625 -0.074 1 86.88 344 ARG A C 1
ATOM 2727 O O . ARG A 1 344 ? -10.539 24.688 -0.959 1 86.88 344 ARG A O 1
ATOM 2734 N N . ARG A 1 345 ? -12.625 24.25 -0.256 1 90.56 345 ARG A N 1
ATOM 2735 C CA . ARG A 1 345 ? -13.18 23.906 -1.562 1 90.56 345 ARG A CA 1
ATOM 2736 C C . ARG A 1 345 ? -14.547 24.562 -1.768 1 90.56 345 ARG A C 1
ATOM 2738 O O . ARG A 1 345 ? -15.242 24.859 -0.8 1 90.56 345 ARG A O 1
ATOM 2745 N N . PRO A 1 346 ? -14.891 24.734 -3.027 1 91.88 346 PRO A N 1
ATOM 2746 C CA . PRO A 1 346 ? -16.234 25.25 -3.275 1 91.88 346 PRO A CA 1
ATOM 2747 C C . PRO A 1 346 ? -17.344 24.328 -2.766 1 91.88 346 PRO A C 1
ATOM 2749 O O . PRO A 1 346 ? -17.188 23.094 -2.811 1 91.88 346 PRO A O 1
ATOM 2752 N N . VAL A 1 347 ? -18.375 24.938 -2.352 1 91.38 347 VAL A N 1
ATOM 2753 C CA . VAL A 1 347 ? -19.484 24.219 -1.745 1 91.38 347 VAL A CA 1
ATOM 2754 C C . VAL A 1 347 ? -20.031 23.188 -2.73 1 91.38 347 VAL A C 1
ATOM 2756 O O . VAL A 1 347 ? -20.375 22.078 -2.344 1 91.38 347 VAL A O 1
ATOM 2759 N N . LYS A 1 348 ? -20.031 23.484 -3.939 1 92.62 348 LYS A N 1
ATOM 2760 C CA . LYS A 1 348 ? -20.578 22.594 -4.957 1 92.62 348 LYS A CA 1
ATOM 2761 C C . LYS A 1 348 ? -19.766 21.312 -5.055 1 92.62 348 LYS A C 1
ATOM 2763 O O . LYS A 1 348 ? -20.328 20.219 -5.254 1 92.62 348 LYS A O 1
ATOM 2768 N N . VAL A 1 349 ? -18.594 21.484 -4.91 1 92.31 349 VAL A N 1
ATOM 2769 C CA . VAL A 1 349 ? -17.703 20.328 -4.988 1 92.31 349 VAL A CA 1
ATOM 2770 C C . VAL A 1 349 ? -17.922 19.422 -3.779 1 92.31 349 VAL A C 1
ATOM 2772 O O . VAL A 1 349 ? -18.031 18.203 -3.922 1 92.31 349 VAL A O 1
ATOM 2775 N N . VAL A 1 350 ? -17.984 20.031 -2.619 1 92.06 350 VAL A N 1
ATOM 2776 C CA . VAL A 1 350 ? -18.188 19.266 -1.394 1 92.06 350 VAL A CA 1
ATOM 2777 C C . VAL A 1 350 ? -19.531 18.562 -1.439 1 92.06 350 VAL A C 1
ATOM 2779 O O . VAL A 1 350 ? -19.672 17.422 -0.983 1 92.06 350 VAL A O 1
ATOM 2782 N N . GLU A 1 351 ? -20.469 19.203 -2.021 1 91.56 351 GLU A N 1
ATOM 2783 C CA . GLU A 1 351 ? -21.797 18.609 -2.158 1 91.56 351 GLU A CA 1
ATOM 2784 C C . GLU A 1 351 ? -21.75 17.375 -3.057 1 91.56 351 GLU A C 1
ATOM 2786 O O . GLU A 1 351 ? -22.375 16.359 -2.748 1 91.56 351 GLU A O 1
ATOM 2791 N N . SER A 1 352 ? -21.078 17.531 -4.109 1 91.06 352 SER A N 1
ATOM 2792 C CA . SER A 1 352 ? -20.922 16.406 -5.02 1 91.06 352 SER A CA 1
ATOM 2793 C C . SER A 1 352 ? -20.188 15.242 -4.352 1 91.06 352 SER A C 1
ATOM 2795 O O . SER A 1 352 ? -20.484 14.078 -4.617 1 91.06 352 SER A O 1
ATOM 2797 N N . GLU A 1 353 ? -19.281 15.57 -3.543 1 90.12 353 GLU A N 1
ATOM 2798 C CA . GLU A 1 353 ? -18.5 14.562 -2.83 1 90.12 353 GLU A CA 1
ATOM 2799 C C . GLU A 1 353 ? -19.359 13.852 -1.781 1 90.12 353 GLU A C 1
ATOM 2801 O O . GLU A 1 353 ? -19.094 12.703 -1.436 1 90.12 353 GLU A O 1
ATOM 2806 N N . LEU A 1 354 ? -20.266 14.562 -1.305 1 88.38 354 LEU A N 1
ATOM 2807 C CA . LEU A 1 354 ? -21.172 13.992 -0.327 1 88.38 354 LEU A CA 1
ATOM 2808 C C . LEU A 1 354 ? -22.156 13.023 -0.995 1 88.38 354 LEU A C 1
ATOM 2810 O O . LEU A 1 354 ? -22.344 11.906 -0.523 1 88.38 354 LEU A O 1
ATOM 2814 N N . LYS A 1 355 ? -22.672 13.359 -2.146 1 88.38 355 LYS A N 1
ATOM 2815 C CA . LYS A 1 355 ? -23.766 12.625 -2.791 1 88.38 355 LYS A CA 1
ATOM 2816 C C . LYS A 1 355 ? -23.219 11.57 -3.752 1 88.38 355 LYS A C 1
ATOM 2818 O O . LYS A 1 355 ? -23.859 10.539 -3.971 1 88.38 355 LYS A O 1
ATOM 2823 N N . GLY A 1 356 ? -22.094 11.82 -4.32 1 84.19 356 GLY A N 1
ATOM 2824 C CA . GLY A 1 356 ? -21.578 10.93 -5.352 1 84.19 356 GLY A CA 1
ATOM 2825 C C . GLY A 1 356 ? -22.031 11.312 -6.746 1 84.19 356 GLY A C 1
ATOM 2826 O O . GLY A 1 356 ? -22.719 12.32 -6.926 1 84.19 356 GLY A O 1
ATOM 2827 N N . PRO A 1 357 ? -21.594 10.531 -7.734 1 77.5 357 PRO A N 1
ATOM 2828 C CA . PRO A 1 357 ? -21.938 10.859 -9.117 1 77.5 357 PRO A CA 1
ATOM 2829 C C . PRO A 1 357 ? -23.422 10.688 -9.414 1 77.5 357 PRO A C 1
ATOM 2831 O O . PRO A 1 357 ? -24.062 9.797 -8.852 1 77.5 357 PRO A O 1
ATOM 2834 N N . VAL A 1 358 ? -24.125 11.703 -10.016 1 65.31 358 VAL A N 1
ATOM 2835 C CA . VAL A 1 358 ? -25.516 11.672 -10.414 1 65.31 358 VAL A CA 1
ATOM 2836 C C . VAL A 1 358 ? -25.719 10.656 -11.531 1 65.31 358 VAL A C 1
ATOM 2838 O O . VAL A 1 358 ? -24.922 10.602 -12.477 1 65.31 358 VAL A O 1
ATOM 2841 N N . ALA A 1 359 ? -26.422 9.547 -11.281 1 55 359 ALA A N 1
ATOM 2842 C CA . ALA A 1 359 ? -26.781 8.586 -12.312 1 55 359 ALA A CA 1
ATOM 2843 C C . ALA A 1 359 ? -27.453 9.273 -13.5 1 55 359 ALA A C 1
ATOM 2845 O O . ALA A 1 359 ? -28.328 10.117 -13.328 1 55 359 ALA A O 1
ATOM 2846 N N . SER A 1 360 ? -26.781 9.578 -14.602 1 45.78 360 SER A N 1
ATOM 2847 C CA . SER A 1 360 ? -27.516 9.992 -15.789 1 45.78 360 SER A CA 1
ATOM 2848 C C . SER A 1 360 ? -28.766 9.125 -15.992 1 45.78 360 SER A C 1
ATOM 2850 O O . SER A 1 360 ? -28.688 7.902 -15.891 1 45.78 360 SER A O 1
ATOM 2852 N N . ASP A 1 361 ? -29.922 9.562 -15.672 1 39.5 361 ASP A N 1
ATOM 2853 C CA . ASP A 1 361 ? -31.172 8.969 -16.156 1 39.5 361 ASP A CA 1
ATOM 2854 C C . ASP A 1 361 ? -31.078 8.656 -17.656 1 39.5 361 ASP A C 1
ATOM 2856 O O . ASP A 1 361 ? -31.297 9.531 -18.5 1 39.5 361 ASP A O 1
ATOM 2860 N N . ALA A 1 362 ? -30.266 8.039 -18.297 1 36.53 362 ALA A N 1
ATOM 2861 C CA . ALA A 1 362 ? -30.469 7.648 -19.688 1 36.53 362 ALA A CA 1
ATOM 2862 C C . ALA A 1 362 ? -31.844 7.016 -19.891 1 36.53 362 ALA A C 1
ATOM 2864 O O . ALA A 1 362 ? -32.5 7.223 -20.906 1 36.53 362 ALA A O 1
ATOM 2865 N N . ASP A 1 363 ? -32.25 5.816 -19.094 1 34.12 363 ASP A N 1
ATOM 2866 C CA . ASP A 1 363 ? -33.25 5.016 -19.812 1 34.12 363 ASP A CA 1
ATOM 2867 C C . ASP A 1 363 ? -34.656 5.621 -19.703 1 34.12 363 ASP A C 1
ATOM 2869 O O . ASP A 1 363 ? -35.656 4.953 -19.969 1 34.12 363 ASP A O 1
ATOM 2873 N N . HIS A 1 364 ? -34.969 6.75 -19.109 1 31.47 364 HIS A N 1
ATOM 2874 C CA . HIS A 1 364 ? -36.406 6.84 -19.344 1 31.47 364 HIS A CA 1
ATOM 2875 C C . HIS A 1 364 ? -36.719 7.027 -20.812 1 31.47 364 HIS A C 1
ATOM 2877 O O . HIS A 1 364 ? -37.906 7.129 -21.188 1 31.47 364 HIS A O 1
ATOM 2883 N N . HIS A 1 365 ? -35.906 7.68 -21.641 1 29.17 365 HIS A N 1
ATOM 2884 C CA . HIS A 1 365 ? -36.562 7.902 -22.922 1 29.17 365 HIS A CA 1
ATOM 2885 C C . HIS A 1 365 ? -36.594 6.629 -23.766 1 29.17 365 HIS A C 1
ATOM 2887 O O . HIS A 1 365 ? -37.125 6.629 -24.875 1 29.17 365 HIS A O 1
ATOM 2893 N N . GLN A 1 366 ? -36.062 5.402 -23.625 1 21.41 366 GLN A N 1
ATOM 2894 C CA . GLN A 1 366 ? -36.75 4.473 -24.516 1 21.41 366 GLN A CA 1
ATOM 2895 C C . GLN A 1 366 ? -37.969 3.852 -23.859 1 21.41 366 GLN A C 1
ATOM 2897 O O . GLN A 1 366 ? -37.938 3.551 -22.672 1 21.41 366 GLN A O 1
ATOM 2902 N N . MET B 1 1 ? 4.387 -39.531 -17.328 1 66.75 1 MET B N 1
ATOM 2903 C CA . MET B 1 1 ? 4.625 -38.125 -17.031 1 66.75 1 MET B CA 1
ATOM 2904 C C . MET B 1 1 ? 4.535 -37.281 -18.312 1 66.75 1 MET B C 1
ATOM 2906 O O . MET B 1 1 ? 3.605 -36.5 -18.484 1 66.75 1 MET B O 1
ATOM 2910 N N . LEU B 1 2 ? 5.312 -37.625 -19.266 1 74.5 2 LEU B N 1
ATOM 2911 C CA . LEU B 1 2 ? 5.297 -36.938 -20.547 1 74.5 2 LEU B CA 1
ATOM 2912 C C . LEU B 1 2 ? 3.945 -37.094 -21.234 1 74.5 2 LEU B C 1
ATOM 2914 O O . LEU B 1 2 ? 3.35 -36.125 -21.688 1 74.5 2 LEU B O 1
ATOM 2918 N N . GLY B 1 3 ? 3.463 -38.281 -21.172 1 78.62 3 GLY B N 1
ATOM 2919 C CA . GLY B 1 3 ? 2.193 -38.594 -21.812 1 78.62 3 GLY B CA 1
ATOM 2920 C C . GLY B 1 3 ? 1.03 -37.812 -21.25 1 78.62 3 GLY B C 1
ATOM 2921 O O . GLY B 1 3 ? 0.225 -37.281 -22 1 78.62 3 GLY B O 1
ATOM 2922 N N . GLU B 1 4 ? 0.982 -37.781 -19.984 1 75.12 4 GLU B N 1
ATOM 2923 C CA . GLU B 1 4 ? -0.087 -37.031 -19.328 1 75.12 4 GLU B CA 1
ATOM 2924 C C . GLU B 1 4 ? -0.022 -35.562 -19.656 1 75.12 4 GLU B C 1
ATOM 2926 O O . GLU B 1 4 ? -1.057 -34.906 -19.797 1 75.12 4 GLU B O 1
ATOM 2931 N N . ARG B 1 5 ? 1.089 -35.062 -19.75 1 73.19 5 ARG B N 1
ATOM 2932 C CA . ARG B 1 5 ? 1.268 -33.656 -20.062 1 73.19 5 ARG B CA 1
ATOM 2933 C C . ARG B 1 5 ? 0.853 -33.344 -21.5 1 73.19 5 ARG B C 1
ATOM 2935 O O . ARG B 1 5 ? 0.288 -32.281 -21.781 1 73.19 5 ARG B O 1
ATOM 2942 N N . ILE B 1 6 ? 1.199 -34.25 -22.375 1 80.69 6 ILE B N 1
ATOM 2943 C CA . ILE B 1 6 ? 0.752 -34.094 -23.75 1 80.69 6 ILE B CA 1
ATOM 2944 C C . ILE B 1 6 ? -0.773 -34.125 -23.812 1 80.69 6 ILE B C 1
ATOM 2946 O O . ILE B 1 6 ? -1.386 -33.281 -24.469 1 80.69 6 ILE B O 1
ATOM 2950 N N . LYS B 1 7 ? -1.346 -35.031 -23.031 1 80.56 7 LYS B N 1
ATOM 2951 C CA . LYS B 1 7 ? -2.799 -35.156 -22.984 1 80.56 7 LYS B CA 1
ATOM 2952 C C . LYS B 1 7 ? -3.445 -33.875 -22.469 1 80.56 7 LYS B C 1
ATOM 2954 O O . LYS B 1 7 ? -4.402 -33.375 -23.047 1 80.56 7 LYS B O 1
ATOM 2959 N N . LEU B 1 8 ? -2.922 -33.438 -21.422 1 73.12 8 LEU B N 1
ATOM 2960 C CA . LEU B 1 8 ? -3.439 -32.219 -20.812 1 73.12 8 LEU B CA 1
ATOM 2961 C C . LEU B 1 8 ? -3.33 -31.031 -21.781 1 73.12 8 LEU B C 1
ATOM 2963 O O . LEU B 1 8 ? -4.27 -30.234 -21.906 1 73.12 8 LEU B O 1
ATOM 2967 N N . ALA B 1 9 ? -2.203 -30.812 -22.391 1 76.38 9 ALA B N 1
ATOM 2968 C CA . ALA B 1 9 ? -1.983 -29.734 -23.344 1 76.38 9 ALA B CA 1
ATOM 2969 C C . ALA B 1 9 ? -2.928 -29.844 -24.531 1 76.38 9 ALA B C 1
ATOM 2971 O O . ALA B 1 9 ? -3.441 -28.844 -25.031 1 76.38 9 ALA B O 1
ATOM 2972 N N . ARG B 1 10 ? -3.057 -31.062 -25.016 1 82.69 10 ARG B N 1
ATOM 2973 C CA . ARG B 1 10 ? -3.963 -31.297 -26.141 1 82.69 10 ARG B CA 1
ATOM 2974 C C . ARG B 1 10 ? -5.387 -30.891 -25.781 1 82.69 10 ARG B C 1
ATOM 2976 O O . ARG B 1 10 ? -6.055 -30.203 -26.562 1 82.69 10 ARG B O 1
ATOM 2983 N N . ARG B 1 11 ? -5.816 -31.266 -24.641 1 76.19 11 ARG B N 1
ATOM 2984 C CA . ARG B 1 11 ? -7.156 -30.906 -24.188 1 76.19 11 ARG B CA 1
ATOM 2985 C C . ARG B 1 11 ? -7.301 -29.406 -24.016 1 76.19 11 ARG B C 1
ATOM 2987 O O . ARG B 1 11 ? -8.344 -28.828 -24.344 1 76.19 11 ARG B O 1
ATOM 2994 N N . LYS B 1 12 ? -6.262 -28.844 -23.5 1 70.25 12 LYS B N 1
ATOM 2995 C CA . LYS B 1 12 ? -6.23 -27.391 -23.359 1 70.25 12 LYS B CA 1
ATOM 2996 C C . LYS B 1 12 ? -6.457 -26.703 -24.703 1 70.25 12 LYS B C 1
ATOM 2998 O O . LYS B 1 12 ? -7.184 -25.703 -24.781 1 70.25 12 LYS B O 1
ATOM 3003 N N . ALA B 1 13 ? -5.773 -27.188 -25.688 1 74.75 13 ALA B N 1
ATOM 3004 C CA . ALA B 1 13 ? -5.848 -26.609 -27.031 1 74.75 13 ALA B CA 1
ATOM 3005 C C . ALA B 1 13 ? -7.156 -27 -27.719 1 74.75 13 ALA B C 1
ATOM 3007 O O . ALA B 1 13 ? -7.449 -26.5 -28.812 1 74.75 13 ALA B O 1
ATOM 3008 N N . GLY B 1 14 ? -7.918 -27.922 -27.078 1 74.94 14 GLY B N 1
ATOM 3009 C CA . GLY B 1 14 ? -9.188 -28.359 -27.625 1 74.94 14 GLY B CA 1
ATOM 3010 C C . GLY B 1 14 ? -9.039 -29.328 -28.781 1 74.94 14 GLY B C 1
ATO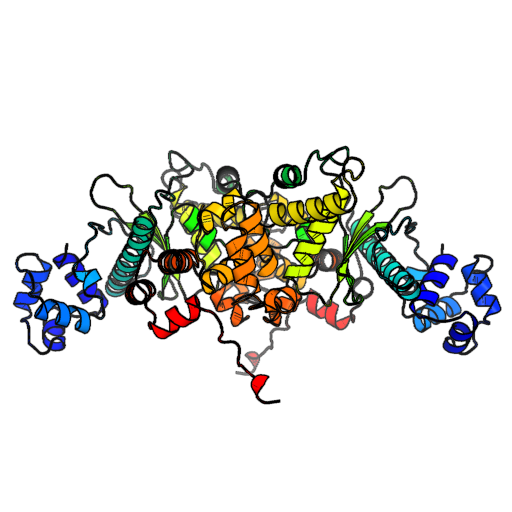M 3011 O O . GLY B 1 14 ? -9.938 -29.422 -29.625 1 74.94 14 GLY B O 1
ATOM 3012 N N . TYR B 1 15 ? -7.977 -29.922 -28.906 1 83.25 15 TYR B N 1
ATOM 3013 C CA . TYR B 1 15 ? -7.746 -30.797 -30.047 1 83.25 15 TYR B CA 1
ATOM 3014 C C . TYR B 1 15 ? -8.109 -32.219 -29.719 1 83.25 15 TYR B C 1
ATOM 3016 O O . TYR B 1 15 ? -7.855 -32.719 -28.609 1 83.25 15 TYR B O 1
ATOM 3024 N N . SER B 1 16 ? -8.852 -32.906 -30.688 1 88.38 16 SER B N 1
ATOM 3025 C CA . SER B 1 16 ? -8.852 -34.375 -30.672 1 88.38 16 SER B CA 1
ATOM 3026 C C . SER B 1 16 ? -7.496 -34.938 -31.094 1 88.38 16 SER B C 1
ATOM 3028 O O . SER B 1 16 ? -6.621 -34.188 -31.547 1 88.38 16 SER B O 1
ATOM 3030 N N . LEU B 1 17 ? -7.355 -36.219 -30.844 1 92.56 17 LEU B N 1
ATOM 3031 C CA . LEU B 1 17 ? -6.117 -36.844 -31.297 1 92.56 17 LEU B CA 1
ATOM 3032 C C . LEU B 1 17 ? -5.906 -36.594 -32.812 1 92.56 17 LEU B C 1
ATOM 3034 O O . LEU B 1 17 ? -4.793 -36.281 -33.219 1 92.56 17 LEU B O 1
ATOM 3038 N N . ARG B 1 18 ? -6.969 -36.656 -33.562 1 91.88 18 ARG B N 1
ATOM 3039 C CA . ARG B 1 18 ? -6.914 -36.469 -35 1 91.88 18 ARG B CA 1
ATOM 3040 C C . ARG B 1 18 ? -6.598 -35 -35.344 1 91.88 18 ARG B C 1
ATOM 3042 O O . ARG B 1 18 ? -5.773 -34.75 -36.219 1 91.88 18 ARG B O 1
ATOM 3049 N N . ASN B 1 19 ? -7.211 -34.094 -34.656 1 92.38 19 ASN B N 1
ATOM 3050 C CA . ASN B 1 19 ? -6.98 -32.688 -34.906 1 92.38 19 ASN B CA 1
ATOM 3051 C C . ASN B 1 19 ? -5.535 -32.281 -34.625 1 92.38 19 ASN B C 1
ATOM 3053 O O . ASN B 1 19 ? -4.949 -31.469 -35.312 1 92.38 19 ASN B O 1
ATOM 3057 N N . LEU B 1 20 ? -5.094 -32.812 -33.531 1 93.25 20 LEU B N 1
ATOM 3058 C CA . LEU B 1 20 ? -3.705 -32.5 -33.188 1 93.25 20 LEU B CA 1
ATOM 3059 C C . LEU B 1 20 ? -2.756 -33.062 -34.281 1 93.25 20 LEU B C 1
ATOM 3061 O O . LEU B 1 20 ? -1.806 -32.375 -34.656 1 93.25 20 LEU B O 1
ATOM 3065 N N . ALA B 1 21 ? -2.98 -34.188 -34.781 1 93.56 21 ALA B N 1
ATOM 3066 C CA . ALA B 1 21 ? -2.168 -34.781 -35.844 1 93.56 21 ALA B CA 1
ATOM 3067 C C . ALA B 1 21 ? -2.174 -33.875 -37.094 1 93.56 21 ALA B C 1
ATOM 3069 O O . ALA B 1 21 ? -1.13 -33.656 -37.688 1 93.56 21 ALA B O 1
ATOM 3070 N N . ASP B 1 22 ? -3.314 -33.375 -37.375 1 92.38 22 ASP B N 1
ATOM 3071 C CA . ASP B 1 22 ? -3.451 -32.469 -38.5 1 92.38 22 ASP B CA 1
ATOM 3072 C C . ASP B 1 22 ? -2.66 -31.188 -38.312 1 92.38 22 ASP B C 1
ATOM 3074 O O . ASP B 1 22 ? -1.989 -30.703 -39.219 1 92.38 22 ASP B O 1
ATOM 3078 N N . ARG B 1 23 ? -2.768 -30.688 -37.062 1 91.44 23 ARG B N 1
ATOM 3079 C CA . ARG B 1 23 ? -2.082 -29.438 -36.719 1 91.44 23 ARG B CA 1
ATOM 3080 C C . ARG B 1 23 ? -0.568 -29.609 -36.781 1 91.44 23 ARG B C 1
ATOM 3082 O O . ARG B 1 23 ? 0.158 -28.656 -37.062 1 91.44 23 ARG B O 1
ATOM 3089 N N . MET B 1 24 ? -0.143 -30.766 -36.594 1 91.81 24 MET B N 1
ATOM 3090 C CA . MET B 1 24 ? 1.284 -31.062 -36.656 1 91.81 24 MET B CA 1
ATOM 3091 C C . MET B 1 24 ? 1.723 -31.344 -38.094 1 91.81 24 MET B C 1
ATOM 3093 O O . MET B 1 24 ? 2.859 -31.75 -38.344 1 91.81 24 MET B O 1
ATOM 3097 N N . GLY B 1 25 ? 0.858 -31.156 -39.031 1 88.94 25 GLY B N 1
ATOM 3098 C CA . GLY B 1 25 ? 1.162 -31.359 -40.438 1 88.94 25 GLY B CA 1
ATOM 3099 C C . GLY B 1 25 ? 1.252 -32.812 -40.844 1 88.94 25 GLY B C 1
ATOM 3100 O O . GLY B 1 25 ? 1.968 -33.156 -41.781 1 88.94 25 GLY B O 1
ATOM 3101 N N . GLY B 1 26 ? 0.658 -33.594 -40.125 1 86.25 26 GLY B N 1
ATOM 3102 C CA . GLY B 1 26 ? 0.655 -35.031 -40.438 1 86.25 26 GLY B CA 1
ATOM 3103 C C . GLY B 1 26 ? 1.975 -35.719 -40.125 1 86.25 26 GLY B C 1
ATOM 3104 O O . GLY B 1 26 ? 2.197 -36.844 -40.531 1 86.25 26 GLY B O 1
ATOM 3105 N N . ARG B 1 27 ? 2.795 -35.094 -39.344 1 88.06 27 ARG B N 1
ATOM 3106 C CA . ARG B 1 27 ? 4.105 -35.625 -39 1 88.06 27 ARG B CA 1
ATOM 3107 C C . ARG B 1 27 ? 3.971 -36.844 -38.094 1 88.06 27 ARG B C 1
ATOM 3109 O O . ARG B 1 27 ? 4.797 -37.75 -38.156 1 88.06 27 ARG B O 1
ATOM 3116 N N . VAL B 1 28 ? 3.045 -36.781 -37.312 1 89.75 28 VAL B N 1
ATOM 3117 C CA . VAL B 1 28 ? 2.76 -37.875 -36.375 1 89.75 28 VAL B CA 1
ATOM 3118 C C . VAL B 1 28 ? 1.29 -38.25 -36.469 1 89.75 28 VAL B C 1
ATOM 3120 O O . VAL B 1 28 ? 0.415 -37.406 -36.594 1 89.75 28 VAL B O 1
ATOM 3123 N N . SER B 1 29 ? 0.988 -39.531 -36.562 1 91.94 29 SER B N 1
ATOM 3124 C CA . SER B 1 29 ? -0.39 -40 -36.656 1 91.94 29 SER B CA 1
ATOM 3125 C C . SER B 1 29 ? -1.137 -39.812 -35.344 1 91.94 29 SER B C 1
ATOM 3127 O O . SER B 1 29 ? -0.518 -39.719 -34.281 1 91.94 29 SER B O 1
ATOM 3129 N N . ALA B 1 30 ? -2.49 -39.812 -35.5 1 94.06 30 ALA B N 1
ATOM 3130 C CA . ALA B 1 30 ? -3.334 -39.719 -34.312 1 94.06 30 ALA B CA 1
ATOM 3131 C C . ALA B 1 30 ? -3.082 -40.906 -33.375 1 94.06 30 ALA B C 1
ATOM 3133 O O . ALA B 1 30 ? -3.092 -40.781 -32.156 1 94.06 30 ALA B O 1
ATOM 3134 N N . GLN B 1 31 ? -2.84 -42.031 -34 1 92.62 31 GLN B N 1
ATOM 3135 C CA . GLN B 1 31 ? -2.562 -43.219 -33.219 1 92.62 31 GLN B CA 1
ATOM 3136 C C . GLN B 1 31 ? -1.261 -43.094 -32.438 1 92.62 31 GLN B C 1
ATOM 3138 O O . GLN B 1 31 ? -1.188 -43.469 -31.266 1 92.62 31 GLN B O 1
ATOM 3143 N N . ALA B 1 32 ? -0.291 -42.562 -33.062 1 93.19 32 ALA B N 1
ATOM 3144 C CA . ALA B 1 32 ? 0.995 -42.375 -32.406 1 93.19 32 ALA B CA 1
ATOM 3145 C C . ALA B 1 32 ? 0.864 -41.375 -31.234 1 93.19 32 ALA B C 1
ATOM 3147 O O . ALA B 1 32 ? 1.441 -41.594 -30.172 1 93.19 32 ALA B O 1
ATOM 3148 N N . ILE B 1 33 ? 0.129 -40.375 -31.469 1 94.19 33 ILE B N 1
ATOM 3149 C CA . ILE B 1 33 ? -0.102 -39.375 -30.422 1 94.19 33 ILE B CA 1
ATOM 3150 C C . ILE B 1 33 ? -0.787 -40.062 -29.219 1 94.19 33 ILE B C 1
ATOM 3152 O O . ILE B 1 33 ? -0.435 -39.781 -28.078 1 94.19 33 ILE B O 1
ATOM 3156 N N . GLY B 1 34 ? -1.768 -40.844 -29.531 1 92.06 34 GLY B N 1
ATOM 3157 C CA . GLY B 1 34 ? -2.406 -41.625 -28.469 1 92.06 34 GLY B CA 1
ATOM 3158 C C . GLY B 1 34 ? -1.431 -42.469 -27.672 1 92.06 34 GLY B C 1
ATOM 3159 O O . GLY B 1 34 ? -1.526 -42.531 -26.453 1 92.06 34 GLY B O 1
ATOM 3160 N N . LYS B 1 35 ? -0.521 -43.062 -28.359 1 91.44 35 LYS B N 1
ATOM 3161 C CA . LYS B 1 35 ? 0.498 -43.875 -27.688 1 91.44 35 LYS B CA 1
ATOM 3162 C C . LYS B 1 35 ? 1.413 -43 -26.828 1 91.44 35 LYS B C 1
ATOM 3164 O O . LYS B 1 35 ? 1.844 -43.438 -25.75 1 91.44 35 LYS B O 1
ATOM 3169 N N . TYR B 1 36 ? 1.761 -41.844 -27.344 1 90.12 36 TYR B N 1
ATOM 3170 C CA . TYR B 1 36 ? 2.531 -40.906 -26.531 1 90.12 36 TYR B CA 1
ATOM 3171 C C . TYR B 1 36 ? 1.814 -40.594 -25.219 1 90.12 36 TYR B C 1
ATOM 3173 O O . TYR B 1 36 ? 2.414 -40.656 -24.156 1 90.12 36 TYR B O 1
ATOM 3181 N N . GLU B 1 37 ? 0.477 -40.312 -25.375 1 88.06 37 GLU B N 1
ATOM 3182 C CA . GLU B 1 37 ? -0.314 -39.875 -24.219 1 88.06 37 GLU B CA 1
ATOM 3183 C C . GLU B 1 37 ? -0.454 -41 -23.203 1 88.06 37 GLU B C 1
ATOM 3185 O O . GLU B 1 37 ? -0.537 -40.75 -22 1 88.06 37 GLU B O 1
ATOM 3190 N N . ARG B 1 38 ? -0.421 -42.25 -23.719 1 83.38 38 ARG B N 1
ATOM 3191 C CA . ARG B 1 38 ? -0.562 -43.406 -22.828 1 83.38 38 ARG B CA 1
ATOM 3192 C C . ARG B 1 38 ? 0.798 -43.906 -22.344 1 83.38 38 ARG B C 1
ATOM 3194 O O . ARG B 1 38 ? 0.884 -44.875 -21.594 1 83.38 38 ARG B O 1
ATOM 3201 N N . GLY B 1 39 ? 1.834 -43.25 -22.766 1 83.62 39 GLY B N 1
ATOM 3202 C CA . GLY B 1 39 ? 3.176 -43.594 -22.312 1 83.62 39 GLY B CA 1
ATOM 3203 C C . GLY B 1 39 ? 3.738 -44.812 -22.984 1 83.62 39 GLY B C 1
ATOM 3204 O O . GLY B 1 39 ? 4.734 -45.375 -22.531 1 83.62 39 GLY B O 1
ATOM 3205 N N . GLU B 1 40 ? 3.146 -45.25 -23.984 1 84.75 40 GLU B N 1
ATOM 3206 C CA . GLU B 1 40 ? 3.568 -46.469 -24.688 1 84.75 40 GLU B CA 1
ATOM 3207 C C . GLU B 1 40 ? 4.719 -46.188 -25.641 1 84.75 40 GLU B C 1
ATOM 3209 O O . GLU B 1 40 ? 5.465 -47.094 -26.016 1 84.75 40 GLU B O 1
ATOM 3214 N N . MET B 1 41 ? 4.777 -44.906 -26.094 1 86.81 41 MET B N 1
ATOM 3215 C CA . MET B 1 41 ? 5.828 -44.469 -27 1 86.81 41 MET B CA 1
ATOM 3216 C C . MET B 1 41 ? 6.34 -43.094 -26.594 1 86.81 41 MET B C 1
ATOM 3218 O O . MET B 1 41 ? 5.57 -42.25 -26.109 1 86.81 41 MET B O 1
ATOM 3222 N N . VAL B 1 42 ? 7.617 -42.875 -26.719 1 87.69 42 VAL B N 1
ATOM 3223 C CA . VAL B 1 42 ? 8.211 -41.594 -26.422 1 87.69 42 VAL B CA 1
ATOM 3224 C C . VAL B 1 42 ? 8.523 -40.844 -27.734 1 87.69 42 VAL B C 1
ATOM 3226 O O . VAL B 1 42 ? 9.156 -41.406 -28.625 1 87.69 42 VAL B O 1
ATOM 3229 N N . PRO B 1 43 ? 7.988 -39.656 -27.766 1 88 43 PRO B N 1
ATOM 3230 C CA . PRO B 1 43 ? 8.297 -38.938 -29 1 88 43 PRO B CA 1
ATOM 3231 C C . PRO B 1 43 ? 9.773 -38.562 -29.109 1 88 43 PRO B C 1
ATOM 3233 O O . PRO B 1 43 ? 10.422 -38.281 -28.094 1 88 43 PRO B O 1
ATOM 3236 N N . GLY B 1 44 ? 10.336 -38.625 -30.359 1 85.12 44 GLY B N 1
ATOM 3237 C CA . GLY B 1 44 ? 11.672 -38.125 -30.625 1 85.12 44 GLY B CA 1
ATOM 3238 C C . GLY B 1 44 ? 11.766 -36.594 -30.562 1 85.12 44 GLY B C 1
ATOM 3239 O O . GLY B 1 44 ? 10.758 -35.906 -30.375 1 85.12 44 GLY B O 1
ATOM 3240 N N . SER B 1 45 ? 12.961 -36.062 -30.641 1 84.88 45 SER B N 1
ATOM 3241 C CA . SER B 1 45 ? 13.234 -34.656 -30.484 1 84.88 45 SER B CA 1
ATOM 3242 C C . SER B 1 45 ? 12.422 -33.812 -31.469 1 84.88 45 SER B C 1
ATOM 3244 O O . SER B 1 45 ? 11.82 -32.812 -31.094 1 84.88 45 SER B O 1
ATOM 3246 N N . ASP B 1 46 ? 12.375 -34.25 -32.656 1 88 46 ASP B N 1
ATOM 3247 C CA . ASP B 1 46 ? 11.648 -33.5 -33.688 1 88 46 ASP B CA 1
ATOM 3248 C C . ASP B 1 46 ? 10.156 -33.469 -33.375 1 88 46 ASP B C 1
ATOM 3250 O O . ASP B 1 46 ? 9.508 -32.438 -33.531 1 88 46 ASP B O 1
ATOM 3254 N N . ASN B 1 47 ? 9.648 -34.594 -32.969 1 90.56 47 ASN B N 1
ATOM 3255 C CA . ASN B 1 47 ? 8.227 -34.688 -32.656 1 90.56 47 ASN B CA 1
ATOM 3256 C C . ASN B 1 47 ? 7.875 -33.906 -31.406 1 90.56 47 ASN B C 1
ATOM 3258 O O . ASN B 1 47 ? 6.801 -33.312 -31.328 1 90.56 47 ASN B O 1
ATOM 3262 N N . LEU B 1 48 ? 8.82 -33.844 -30.516 1 87.75 48 LEU B N 1
ATOM 3263 C CA . LEU B 1 48 ? 8.617 -33.062 -29.297 1 87.75 48 LEU B CA 1
ATOM 3264 C C . LEU B 1 48 ? 8.516 -31.562 -29.609 1 87.75 48 LEU B C 1
ATOM 3266 O O . LEU B 1 48 ? 7.652 -30.875 -29.062 1 87.75 48 LEU B O 1
ATOM 3270 N N . ILE B 1 49 ? 9.336 -31.172 -30.438 1 86.88 49 ILE B N 1
ATOM 3271 C CA . ILE B 1 49 ? 9.32 -29.766 -30.859 1 86.88 49 ILE B CA 1
ATOM 3272 C C . ILE B 1 49 ? 8.023 -29.469 -31.609 1 86.88 49 ILE B C 1
ATOM 3274 O O . ILE B 1 49 ? 7.395 -28.438 -31.375 1 86.88 49 ILE B O 1
ATOM 3278 N N . ALA B 1 50 ? 7.66 -30.328 -32.469 1 89.62 50 ALA B N 1
ATOM 3279 C CA . ALA B 1 50 ? 6.414 -30.156 -33.219 1 89.62 50 ALA B CA 1
ATOM 3280 C C . ALA B 1 50 ? 5.215 -30.109 -32.281 1 89.62 50 ALA B C 1
ATOM 3282 O O . ALA B 1 50 ? 4.305 -29.297 -32.469 1 89.62 50 ALA B O 1
ATOM 3283 N N . LEU B 1 51 ? 5.223 -30.938 -31.297 1 90.31 51 LEU B N 1
ATOM 3284 C CA . LEU B 1 51 ? 4.176 -30.953 -30.281 1 90.31 51 LEU B CA 1
ATOM 3285 C C . LEU B 1 51 ? 4.133 -29.625 -29.531 1 90.31 51 LEU B C 1
ATOM 3287 O O . LEU B 1 51 ? 3.055 -29.047 -29.328 1 90.31 51 LEU B O 1
ATOM 3291 N N . SER B 1 52 ? 5.238 -29.219 -29.109 1 86.31 52 SER B N 1
ATOM 3292 C CA . SER B 1 52 ? 5.359 -27.969 -28.375 1 86.31 52 SER B CA 1
ATOM 3293 C C . SER B 1 52 ? 4.77 -26.797 -29.172 1 86.31 52 SER B C 1
ATOM 3295 O O . SER B 1 52 ? 4.02 -25.984 -28.625 1 86.31 52 SER B O 1
ATOM 3297 N N . ARG B 1 53 ? 5.051 -26.766 -30.344 1 85.31 53 ARG B N 1
ATOM 3298 C CA . ARG B 1 53 ? 4.566 -25.703 -31.219 1 85.31 53 ARG B CA 1
ATOM 3299 C C . ARG B 1 53 ? 3.062 -25.812 -31.438 1 85.31 53 ARG B C 1
ATOM 3301 O O . ARG B 1 53 ? 2.34 -24.812 -31.344 1 85.31 53 ARG B O 1
ATOM 3308 N N . ALA B 1 54 ? 2.621 -26.969 -31.719 1 88.88 54 ALA B N 1
ATOM 3309 C CA . ALA B 1 54 ? 1.21 -27.188 -32.031 1 88.88 54 ALA B CA 1
ATOM 3310 C C . ALA B 1 54 ? 0.333 -26.891 -30.812 1 88.88 54 ALA B C 1
ATOM 3312 O O . ALA B 1 54 ? -0.786 -26.391 -30.953 1 88.88 54 ALA B O 1
ATOM 3313 N N . LEU B 1 55 ? 0.857 -27.188 -29.703 1 84.06 55 LEU B N 1
ATOM 3314 C CA . LEU B 1 55 ? 0.082 -27.094 -28.469 1 84.06 55 LEU B CA 1
ATOM 3315 C C . LEU B 1 55 ? 0.37 -25.781 -27.75 1 84.06 55 LEU B C 1
ATOM 3317 O O . LEU B 1 55 ? -0.242 -25.484 -26.719 1 84.06 55 LEU B O 1
ATOM 3321 N N . GLU B 1 56 ? 1.366 -25.094 -28.234 1 77.62 56 GLU B N 1
ATOM 3322 C CA . GLU B 1 56 ? 1.767 -23.797 -27.688 1 77.62 56 GLU B CA 1
ATOM 3323 C C . GLU B 1 56 ? 2.232 -23.938 -26.234 1 77.62 56 GLU B C 1
ATOM 3325 O O . GLU B 1 56 ? 1.804 -23.172 -25.359 1 77.62 56 GLU B O 1
ATOM 3330 N N . VAL B 1 57 ? 2.9 -24.969 -26.031 1 74.81 57 VAL B N 1
ATOM 3331 C CA . VAL B 1 57 ? 3.564 -25.188 -24.75 1 74.81 57 VAL B CA 1
ATOM 3332 C C . VAL B 1 57 ? 5.066 -25.359 -24.969 1 74.81 57 VAL B C 1
ATOM 3334 O O . VAL B 1 57 ? 5.516 -25.562 -26.094 1 74.81 57 VAL B O 1
ATOM 3337 N N . SER B 1 58 ? 5.879 -25.203 -23.906 1 67.44 58 SER B N 1
ATOM 3338 C CA . SER B 1 58 ? 7.332 -25.312 -24.031 1 67.44 58 SER B CA 1
ATOM 3339 C C . SER B 1 58 ? 7.781 -26.766 -23.984 1 67.44 58 SER B C 1
ATOM 3341 O O . SER B 1 58 ? 7.078 -27.625 -23.438 1 67.44 58 SER B O 1
ATOM 3343 N N . VAL B 1 59 ? 8.945 -27.031 -24.672 1 76 59 VAL B N 1
ATOM 3344 C CA . VAL B 1 59 ? 9.531 -28.375 -24.641 1 76 59 VAL B CA 1
ATOM 3345 C C . VAL B 1 59 ? 9.875 -28.766 -23.219 1 76 59 VAL B C 1
ATOM 3347 O O . VAL B 1 59 ? 9.578 -29.875 -22.781 1 76 59 VAL B O 1
ATOM 3350 N N . PRO B 1 60 ? 10.352 -27.812 -22.484 1 65.75 60 PRO B N 1
ATOM 3351 C CA . PRO B 1 60 ? 10.641 -28.172 -21.109 1 65.75 60 PRO B CA 1
ATOM 3352 C C . PRO B 1 60 ? 9.391 -28.594 -20.328 1 65.75 60 PRO B C 1
ATOM 3354 O O . PRO B 1 60 ? 9.453 -29.516 -19.5 1 65.75 60 PRO B O 1
ATOM 3357 N N . TYR B 1 61 ? 8.281 -27.984 -20.594 1 68.56 61 TYR B N 1
ATOM 3358 C CA . TYR B 1 61 ? 7.027 -28.406 -19.984 1 68.56 61 TYR B CA 1
ATOM 3359 C C . TYR B 1 61 ? 6.738 -29.875 -20.312 1 68.56 61 TYR B C 1
ATOM 3361 O O . TYR B 1 61 ? 6.348 -30.641 -19.422 1 68.56 61 TYR B O 1
ATOM 3369 N N . LEU B 1 62 ? 6.926 -30.203 -21.562 1 73.44 62 LEU B N 1
ATOM 3370 C CA . LEU B 1 62 ? 6.594 -31.562 -22 1 73.44 62 LEU B CA 1
ATOM 3371 C C . LEU B 1 62 ? 7.543 -32.562 -21.375 1 73.44 62 LEU B C 1
ATOM 3373 O O . LEU B 1 62 ? 7.137 -33.688 -21.047 1 73.44 62 LEU B O 1
ATOM 3377 N N . LEU B 1 63 ? 8.883 -32.125 -21.266 1 69 63 LEU B N 1
ATOM 3378 C CA . LEU B 1 63 ? 9.906 -33.062 -20.844 1 69 63 LEU B CA 1
ATOM 3379 C C . LEU B 1 63 ? 10.023 -33.094 -19.312 1 69 63 LEU B C 1
ATOM 3381 O O . LEU B 1 63 ? 10.391 -34.125 -18.734 1 69 63 LEU B O 1
ATOM 3385 N N . ASP B 1 64 ? 10.312 -31.953 -18.719 1 56.91 64 ASP B N 1
ATOM 3386 C CA . ASP B 1 64 ? 10.797 -31.797 -17.359 1 56.91 64 ASP B CA 1
ATOM 3387 C C . ASP B 1 64 ? 9.664 -31.953 -16.344 1 56.91 64 ASP B C 1
ATOM 3389 O O . ASP B 1 64 ? 8.852 -31.047 -16.172 1 56.91 64 ASP B O 1
ATOM 3393 N N . SER B 1 65 ? 9.32 -33.188 -16.031 1 53.44 65 SER B N 1
ATOM 3394 C CA . SER B 1 65 ? 8.422 -33.312 -14.883 1 53.44 65 SER B CA 1
ATOM 3395 C C . SER B 1 65 ? 9.172 -33.031 -13.586 1 53.44 65 SER B C 1
ATOM 3397 O O . SER B 1 65 ? 10.234 -33.625 -13.344 1 53.44 65 SER B O 1
ATOM 3399 N N . GLN B 1 66 ? 9.852 -31.906 -13.484 1 53.44 66 GLN B N 1
ATOM 3400 C CA . GLN B 1 66 ? 10.453 -31.844 -12.148 1 53.44 66 GLN B CA 1
ATOM 3401 C C . GLN B 1 66 ? 9.648 -32.688 -11.156 1 53.44 66 GLN B C 1
ATOM 3403 O O . GLN B 1 66 ? 9.586 -32.344 -9.969 1 53.44 66 GLN B O 1
ATOM 3408 N N . GLY B 1 67 ? 9.07 -33.844 -11.734 1 55.97 67 GLY B N 1
ATOM 3409 C CA . GLY B 1 67 ? 8.336 -34.75 -10.852 1 55.97 67 GLY B CA 1
ATOM 3410 C C . GLY B 1 67 ? 7.102 -34.094 -10.25 1 55.97 67 GLY B C 1
ATOM 3411 O O . GLY B 1 67 ? 6.703 -34.438 -9.133 1 55.97 67 GLY B O 1
ATOM 3412 N N . ILE B 1 68 ? 6.703 -32.969 -10.773 1 59.66 68 ILE B N 1
ATOM 3413 C CA . ILE B 1 68 ? 5.527 -32.406 -10.125 1 59.66 68 ILE B CA 1
ATOM 3414 C C . ILE B 1 68 ? 4.262 -32.906 -10.805 1 59.66 68 ILE B C 1
ATOM 3416 O O . ILE B 1 68 ? 4.227 -33.094 -12.031 1 59.66 68 ILE B O 1
ATOM 3420 N N . GLU B 1 69 ? 3.457 -33.625 -10.094 1 60.16 69 GLU B N 1
ATOM 3421 C CA . GLU B 1 69 ? 2.139 -34.062 -10.547 1 60.16 69 GLU B CA 1
ATOM 3422 C C . GLU B 1 69 ? 1.034 -33.188 -9.938 1 60.16 69 GLU B C 1
ATOM 3424 O O . GLU B 1 69 ? 1.11 -32.812 -8.766 1 60.16 69 GLU B O 1
ATOM 3429 N N . LEU B 1 70 ? 0.328 -32.594 -10.758 1 57.41 70 LEU B N 1
ATOM 3430 C CA . LEU B 1 70 ? -0.844 -31.875 -10.258 1 57.41 70 LEU B CA 1
ATOM 3431 C C . LEU B 1 70 ? -1.904 -32.844 -9.766 1 57.41 70 LEU B C 1
ATOM 3433 O O . LEU B 1 70 ? -2.344 -33.719 -10.523 1 57.41 70 LEU B O 1
ATOM 3437 N N . THR B 1 71 ? -1.853 -33.25 -8.492 1 49.75 71 THR B N 1
ATOM 3438 C CA . THR B 1 71 ? -2.965 -34 -7.918 1 49.75 71 THR B CA 1
ATOM 3439 C C . THR B 1 71 ? -3.939 -33.062 -7.207 1 49.75 71 THR B C 1
ATOM 3441 O O . THR B 1 71 ? -3.525 -32.094 -6.586 1 49.75 71 THR B O 1
ATOM 3444 N N . GLY B 1 72 ? -5.414 -33.25 -7.547 1 50.47 72 GLY B N 1
ATOM 3445 C CA . GLY B 1 72 ? -6.43 -32.656 -6.684 1 50.47 72 GLY B CA 1
ATOM 3446 C C . GLY B 1 72 ? -6.77 -31.219 -7.051 1 50.47 72 GLY B C 1
ATOM 3447 O O . GLY B 1 72 ? -6.754 -30.344 -6.195 1 50.47 72 GLY B O 1
ATOM 3448 N N . VAL B 1 73 ? -6.383 -30.891 -8.234 1 51.22 73 VAL B N 1
ATOM 3449 C CA . VAL B 1 73 ? -7.094 -29.625 -8.453 1 51.22 73 VAL B CA 1
ATOM 3450 C C . VAL B 1 73 ? -8.438 -29.672 -7.73 1 51.22 73 VAL B C 1
ATOM 3452 O O . VAL B 1 73 ? -9.328 -30.438 -8.094 1 51.22 73 VAL B O 1
ATOM 3455 N N . ASP B 1 74 ? -8.445 -29.75 -6.449 1 50.09 74 ASP B N 1
ATOM 3456 C CA . ASP B 1 74 ? -9.75 -29.609 -5.797 1 50.09 74 ASP B CA 1
ATOM 3457 C C . ASP B 1 74 ? -10.445 -28.328 -6.242 1 50.09 74 ASP B C 1
ATOM 3459 O O . ASP B 1 74 ? -10.273 -27.281 -5.629 1 50.09 74 ASP B O 1
ATOM 3463 N N . PHE B 1 75 ? -10.617 -28.344 -7.562 1 50.44 75 PHE B N 1
ATOM 3464 C CA . PHE B 1 75 ? -11.578 -27.328 -7.969 1 50.44 75 PHE B CA 1
ATOM 3465 C C . PHE B 1 75 ? -12.672 -27.172 -6.926 1 50.44 75 PHE B C 1
ATOM 3467 O O . PHE B 1 75 ? -13.406 -28.125 -6.633 1 50.44 75 PHE B O 1
ATOM 3474 N N . ARG B 1 76 ? -12.266 -26.859 -5.789 1 49.12 76 ARG B N 1
ATOM 3475 C CA . ARG B 1 76 ? -13.477 -26.781 -4.977 1 49.12 76 ARG B CA 1
ATOM 3476 C C . ARG B 1 76 ? -14.719 -26.75 -5.852 1 49.12 76 ARG B C 1
ATOM 3478 O O . ARG B 1 76 ? -14.703 -26.203 -6.961 1 49.12 76 ARG B O 1
ATOM 3485 N N . ALA B 1 77 ? -15.555 -27.797 -5.621 1 47.38 77 ALA B N 1
ATOM 3486 C CA . ALA B 1 77 ? -16.797 -28.297 -6.199 1 47.38 77 ALA B CA 1
ATOM 3487 C C . ALA B 1 77 ? -17.484 -27.219 -7.035 1 47.38 77 ALA B C 1
ATOM 3489 O O . ALA B 1 77 ? -18.188 -27.531 -8 1 47.38 77 ALA B O 1
ATOM 3490 N N . GLN B 1 78 ? -17.438 -26.047 -6.633 1 50.5 78 GLN B N 1
ATOM 3491 C CA . GLN B 1 78 ? -18.484 -25.188 -7.191 1 50.5 78 GLN B CA 1
ATOM 3492 C C . GLN B 1 78 ? -17.984 -24.438 -8.414 1 50.5 78 GLN B C 1
ATOM 3494 O O . GLN B 1 78 ? -18.656 -23.531 -8.914 1 50.5 78 GLN B O 1
ATOM 3499 N N . ALA B 1 79 ? -16.812 -25.016 -8.953 1 54.12 79 ALA B N 1
ATOM 3500 C CA . ALA B 1 79 ? -16.453 -24.062 -9.992 1 54.12 79 ALA B CA 1
ATOM 3501 C C . ALA B 1 79 ? -17.266 -24.297 -11.258 1 54.12 79 ALA B C 1
ATOM 3503 O O . ALA B 1 79 ? -17.516 -25.438 -11.641 1 54.12 79 ALA B O 1
ATOM 3504 N N . GLY B 1 80 ? -18.312 -23.688 -11.484 1 61.34 80 GLY B N 1
ATOM 3505 C CA . GLY B 1 80 ? -19.078 -23.516 -12.711 1 61.34 80 GLY B CA 1
ATOM 3506 C C . GLY B 1 80 ? -18.219 -23.609 -13.961 1 61.34 80 GLY B C 1
ATOM 3507 O O . GLY B 1 80 ? -18.547 -23 -14.984 1 61.34 80 GLY B O 1
ATOM 3508 N N . ILE B 1 81 ? -17.078 -24.391 -13.914 1 67.88 81 ILE B N 1
ATOM 3509 C CA . ILE B 1 81 ? -16.203 -24.406 -15.086 1 67.88 81 ILE B CA 1
ATOM 3510 C C . ILE B 1 81 ? -16.469 -25.672 -15.898 1 67.88 81 ILE B C 1
ATOM 3512 O O . ILE B 1 81 ? -16.703 -26.734 -15.344 1 67.88 81 ILE B O 1
ATOM 3516 N N . THR B 1 82 ? -16.531 -25.469 -17.234 1 73.62 82 THR B N 1
ATOM 3517 C CA . THR B 1 82 ? -16.703 -26.578 -18.141 1 73.62 82 THR B CA 1
ATOM 3518 C C . THR B 1 82 ? -15.477 -27.5 -18.109 1 73.62 82 THR B C 1
ATOM 3520 O O . THR B 1 82 ? -14.43 -27.125 -17.578 1 73.62 82 THR B O 1
ATOM 3523 N N . GLY B 1 83 ? -15.633 -28.719 -18.578 1 73.81 83 GLY B N 1
ATOM 3524 C CA . GLY B 1 83 ? -14.539 -29.672 -18.641 1 73.81 83 GLY B CA 1
ATOM 3525 C C . GLY B 1 83 ? -13.344 -29.172 -19.422 1 73.81 83 GLY B C 1
ATOM 3526 O O . GLY B 1 83 ? -12.203 -29.344 -19 1 73.81 83 GLY B O 1
ATOM 3527 N N . ALA B 1 84 ? -13.578 -28.609 -20.578 1 74.81 84 ALA B N 1
ATOM 3528 C CA . ALA B 1 84 ? -12.516 -28.062 -21.406 1 74.81 84 ALA B CA 1
ATOM 3529 C C . ALA B 1 84 ? -11.781 -26.922 -20.703 1 74.81 84 ALA B C 1
ATOM 3531 O O . ALA B 1 84 ? -10.555 -26.828 -20.766 1 74.81 84 ALA B O 1
ATOM 3532 N N . GLU B 1 85 ? -12.516 -26.125 -20.109 1 75.31 85 GLU B N 1
ATOM 3533 C CA . GLU B 1 85 ? -11.93 -25.016 -19.359 1 75.31 85 GLU B CA 1
ATOM 3534 C C . GLU B 1 85 ? -11.102 -25.516 -18.188 1 75.31 85 GLU B C 1
ATOM 3536 O O . GLU B 1 85 ? -10.039 -24.953 -17.891 1 75.31 85 GLU B O 1
ATOM 3541 N N . ARG B 1 86 ? -11.594 -26.516 -17.625 1 75.5 86 ARG B N 1
ATOM 3542 C CA . ARG B 1 86 ? -10.867 -27.109 -16.516 1 75.5 86 ARG B CA 1
ATOM 3543 C C . ARG B 1 86 ? -9.508 -27.641 -16.969 1 75.5 86 ARG B C 1
ATOM 3545 O O . ARG B 1 86 ? -8.492 -27.406 -16.312 1 75.5 86 ARG B O 1
ATOM 3552 N N . ALA B 1 87 ? -9.539 -28.312 -18.047 1 75.06 87 ALA B N 1
ATOM 3553 C CA . ALA B 1 87 ? -8.297 -28.859 -18.594 1 75.06 87 ALA B CA 1
ATOM 3554 C C . ALA B 1 87 ? -7.309 -27.75 -18.938 1 75.06 87 ALA B C 1
ATOM 3556 O O . ALA B 1 87 ? -6.105 -27.875 -18.703 1 75.06 87 ALA B O 1
ATOM 3557 N N . ARG B 1 88 ? -7.844 -26.719 -19.5 1 78.88 88 ARG B N 1
ATOM 3558 C CA . ARG B 1 88 ? -7 -25.578 -19.844 1 78.88 88 ARG B CA 1
ATOM 3559 C C . ARG B 1 88 ? -6.352 -24.984 -18.609 1 78.88 88 ARG B C 1
ATOM 3561 O O . ARG B 1 88 ? -5.141 -24.75 -18.578 1 78.88 88 ARG B O 1
ATOM 3568 N N . VAL B 1 89 ? -7.113 -24.75 -17.625 1 78.88 89 VAL B N 1
ATOM 3569 C CA . VAL B 1 89 ? -6.629 -24.125 -16.391 1 78.88 89 VAL B CA 1
ATOM 3570 C C . VAL B 1 89 ? -5.621 -25.062 -15.711 1 78.88 89 VAL B C 1
ATOM 3572 O O . VAL B 1 89 ? -4.59 -24.594 -15.211 1 78.88 89 VAL B O 1
ATOM 3575 N N . GLN B 1 90 ? -5.895 -26.281 -15.719 1 77.44 90 GLN B N 1
ATOM 3576 C CA . GLN B 1 90 ? -4.984 -27.25 -15.109 1 77.44 90 GLN B CA 1
ATOM 3577 C C . GLN B 1 90 ? -3.613 -27.203 -15.781 1 77.44 90 GLN B C 1
ATOM 3579 O O . GLN B 1 90 ? -2.584 -27.203 -15.102 1 77.44 90 GLN B O 1
ATOM 3584 N N . THR B 1 91 ? -3.615 -27.141 -17.078 1 76.38 91 THR B N 1
ATOM 3585 C CA . THR B 1 91 ? -2.361 -27.062 -17.828 1 76.38 91 THR B CA 1
ATOM 3586 C C . THR B 1 91 ? -1.606 -25.781 -17.484 1 76.38 91 THR B C 1
ATOM 3588 O O . THR B 1 91 ? -0.39 -25.797 -17.297 1 76.38 91 THR B O 1
ATOM 3591 N N . GLU B 1 92 ? -2.361 -24.734 -17.422 1 81.56 92 GLU B N 1
ATOM 3592 C CA . GLU B 1 92 ? -1.736 -23.453 -17.125 1 81.56 92 GLU B CA 1
ATOM 3593 C C . GLU B 1 92 ? -1.151 -23.422 -15.719 1 81.56 92 GLU B C 1
ATOM 3595 O O . GLU B 1 92 ? -0.069 -22.875 -15.5 1 81.56 92 GLU B O 1
ATOM 3600 N N . VAL B 1 93 ? -1.866 -23.984 -14.844 1 83.44 93 VAL B N 1
ATOM 3601 C CA . VAL B 1 93 ? -1.408 -24.047 -13.461 1 83.44 93 VAL B CA 1
ATOM 3602 C C . VAL B 1 93 ? -0.134 -24.891 -13.375 1 83.44 93 VAL B C 1
ATOM 3604 O O . VAL B 1 93 ? 0.841 -24.469 -12.734 1 83.44 93 VAL B O 1
ATOM 3607 N N . LEU B 1 94 ? -0.134 -26 -13.977 1 79.31 94 LEU B N 1
ATOM 3608 C CA . LEU B 1 94 ? 1.017 -26.891 -13.922 1 79.31 94 LEU B CA 1
ATOM 3609 C C . LEU B 1 94 ? 2.25 -26.234 -14.531 1 79.31 94 LEU B C 1
ATOM 3611 O O . LEU B 1 94 ? 3.338 -26.297 -13.953 1 79.31 94 LEU B O 1
ATOM 3615 N N . GLU B 1 95 ? 2.031 -25.625 -15.672 1 79.81 95 GLU B N 1
ATOM 3616 C CA . GLU B 1 95 ? 3.141 -24.922 -16.312 1 79.81 95 GLU B CA 1
ATOM 3617 C C . GLU B 1 95 ? 3.682 -23.812 -15.414 1 79.81 95 GLU B C 1
ATOM 3619 O O . GLU B 1 95 ? 4.895 -23.641 -15.297 1 79.81 95 GLU B O 1
ATOM 3624 N N . TRP B 1 96 ? 2.746 -23.109 -14.883 1 86.06 96 TRP B N 1
ATOM 3625 C CA . TRP B 1 96 ? 3.111 -21.984 -14.016 1 86.06 96 TRP B CA 1
ATOM 3626 C C . TRP B 1 96 ? 3.891 -22.484 -12.797 1 86.06 96 TRP B C 1
ATOM 3628 O O . TRP B 1 96 ? 4.957 -21.953 -12.484 1 86.06 96 TRP B O 1
ATOM 3638 N N . VAL B 1 97 ? 3.41 -23.469 -12.125 1 84.62 97 VAL B N 1
ATOM 3639 C CA . VAL B 1 97 ? 4.023 -23.984 -10.906 1 84.62 97 VAL B CA 1
ATOM 3640 C C . VAL B 1 97 ? 5.395 -24.562 -11.227 1 84.62 97 VAL B C 1
ATOM 3642 O O . VAL B 1 97 ? 6.344 -24.406 -10.453 1 84.62 97 VAL B O 1
ATOM 3645 N N . GLU B 1 98 ? 5.492 -25.188 -12.297 1 81.62 98 GLU B N 1
ATOM 3646 C CA . GLU B 1 98 ? 6.77 -25.766 -12.703 1 81.62 98 GLU B CA 1
ATOM 3647 C C . GLU B 1 98 ? 7.836 -24.703 -12.883 1 81.62 98 GLU B C 1
ATOM 3649 O O . GLU B 1 98 ? 8.969 -24.844 -12.414 1 81.62 98 GLU B O 1
ATOM 3654 N N . ARG B 1 99 ? 7.449 -23.703 -13.586 1 84.44 99 ARG B N 1
ATOM 3655 C CA . ARG B 1 99 ? 8.391 -22.609 -13.789 1 84.44 99 ARG B CA 1
ATOM 3656 C C . ARG B 1 99 ? 8.766 -21.953 -12.461 1 84.44 99 ARG B C 1
ATOM 3658 O O . ARG B 1 99 ? 9.938 -21.641 -12.227 1 84.44 99 ARG B O 1
ATOM 3665 N N . TYR B 1 100 ? 7.773 -21.797 -11.672 1 88.12 100 TYR B N 1
ATOM 3666 C CA . TYR B 1 100 ? 8 -21.188 -10.367 1 88.12 100 TYR B CA 1
ATOM 3667 C C . TYR B 1 100 ? 8.945 -22.031 -9.523 1 88.12 100 TYR B C 1
ATOM 3669 O O . TYR B 1 100 ? 9.898 -21.516 -8.938 1 88.12 100 TYR B O 1
ATOM 3677 N N . LEU B 1 101 ? 8.695 -23.312 -9.469 1 82.38 101 LEU B N 1
ATOM 3678 C CA . LEU B 1 101 ? 9.508 -24.219 -8.656 1 82.38 101 LEU B CA 1
ATOM 3679 C C . LEU B 1 101 ? 10.922 -24.328 -9.211 1 82.38 101 LEU B C 1
ATOM 3681 O O . LEU B 1 101 ? 11.883 -24.469 -8.461 1 82.38 101 LEU B O 1
ATOM 3685 N N . GLN B 1 102 ? 11.023 -24.281 -10.484 1 82 102 GLN B N 1
ATOM 3686 C CA . GLN B 1 102 ? 12.336 -24.344 -11.117 1 82 102 GLN B CA 1
ATOM 3687 C C . GLN B 1 102 ? 13.227 -23.188 -10.656 1 82 102 GLN B C 1
ATOM 3689 O O . GLN B 1 102 ? 14.375 -23.391 -10.273 1 82 102 GLN B O 1
ATOM 3694 N N . ILE B 1 103 ? 12.656 -22.031 -10.719 1 86.31 103 ILE B N 1
ATOM 3695 C CA . ILE B 1 103 ? 13.453 -20.875 -10.344 1 86.31 103 ILE B CA 1
ATOM 3696 C C . ILE B 1 103 ? 13.773 -20.922 -8.852 1 86.31 103 ILE B C 1
ATOM 3698 O O . ILE B 1 103 ? 14.852 -20.516 -8.43 1 86.31 103 ILE B O 1
ATOM 3702 N N . GLU B 1 104 ? 12.891 -21.359 -8.047 1 85 104 GLU B N 1
ATOM 3703 C CA . GLU B 1 104 ? 13.141 -21.484 -6.613 1 85 104 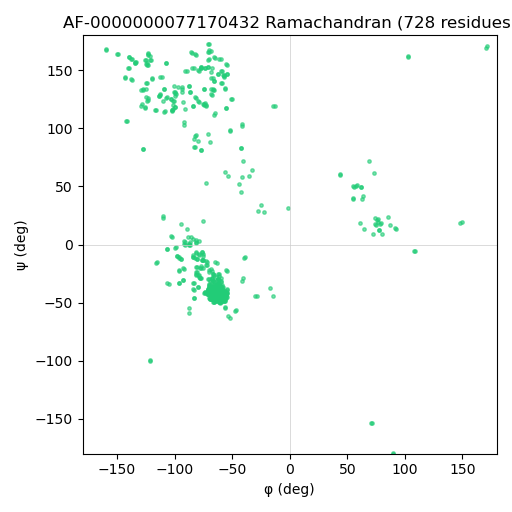GLU B CA 1
ATOM 3704 C C . GLU B 1 104 ? 14.258 -22.484 -6.332 1 85 104 GLU B C 1
ATOM 3706 O O . GLU B 1 104 ? 15.062 -22.281 -5.422 1 85 104 GLU B O 1
ATOM 3711 N N . ARG B 1 105 ? 14.266 -23.5 -7.043 1 79.69 105 ARG B N 1
ATOM 3712 C CA . ARG B 1 105 ? 15.312 -24.5 -6.895 1 79.69 105 ARG B CA 1
ATOM 3713 C C . ARG B 1 105 ? 16.672 -23.922 -7.289 1 79.69 105 ARG B C 1
ATOM 3715 O O . ARG B 1 105 ? 17.672 -24.141 -6.586 1 79.69 105 ARG B O 1
ATOM 3722 N N . ILE B 1 106 ? 16.656 -23.297 -8.375 1 79.12 106 ILE B N 1
ATOM 3723 C CA . ILE B 1 106 ? 17.875 -22.703 -8.883 1 79.12 106 ILE B CA 1
ATOM 3724 C C . ILE B 1 106 ? 18.453 -21.734 -7.84 1 79.12 106 ILE B C 1
ATOM 3726 O O . ILE B 1 106 ? 19.656 -21.688 -7.617 1 79.12 106 ILE B O 1
ATOM 3730 N N . LEU B 1 107 ? 17.594 -21.016 -7.242 1 84.06 107 LEU B N 1
ATOM 3731 C CA . LEU B 1 107 ? 18.016 -20.031 -6.254 1 84.06 107 LEU B CA 1
ATOM 3732 C C . LEU B 1 107 ? 18.141 -20.656 -4.875 1 84.06 107 LEU B C 1
ATOM 3734 O O . LEU B 1 107 ? 18.469 -19.984 -3.9 1 84.06 107 LEU B O 1
ATOM 3738 N N . GLU B 1 108 ? 17.844 -22 -4.762 1 78.75 108 GLU B N 1
ATOM 3739 C CA . GLU B 1 108 ? 17.922 -22.75 -3.514 1 78.75 108 GLU B CA 1
ATOM 3740 C C . GLU B 1 108 ? 17.078 -22.094 -2.426 1 78.75 108 GLU B C 1
ATOM 3742 O O . GLU B 1 108 ? 17.531 -21.906 -1.3 1 78.75 108 GLU B O 1
ATOM 3747 N N . LEU B 1 109 ? 16.062 -21.703 -2.928 1 76.94 109 LEU B N 1
ATOM 3748 C CA . LEU B 1 109 ? 15.148 -21.109 -1.96 1 76.94 109 LEU B CA 1
ATOM 3749 C C . LEU B 1 109 ? 14.336 -22.203 -1.258 1 76.94 109 LEU B C 1
ATOM 3751 O O . LEU B 1 109 ? 13.781 -23.078 -1.91 1 76.94 109 LEU B O 1
ATOM 3755 N N . ASP B 1 110 ? 14.898 -22.672 -0.134 1 58.59 110 ASP B N 1
ATOM 3756 C CA . ASP B 1 110 ? 14.18 -23.688 0.644 1 58.59 110 ASP B CA 1
ATOM 3757 C C . ASP B 1 110 ? 12.859 -23.125 1.168 1 58.59 110 ASP B C 1
ATOM 3759 O O . ASP B 1 110 ? 11.984 -23.891 1.575 1 58.59 110 ASP B O 1
ATOM 3763 N N . ASP B 1 111 ? 12.938 -21.766 1.044 1 52.22 111 ASP B N 1
ATOM 3764 C CA . ASP B 1 111 ? 12.039 -20.953 1.863 1 52.22 111 ASP B CA 1
ATOM 3765 C C . ASP B 1 111 ? 10.742 -20.641 1.121 1 52.22 111 ASP B C 1
ATOM 3767 O O . ASP B 1 111 ? 10.727 -20.562 -0.109 1 52.22 111 ASP B O 1
ATOM 3771 N N . GLY B 1 112 ? 9.594 -21.438 1.628 1 56.75 112 GLY B N 1
ATOM 3772 C CA . GLY B 1 112 ? 8.305 -20.875 1.24 1 56.75 112 GLY B CA 1
ATOM 3773 C C . GLY B 1 112 ? 7.238 -21.938 1.035 1 56.75 112 GLY B C 1
ATOM 3774 O O . GLY B 1 112 ? 6.387 -21.797 0.156 1 56.75 112 GLY B O 1
ATOM 3775 N N . GLN B 1 113 ? 7.699 -22.922 1.626 1 65.31 113 GLN B N 1
ATOM 3776 C CA . GLN B 1 113 ? 6.641 -23.922 1.597 1 65.31 113 GLN B CA 1
ATOM 3777 C C . GLN B 1 113 ? 5.449 -23.484 2.441 1 65.31 113 GLN B C 1
ATOM 3779 O O . GLN B 1 113 ? 5.613 -22.812 3.459 1 65.31 113 GLN B O 1
ATOM 3784 N N . TRP B 1 114 ? 4.473 -23.672 1.83 1 72.06 114 TRP B N 1
ATOM 3785 C CA . TRP B 1 114 ? 3.238 -23.359 2.543 1 72.06 114 TRP B CA 1
ATOM 3786 C C . TRP B 1 114 ? 3.164 -24.125 3.859 1 72.06 114 TRP B C 1
ATOM 3788 O O . TRP B 1 114 ? 3.357 -25.344 3.889 1 72.06 114 TRP B O 1
ATOM 3798 N N . GLU B 1 115 ? 3.143 -23.312 4.895 1 71.19 115 GLU B N 1
ATOM 3799 C CA . GLU B 1 115 ? 2.84 -23.891 6.195 1 71.19 115 GLU B CA 1
ATOM 3800 C C . GLU B 1 115 ? 1.541 -23.328 6.766 1 71.19 115 GLU B C 1
ATOM 3802 O O . GLU B 1 115 ? 1.393 -22.125 6.902 1 71.19 115 GLU B O 1
ATOM 3807 N N . MET B 1 116 ? 0.644 -24.281 6.867 1 71.25 116 MET B N 1
ATOM 3808 C CA . MET B 1 116 ? -0.59 -23.844 7.516 1 71.25 116 MET B CA 1
ATOM 3809 C C . MET B 1 116 ? -0.291 -23.141 8.828 1 71.25 116 MET B C 1
ATOM 3811 O O . MET B 1 116 ? 0.519 -23.609 9.625 1 71.25 116 MET B O 1
ATOM 3815 N N . PRO B 1 117 ? -0.859 -21.938 8.805 1 70.69 117 PRO B N 1
ATOM 3816 C CA . PRO B 1 117 ? -0.604 -21.203 10.047 1 70.69 117 PRO B CA 1
ATOM 3817 C C . PRO B 1 117 ? -1.033 -21.984 11.289 1 70.69 117 PRO B C 1
ATOM 3819 O O . PRO B 1 117 ? -0.574 -21.688 12.398 1 70.69 117 PRO B O 1
ATOM 3822 N N . PHE B 1 118 ? -1.981 -22.938 10.992 1 72.56 118 PHE B N 1
ATOM 3823 C CA . PHE B 1 118 ? -2.451 -23.797 12.086 1 72.56 118 PHE B CA 1
ATOM 3824 C C . PHE B 1 118 ? -2.238 -25.266 11.758 1 72.56 118 PHE B C 1
ATOM 3826 O O . PHE B 1 118 ? -2.109 -25.625 10.586 1 72.56 118 PHE B O 1
ATOM 3833 N N . ALA B 1 119 ? -2.119 -26.016 12.758 1 69.31 119 ALA B N 1
ATOM 3834 C CA . ALA B 1 119 ? -1.907 -27.453 12.602 1 69.31 119 ALA B CA 1
ATOM 3835 C C . ALA B 1 119 ? -3.072 -28.109 11.859 1 69.31 119 ALA B C 1
ATOM 3837 O O . ALA B 1 119 ? -2.871 -29 11.031 1 69.31 119 ALA B O 1
ATOM 3838 N N . GLU B 1 120 ? -4.273 -27.641 12.164 1 79.56 120 GLU B N 1
ATOM 3839 C CA . GLU B 1 120 ? -5.504 -28.141 11.562 1 79.56 120 GLU B CA 1
ATOM 3840 C C . GLU B 1 120 ? -6.477 -27 11.266 1 79.56 120 GLU B C 1
ATOM 3842 O O . GLU B 1 120 ? -6.414 -25.953 11.898 1 79.56 120 GLU B O 1
ATOM 3847 N N . PRO B 1 121 ? -7.262 -27.312 10.242 1 86.44 121 PRO B N 1
ATOM 3848 C CA . PRO B 1 121 ? -8.312 -26.312 10.008 1 86.44 121 PRO B CA 1
ATOM 3849 C C . PRO B 1 121 ? -9.156 -26.047 11.25 1 86.44 121 PRO B C 1
ATOM 3851 O O . PRO B 1 121 ? -9.422 -26.953 12.031 1 86.44 121 PRO B O 1
ATOM 3854 N N . ARG B 1 122 ? -9.594 -24.891 11.422 1 90.06 122 ARG B N 1
ATOM 3855 C CA . ARG B 1 122 ? -10.305 -24.469 12.625 1 90.06 122 ARG B CA 1
ATOM 3856 C C . ARG B 1 122 ? -11.797 -24.766 12.508 1 90.06 122 ARG B C 1
ATOM 3858 O O . ARG B 1 122 ? -12.406 -24.5 11.469 1 90.06 122 ARG B O 1
ATOM 3865 N N . LYS B 1 123 ? -12.312 -25.359 13.516 1 90.75 123 LYS B N 1
ATOM 3866 C CA . LYS B 1 123 ? -13.758 -25.562 13.602 1 90.75 123 LYS B CA 1
ATOM 3867 C C . LYS B 1 123 ? -14.453 -24.328 14.164 1 90.75 123 LYS B C 1
ATOM 3869 O O . LYS B 1 123 ? -14.141 -23.875 15.266 1 90.75 123 LYS B O 1
ATOM 3874 N N . LEU B 1 124 ? -15.32 -23.828 13.305 1 91.06 124 LEU B N 1
ATOM 3875 C CA . LEU B 1 124 ? -16.031 -22.625 13.727 1 91.06 124 LEU B CA 1
ATOM 3876 C C . LEU B 1 124 ? -17.438 -22.969 14.219 1 91.06 124 LEU B C 1
ATOM 3878 O O . LEU B 1 124 ? -18.172 -23.719 13.562 1 91.06 124 LEU B O 1
ATOM 3882 N N . ALA B 1 125 ? -17.734 -22.453 15.344 1 86.81 125 ALA B N 1
ATOM 3883 C CA . ALA B 1 125 ? -19.062 -22.656 15.898 1 86.81 125 ALA B CA 1
ATOM 3884 C C . ALA B 1 125 ? -20.094 -21.75 15.234 1 86.81 125 ALA B C 1
ATOM 3886 O O . ALA B 1 125 ? -21.281 -22.031 15.242 1 86.81 125 ALA B O 1
ATOM 3887 N N . SER B 1 126 ? -19.609 -20.625 14.789 1 90 126 SER B N 1
ATOM 3888 C CA . SER B 1 126 ? -20.469 -19.641 14.141 1 90 126 SER B CA 1
ATOM 3889 C C . SER B 1 126 ? -19.703 -18.844 13.094 1 90 126 SER B C 1
ATOM 3891 O O . SER B 1 126 ? -18.469 -18.844 13.086 1 90 126 SER B O 1
ATOM 3893 N N . VAL B 1 127 ? -20.469 -18.188 12.258 1 91.44 127 VAL B N 1
ATOM 3894 C CA . VAL B 1 127 ? -19.891 -17.359 11.211 1 91.44 127 VAL B CA 1
ATOM 3895 C C . VAL B 1 127 ? -19.078 -16.219 11.836 1 91.44 127 VAL B C 1
ATOM 3897 O O . VAL B 1 127 ? -18.047 -15.828 11.305 1 91.44 127 VAL B O 1
ATOM 3900 N N . GLN B 1 128 ? -19.484 -15.805 13.008 1 90.31 128 GLN B N 1
ATOM 3901 C CA . GLN B 1 128 ? -18.844 -14.68 13.68 1 90.31 128 GLN B CA 1
ATOM 3902 C C . GLN B 1 128 ? -17.438 -15.047 14.164 1 90.31 128 GLN B C 1
ATOM 3904 O O . GLN B 1 128 ? -16.578 -14.18 14.273 1 90.31 128 GLN B O 1
ATOM 3909 N N . GLN B 1 129 ? -17.203 -16.281 14.328 1 93.75 129 GLN B N 1
ATOM 3910 C CA . GLN B 1 129 ? -15.898 -16.734 14.797 1 93.75 129 GLN B CA 1
ATOM 3911 C C . GLN B 1 129 ? -14.844 -16.594 13.703 1 93.75 129 GLN B C 1
ATOM 3913 O O . GLN B 1 129 ? -13.641 -16.672 13.969 1 93.75 129 GLN B O 1
ATOM 3918 N N . ALA B 1 130 ? -15.328 -16.391 12.484 1 94.94 130 ALA B N 1
ATOM 3919 C CA . ALA B 1 130 ? -14.398 -16.141 11.383 1 94.94 130 ALA B CA 1
ATOM 3920 C C . ALA B 1 130 ? -13.594 -14.867 11.625 1 94.94 130 ALA B C 1
ATOM 3922 O O . ALA B 1 130 ? -12.461 -14.734 11.148 1 94.94 130 ALA B O 1
ATOM 3923 N N . GLU B 1 131 ? -14.141 -13.953 12.414 1 95.25 131 GLU B N 1
ATOM 3924 C CA . GLU B 1 131 ? -13.453 -12.719 12.766 1 95.25 131 GLU B CA 1
ATOM 3925 C C . GLU B 1 131 ? -12.203 -12.992 13.602 1 95.25 131 GLU B C 1
ATOM 3927 O O . GLU B 1 131 ? -11.133 -12.461 13.32 1 95.25 131 GLU B O 1
ATOM 3932 N N . SER B 1 132 ? -12.391 -13.797 14.57 1 94.75 132 SER B N 1
ATOM 3933 C CA . SER B 1 132 ? -11.273 -14.148 15.445 1 94.75 132 SER B CA 1
ATOM 3934 C C . SER B 1 132 ? -10.203 -14.922 14.688 1 94.75 132 SER B C 1
ATOM 3936 O O . SER B 1 132 ? -9.008 -14.758 14.945 1 94.75 132 SER B O 1
ATOM 3938 N N . LEU B 1 133 ? -10.68 -15.773 13.828 1 95 133 LEU B N 1
ATOM 3939 C CA . LEU B 1 133 ? -9.742 -16.516 13 1 95 133 LEU B CA 1
ATOM 3940 C C . LEU B 1 133 ? -8.875 -15.578 12.164 1 95 133 LEU B C 1
ATOM 3942 O O . LEU B 1 133 ? -7.664 -15.766 12.062 1 95 133 LEU B O 1
ATOM 3946 N N . ALA B 1 134 ? -9.492 -14.594 11.539 1 96.31 134 ALA B N 1
ATOM 3947 C CA . ALA B 1 134 ? -8.766 -13.617 10.742 1 96.31 134 ALA B CA 1
ATOM 3948 C C . ALA B 1 134 ? -7.711 -12.898 11.578 1 96.31 134 ALA B C 1
ATOM 3950 O O . ALA B 1 134 ? -6.574 -12.711 11.125 1 96.31 134 ALA B O 1
ATOM 3951 N N . GLU B 1 135 ? -8.062 -12.516 12.781 1 94.19 135 GLU B N 1
ATOM 3952 C CA . GLU B 1 135 ? -7.125 -11.852 13.68 1 94.19 135 GLU B CA 1
ATOM 3953 C C . GLU B 1 135 ? -5.961 -12.766 14.047 1 94.19 135 GLU B C 1
ATOM 3955 O O . GLU B 1 135 ? -4.812 -12.328 14.109 1 94.19 135 GLU B O 1
ATOM 3960 N N . GLU B 1 136 ? -6.27 -13.953 14.297 1 94.25 136 GLU B N 1
ATOM 3961 C CA . GLU B 1 136 ? -5.238 -14.93 14.641 1 94.25 136 GLU B CA 1
ATOM 3962 C C . GLU B 1 136 ? -4.242 -15.109 13.5 1 94.25 136 GLU B C 1
ATOM 3964 O O . GLU B 1 136 ? -3.033 -15.18 13.727 1 94.25 136 GLU B O 1
ATOM 3969 N N . VAL B 1 137 ? -4.77 -15.219 12.312 1 94.31 137 VAL B N 1
ATOM 3970 C CA . VAL B 1 137 ? -3.904 -15.391 11.156 1 94.31 137 VAL B CA 1
ATOM 3971 C C . VAL B 1 137 ? -3.033 -14.148 10.969 1 94.31 137 VAL B C 1
ATOM 3973 O O . VAL B 1 137 ? -1.834 -14.266 10.703 1 94.31 137 VAL B O 1
ATOM 3976 N N . ARG B 1 138 ? -3.559 -12.93 11.078 1 93.38 138 ARG B N 1
ATOM 3977 C CA . ARG B 1 138 ? -2.783 -11.695 10.969 1 93.38 138 ARG B CA 1
ATOM 3978 C C . ARG B 1 138 ? -1.66 -11.664 12 1 93.38 138 ARG B C 1
ATOM 3980 O O . ARG B 1 138 ? -0.545 -11.234 11.695 1 93.38 138 ARG B O 1
ATOM 3987 N N . ASN B 1 139 ? -1.993 -12.094 13.172 1 90.88 139 ASN B N 1
ATOM 3988 C CA . ASN B 1 139 ? -0.987 -12.141 14.227 1 90.88 139 ASN B CA 1
ATOM 3989 C C . ASN B 1 139 ? 0.121 -13.141 13.898 1 90.88 139 ASN B C 1
ATOM 3991 O O . ASN B 1 139 ? 1.305 -12.828 14.047 1 90.88 139 ASN B O 1
ATOM 3995 N N . ARG B 1 140 ? -0.277 -14.25 13.461 1 90.06 140 ARG B N 1
ATOM 3996 C CA . ARG B 1 140 ? 0.689 -15.297 13.141 1 90.06 140 ARG B CA 1
ATOM 3997 C C . ARG B 1 140 ? 1.599 -14.867 11.992 1 90.06 140 ARG B C 1
ATOM 3999 O O . ARG B 1 140 ? 2.783 -15.203 11.977 1 90.06 140 ARG B O 1
ATOM 4006 N N . TRP B 1 141 ? 1.006 -14.195 11.117 1 89.38 141 TRP B N 1
ATOM 4007 C CA . TRP B 1 141 ? 1.774 -13.742 9.961 1 89.38 141 TRP B CA 1
ATOM 4008 C C . TRP B 1 141 ? 2.439 -12.406 10.234 1 89.38 141 TRP B C 1
ATOM 4010 O O . TRP B 1 141 ? 3.066 -11.82 9.352 1 89.38 141 TRP B O 1
ATOM 4020 N N . ASN B 1 142 ? 2.285 -11.828 11.383 1 87.62 142 ASN B N 1
ATOM 4021 C CA . ASN B 1 142 ? 2.896 -10.578 11.828 1 87.62 142 ASN B CA 1
ATOM 4022 C C . ASN B 1 142 ? 2.551 -9.422 10.891 1 87.62 142 ASN B C 1
ATOM 4024 O O . ASN B 1 142 ? 3.438 -8.688 10.453 1 87.62 142 ASN B O 1
ATOM 4028 N N . LEU B 1 143 ? 1.288 -9.234 10.586 1 89.38 143 LEU B N 1
ATOM 4029 C CA . LEU B 1 143 ? 0.844 -8.219 9.648 1 89.38 143 LEU B CA 1
ATOM 4030 C C . LEU B 1 143 ? 0.413 -6.949 10.383 1 89.38 143 LEU B C 1
ATOM 4032 O O . LEU B 1 143 ? 0.352 -5.871 9.789 1 89.38 143 LEU B O 1
ATOM 4036 N N . GLY B 1 144 ? 0.064 -7.012 11.633 1 86.5 144 GLY B N 1
ATOM 4037 C CA . GLY B 1 144 ? -0.474 -5.867 12.352 1 86.5 144 GLY B CA 1
ATOM 4038 C C . GLY B 1 144 ? -1.873 -5.488 11.906 1 86.5 144 GLY B C 1
ATOM 4039 O O . GLY B 1 144 ? -2.598 -6.312 11.352 1 86.5 144 GLY B O 1
ATOM 4040 N N . TRP B 1 145 ? -2.242 -4.164 12.078 1 84.88 145 TRP B N 1
ATOM 4041 C CA . TRP B 1 145 ? -3.613 -3.754 11.789 1 84.88 145 TRP B CA 1
ATOM 4042 C C . TRP B 1 145 ? -3.682 -2.951 10.492 1 84.88 145 TRP B C 1
ATOM 4044 O O . TRP B 1 145 ? -4.77 -2.672 9.984 1 84.88 145 TRP B O 1
ATOM 4054 N N . ASP B 1 146 ? -2.578 -2.715 9.938 1 86.69 146 ASP B N 1
ATOM 4055 C CA . ASP B 1 146 ? -2.537 -1.856 8.758 1 86.69 146 ASP B CA 1
ATOM 4056 C C . ASP B 1 146 ? -3.096 -2.576 7.531 1 86.69 146 ASP B C 1
ATOM 4058 O O . ASP B 1 146 ? -3.072 -3.809 7.465 1 86.69 146 ASP B O 1
ATOM 4062 N N . PRO B 1 147 ? -3.613 -1.75 6.652 1 90.69 147 PRO B N 1
ATOM 4063 C CA . PRO B 1 147 ? -4.039 -2.355 5.391 1 90.69 147 PRO B CA 1
ATOM 4064 C C . PRO B 1 147 ? -2.908 -3.096 4.68 1 90.69 147 PRO B C 1
ATOM 4066 O O . PRO B 1 147 ? -1.751 -2.678 4.754 1 90.69 147 PRO B O 1
ATOM 4069 N N . ILE B 1 148 ? -3.232 -4.152 4.055 1 91.38 148 ILE B N 1
ATOM 4070 C CA . ILE B 1 148 ? -2.252 -4.965 3.346 1 91.38 148 ILE B CA 1
ATOM 4071 C C . ILE B 1 148 ? -1.924 -4.324 2 1 91.38 148 ILE B C 1
ATOM 4073 O O . ILE B 1 148 ? -2.809 -4.145 1.159 1 91.38 148 ILE B O 1
ATOM 4077 N N . PRO B 1 149 ? -0.723 -4.043 1.763 1 86.44 149 PRO B N 1
ATOM 4078 C CA . PRO B 1 149 ? -0.376 -3.328 0.532 1 86.44 149 PRO B CA 1
ATOM 4079 C C . PRO B 1 149 ? -0.523 -4.195 -0.715 1 86.44 149 PRO B C 1
ATOM 4081 O O . PRO B 1 149 ? -1.008 -3.725 -1.747 1 86.44 149 PRO B O 1
ATOM 4084 N N . ASN B 1 150 ? -0.097 -5.414 -0.659 1 88 150 ASN B N 1
ATOM 4085 C CA . ASN B 1 150 ? -0.115 -6.352 -1.776 1 88 150 ASN B CA 1
ATOM 4086 C C . ASN B 1 150 ? -0.464 -7.762 -1.317 1 88 150 ASN B C 1
ATOM 4088 O O . ASN B 1 150 ? 0.385 -8.469 -0.773 1 88 150 ASN B O 1
ATOM 4092 N N . VAL B 1 151 ? -1.645 -8.164 -1.612 1 92.38 151 VAL B N 1
ATOM 4093 C CA . VAL B 1 151 ? -2.146 -9.445 -1.138 1 92.38 151 VAL B CA 1
ATOM 4094 C C . VAL B 1 151 ? -1.438 -10.586 -1.874 1 92.38 151 VAL B C 1
ATOM 4096 O O . VAL B 1 151 ? -1.109 -11.609 -1.275 1 92.38 151 VAL B O 1
ATOM 4099 N N . THR B 1 152 ? -1.188 -10.367 -3.174 1 90.19 152 THR B N 1
ATOM 4100 C CA . THR B 1 152 ? -0.501 -11.391 -3.961 1 90.19 152 THR B CA 1
ATOM 4101 C C . THR B 1 152 ? 0.882 -11.672 -3.385 1 90.19 152 THR B C 1
ATOM 4103 O O . THR B 1 152 ? 1.247 -12.836 -3.184 1 90.19 152 THR B O 1
ATOM 4106 N N . GLU B 1 153 ? 1.585 -10.664 -3.131 1 86.88 153 GLU B N 1
ATOM 4107 C CA . GLU B 1 153 ? 2.912 -10.805 -2.543 1 86.88 153 GLU B CA 1
ATOM 4108 C C . GLU B 1 153 ? 2.844 -11.516 -1.194 1 86.88 153 GLU B C 1
ATOM 4110 O O . GLU B 1 153 ? 3.678 -12.375 -0.895 1 86.88 153 GLU B O 1
ATOM 4115 N N . LEU B 1 154 ? 1.935 -11.125 -0.435 1 89.56 154 LEU B N 1
ATOM 4116 C CA . LEU B 1 154 ? 1.76 -11.742 0.877 1 89.56 154 LEU B CA 1
ATOM 4117 C C . LEU B 1 154 ? 1.522 -13.242 0.749 1 89.56 154 LEU B C 1
ATOM 4119 O O . LEU B 1 154 ? 2.139 -14.031 1.464 1 89.56 154 LEU B O 1
ATOM 4123 N N . PHE B 1 155 ? 0.67 -13.625 -0.177 1 91 155 PHE B N 1
ATOM 4124 C CA . PHE B 1 155 ? 0.368 -15.039 -0.386 1 91 155 PHE B CA 1
ATOM 4125 C C . PHE B 1 155 ? 1.612 -15.797 -0.831 1 91 155 PHE B C 1
ATOM 4127 O O . PHE B 1 155 ? 1.896 -16.891 -0.323 1 91 155 PHE B O 1
ATOM 4134 N N . GLU B 1 156 ? 2.293 -15.219 -1.691 1 87.25 156 GLU B N 1
ATOM 4135 C CA . GLU B 1 156 ? 3.488 -15.875 -2.205 1 87.25 156 GLU B CA 1
ATOM 4136 C C . GLU B 1 156 ? 4.547 -16.031 -1.118 1 87.25 156 GLU B C 1
ATOM 4138 O O . GLU B 1 156 ? 5.25 -17.047 -1.062 1 87.25 156 GLU B O 1
ATOM 4143 N N . GLU B 1 157 ? 4.629 -15.047 -0.319 1 82.81 157 GLU B N 1
ATOM 4144 C CA . GLU B 1 157 ? 5.551 -15.102 0.811 1 82.81 157 GLU B CA 1
ATOM 4145 C C . GLU B 1 157 ? 5.18 -16.234 1.764 1 82.81 157 GLU B C 1
ATOM 4147 O O . GLU B 1 157 ? 6.051 -16.812 2.424 1 82.81 157 GLU B O 1
ATOM 4152 N N . GLN B 1 158 ? 3.943 -16.516 1.808 1 86.94 158 GLN B N 1
ATOM 4153 C CA . GLN B 1 158 ? 3.467 -17.531 2.738 1 86.94 158 GLN B CA 1
ATOM 4154 C C . GLN B 1 158 ? 3.441 -18.906 2.082 1 86.94 158 GLN B C 1
ATOM 4156 O O . GLN B 1 158 ? 2.949 -19.875 2.672 1 86.94 158 GLN B O 1
ATOM 4161 N N . GLY B 1 159 ? 3.891 -18.969 0.837 1 84.5 159 GLY B N 1
ATOM 4162 C CA . GLY B 1 159 ? 4.086 -20.266 0.219 1 84.5 159 GLY B CA 1
ATOM 4163 C C . GLY B 1 159 ? 3.059 -20.578 -0.852 1 84.5 159 GLY B C 1
ATOM 4164 O O . GLY B 1 159 ? 3.137 -21.625 -1.509 1 84.5 159 GLY B O 1
ATOM 4165 N N . PHE B 1 160 ? 2.104 -19.719 -1.001 1 88.81 160 PHE B N 1
ATOM 4166 C CA . PHE B 1 160 ? 1.153 -19.906 -2.092 1 88.81 160 PHE B CA 1
ATOM 4167 C C . PHE B 1 160 ? 1.77 -19.484 -3.422 1 88.81 160 PHE B C 1
ATOM 4169 O O . PHE B 1 160 ? 2.725 -18.703 -3.453 1 88.81 160 PHE B O 1
ATOM 4176 N N . LYS B 1 161 ? 1.271 -20.109 -4.363 1 89.75 161 LYS B N 1
ATOM 4177 C CA . LYS B 1 161 ? 1.49 -19.562 -5.703 1 89.75 161 LYS B CA 1
ATOM 4178 C C . LYS B 1 161 ? 0.203 -18.984 -6.277 1 89.75 161 LYS B C 1
ATOM 4180 O O . LYS B 1 161 ? -0.875 -19.562 -6.109 1 89.75 161 LYS B O 1
ATOM 4185 N N . VAL B 1 162 ? 0.323 -17.797 -6.832 1 91.5 162 VAL B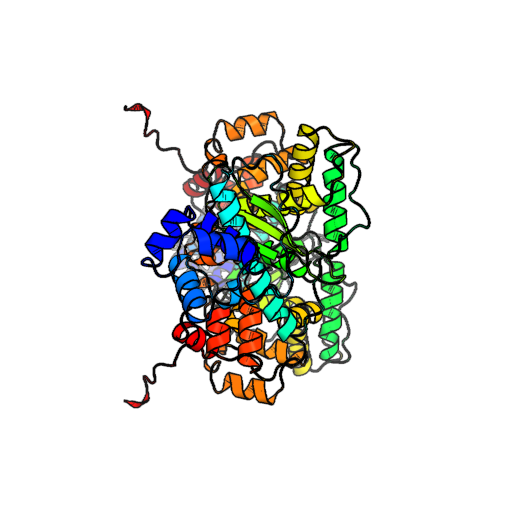 N 1
ATOM 4186 C CA . VAL B 1 162 ? -0.864 -17.109 -7.336 1 91.5 162 VAL B CA 1
ATOM 4187 C C . VAL B 1 162 ? -0.798 -17.016 -8.859 1 91.5 162 VAL B C 1
ATOM 4189 O O . VAL B 1 162 ? 0.212 -16.578 -9.414 1 91.5 162 VAL B O 1
ATOM 4192 N N . LEU B 1 163 ? -1.9 -17.453 -9.484 1 89.5 163 LEU B N 1
ATOM 4193 C CA . LEU B 1 163 ? -1.981 -17.391 -10.938 1 89.5 163 LEU B CA 1
ATOM 4194 C C . LEU B 1 163 ? -3.203 -16.594 -11.391 1 89.5 163 LEU B C 1
ATOM 4196 O O . LEU B 1 163 ? -4.32 -16.875 -10.945 1 89.5 163 LEU B O 1
ATOM 4200 N N . VAL B 1 164 ? -2.967 -15.609 -12.18 1 89 164 VAL B N 1
ATOM 4201 C CA . VAL B 1 164 ? -4.043 -14.812 -12.758 1 89 164 VAL B CA 1
ATOM 4202 C C . VAL B 1 164 ? -4.312 -15.273 -14.195 1 89 164 VAL B C 1
ATOM 4204 O O . VAL B 1 164 ? -3.43 -15.195 -15.055 1 89 164 VAL B O 1
ATOM 4207 N N . VAL B 1 165 ? -5.535 -15.758 -14.438 1 86.56 165 VAL B N 1
ATOM 4208 C CA . VAL B 1 165 ? -5.855 -16.281 -15.766 1 86.56 165 VAL B CA 1
ATOM 4209 C C . VAL B 1 165 ? -7.27 -15.852 -16.156 1 86.56 165 VAL B C 1
ATOM 4211 O O . VAL B 1 165 ? -8.055 -15.43 -15.312 1 86.56 165 VAL B O 1
ATOM 4214 N N . GLY B 1 166 ? -7.43 -15.953 -17.453 1 86.25 166 GLY B N 1
ATOM 4215 C CA . GLY B 1 166 ? -8.789 -15.719 -17.922 1 86.25 166 GLY B CA 1
ATOM 4216 C C . GLY B 1 166 ? -9.734 -16.859 -17.625 1 86.25 166 GLY B C 1
ATOM 4217 O O . GLY B 1 166 ? -9.453 -18.016 -17.953 1 86.25 166 GLY B O 1
ATOM 4218 N N . LEU B 1 167 ? -10.805 -16.562 -16.859 1 83.19 167 LEU B N 1
ATOM 4219 C CA . LEU B 1 167 ? -11.852 -17.5 -16.516 1 83.19 167 LEU B CA 1
ATOM 4220 C C . LEU B 1 167 ? -13.227 -16.969 -16.906 1 83.19 167 LEU B C 1
ATOM 4222 O O . LEU B 1 167 ? -13.375 -15.773 -17.172 1 83.19 167 LEU B O 1
ATOM 4226 N N . PRO B 1 168 ? -14.141 -17.891 -17.031 1 81.56 168 PRO B N 1
ATOM 4227 C CA . PRO B 1 168 ? -15.5 -17.406 -17.25 1 81.56 168 PRO B CA 1
ATOM 4228 C C . PRO B 1 168 ? -15.961 -16.422 -16.172 1 81.56 168 PRO B C 1
ATOM 4230 O O . PRO B 1 168 ? -15.5 -16.484 -15.031 1 81.56 168 PRO B O 1
ATOM 4233 N N . ALA B 1 169 ? -16.844 -15.602 -16.5 1 79.38 169 ALA B N 1
ATOM 4234 C CA . ALA B 1 169 ? -17.297 -14.5 -15.648 1 79.38 169 ALA B CA 1
ATOM 4235 C C . ALA B 1 169 ? -17.859 -15.016 -14.336 1 79.38 169 ALA B C 1
ATOM 4237 O O . ALA B 1 169 ? -17.75 -14.352 -13.297 1 79.38 169 ALA B O 1
ATOM 4238 N N . LYS B 1 170 ? -18.375 -16.156 -14.328 1 80.06 170 LYS B N 1
ATOM 4239 C CA . LYS B 1 170 ? -19.047 -16.688 -13.148 1 80.06 170 LYS B CA 1
ATOM 4240 C C . LYS B 1 170 ? -18.047 -17.234 -12.148 1 80.06 170 LYS B C 1
ATOM 4242 O O . LYS B 1 170 ? -18.391 -17.516 -10.992 1 80.06 170 LYS B O 1
ATOM 4247 N N . VAL B 1 171 ? -16.875 -17.359 -12.625 1 83.44 171 VAL B N 1
ATOM 4248 C CA . VAL B 1 171 ? -15.852 -17.922 -11.75 1 83.44 171 VAL B CA 1
ATOM 4249 C C . VAL B 1 171 ? -14.867 -16.844 -11.336 1 83.44 171 VAL B C 1
ATOM 4251 O O . VAL B 1 171 ? -14.094 -16.344 -12.156 1 83.44 171 VAL B O 1
ATOM 4254 N N . SER B 1 172 ? -14.859 -16.547 -10.07 1 86.69 172 SER B N 1
ATOM 4255 C CA . SER B 1 172 ? -13.953 -15.508 -9.578 1 86.69 172 SER B CA 1
ATOM 4256 C C . SER B 1 172 ? -12.562 -16.078 -9.312 1 86.69 172 SER B C 1
ATOM 4258 O O . SER B 1 172 ? -11.562 -15.383 -9.516 1 86.69 172 SER B O 1
ATOM 4260 N N . GLY B 1 173 ? -12.547 -17.266 -8.797 1 87.38 173 GLY B N 1
ATOM 4261 C CA . GLY B 1 173 ? -11.281 -17.906 -8.484 1 87.38 173 GLY B CA 1
ATOM 4262 C C . GLY B 1 173 ? -11.438 -19.188 -7.703 1 87.38 173 GLY B C 1
ATOM 4263 O O . GLY B 1 173 ? -12.547 -19.562 -7.324 1 87.38 173 GLY B O 1
ATOM 4264 N N . PHE B 1 174 ? -10.328 -19.922 -7.559 1 85.88 174 PHE B N 1
ATOM 4265 C CA . PHE B 1 174 ? -10.32 -21.156 -6.789 1 85.88 174 PHE B CA 1
ATOM 4266 C C . PHE B 1 174 ? -8.906 -21.531 -6.359 1 85.88 174 PHE B C 1
ATOM 4268 O O . PHE B 1 174 ? -7.938 -20.906 -6.809 1 85.88 174 PHE B O 1
ATOM 4275 N N . THR B 1 175 ? -8.852 -22.484 -5.445 1 86.31 175 THR B N 1
ATOM 4276 C CA . THR B 1 175 ? -7.566 -23 -4.984 1 86.31 175 THR B CA 1
ATOM 4277 C C . THR B 1 175 ? -7.355 -24.438 -5.449 1 86.31 175 THR B C 1
ATOM 4279 O O . THR B 1 175 ? -8.312 -25.203 -5.562 1 86.31 175 THR B O 1
ATOM 4282 N N . CYS B 1 176 ? -6.113 -24.719 -5.762 1 83.12 176 CYS B N 1
ATOM 4283 C CA . CYS B 1 176 ? -5.746 -26.094 -6.094 1 83.12 176 CYS B CA 1
ATOM 4284 C C . CYS B 1 176 ? -4.414 -26.469 -5.457 1 83.12 176 CYS B C 1
ATOM 4286 O O . CYS B 1 176 ? -3.688 -25.594 -4.973 1 83.12 176 CYS B O 1
ATOM 4288 N N . LEU B 1 177 ? -4.211 -27.766 -5.348 1 82.06 177 LEU B N 1
ATOM 4289 C CA . LEU B 1 177 ? -2.969 -28.297 -4.789 1 82.06 177 LEU B CA 1
ATOM 4290 C C . LEU B 1 177 ? -2.172 -29.047 -5.848 1 82.06 177 LEU B C 1
ATOM 4292 O O . LEU B 1 177 ? -2.721 -29.891 -6.559 1 82.06 177 LEU B O 1
ATOM 4296 N N . VAL B 1 178 ? -0.979 -28.672 -5.941 1 79.5 178 VAL B N 1
ATOM 4297 C CA . VAL B 1 178 ? -0.071 -29.359 -6.852 1 79.5 178 VAL B CA 1
ATOM 4298 C C . VAL B 1 178 ? 0.836 -30.297 -6.062 1 79.5 178 VAL B C 1
ATOM 4300 O O . VAL B 1 178 ? 1.61 -29.859 -5.211 1 79.5 178 VAL B O 1
ATOM 4303 N N . HIS B 1 179 ? 0.708 -31.531 -6.305 1 77.81 179 HIS B N 1
ATOM 4304 C CA . HIS B 1 179 ? 1.497 -32.531 -5.617 1 77.81 179 HIS B CA 1
ATOM 4305 C C . HIS B 1 179 ? 2.828 -32.781 -6.324 1 77.81 179 HIS B C 1
ATOM 4307 O O . HIS B 1 179 ? 2.891 -32.781 -7.559 1 77.81 179 HIS B O 1
ATOM 4313 N N . ARG B 1 180 ? 3.877 -32.875 -5.496 1 71.12 180 ARG B N 1
ATOM 4314 C CA . ARG B 1 180 ? 5.227 -33.094 -6.008 1 71.12 180 ARG B CA 1
ATOM 4315 C C . ARG B 1 180 ? 5.703 -34.5 -5.719 1 71.12 180 ARG B C 1
ATOM 4317 O O . ARG B 1 180 ? 5.152 -35.188 -4.848 1 71.12 180 ARG B O 1
ATOM 4324 N N . SER B 1 181 ? 6.711 -34.844 -6.645 1 60.53 181 SER B N 1
ATOM 4325 C CA . SER B 1 181 ? 7.301 -36.156 -6.43 1 60.53 181 SER B CA 1
ATOM 4326 C C . SER B 1 181 ? 8.125 -36.188 -5.145 1 60.53 181 SER B C 1
ATOM 4328 O O . SER B 1 181 ? 8.57 -35.156 -4.66 1 60.53 181 SER B O 1
ATOM 4330 N N . GLN B 1 182 ? 8.195 -37.375 -4.438 1 53.75 182 GLN B N 1
ATOM 4331 C CA . GLN B 1 182 ? 9.172 -37.781 -3.426 1 53.75 182 GLN B CA 1
ATOM 4332 C C . GLN B 1 182 ? 8.945 -37.031 -2.119 1 53.75 182 GLN B C 1
ATOM 4334 O O . GLN B 1 182 ? 9.844 -36.312 -1.637 1 53.75 182 GLN B O 1
ATOM 4339 N N . ALA B 1 183 ? 8.055 -37.031 -1.449 1 58.91 183 ALA B N 1
ATOM 4340 C CA . ALA B 1 183 ? 7.887 -36.688 -0.038 1 58.91 183 ALA B CA 1
ATOM 4341 C C . ALA B 1 183 ? 7.797 -35.188 0.163 1 58.91 183 ALA B C 1
ATOM 4343 O O . ALA B 1 183 ? 7.898 -34.688 1.29 1 58.91 183 ALA B O 1
ATOM 4344 N N . GLN B 1 184 ? 7.688 -34.5 -0.988 1 67.5 184 GLN B N 1
ATOM 4345 C CA . GLN B 1 184 ? 7.609 -33.031 -0.771 1 67.5 184 GLN B CA 1
ATOM 4346 C C . GLN B 1 184 ? 6.16 -32.594 -0.589 1 67.5 184 GLN B C 1
ATOM 4348 O O . GLN B 1 184 ? 5.238 -33.219 -1.096 1 67.5 184 GLN B O 1
ATOM 4353 N N . SER B 1 185 ? 6.023 -31.594 0.164 1 72.5 185 SER B N 1
ATOM 4354 C CA . SER B 1 185 ? 4.707 -31.047 0.476 1 72.5 185 SER B CA 1
ATOM 4355 C C . SER B 1 185 ? 4.035 -30.469 -0.77 1 72.5 185 SER B C 1
ATOM 4357 O O . SER B 1 185 ? 4.711 -29.969 -1.672 1 72.5 185 SER B O 1
ATOM 4359 N N . ALA B 1 186 ? 2.758 -30.672 -0.878 1 80.12 186 ALA B N 1
ATOM 4360 C CA . ALA B 1 186 ? 1.967 -30.125 -1.974 1 80.12 186 ALA B CA 1
ATOM 4361 C C . ALA B 1 186 ? 2.045 -28.594 -1.991 1 80.12 186 ALA B C 1
ATOM 4363 O O . ALA B 1 186 ? 2.242 -27.969 -0.949 1 80.12 186 ALA B O 1
ATOM 4364 N N . VAL B 1 187 ? 1.953 -28.062 -3.143 1 82.69 187 VAL B N 1
ATOM 4365 C CA . VAL B 1 187 ? 2.012 -26.609 -3.322 1 82.69 187 VAL B CA 1
ATOM 4366 C C . VAL B 1 187 ? 0.603 -26.062 -3.527 1 82.69 187 VAL B C 1
ATOM 4368 O O . VAL B 1 187 ? -0.078 -26.422 -4.492 1 82.69 187 VAL B O 1
ATOM 4371 N N . PRO B 1 188 ? 0.184 -25.234 -2.594 1 87.81 188 PRO B N 1
ATOM 4372 C CA . PRO B 1 188 ? -1.114 -24.594 -2.816 1 87.81 188 PRO B CA 1
ATOM 4373 C C . PRO B 1 188 ? -1.056 -23.484 -3.865 1 87.81 188 PRO B C 1
ATOM 4375 O O . PRO B 1 188 ? -0.138 -22.656 -3.848 1 87.81 188 PRO B O 1
ATOM 4378 N N . VAL B 1 189 ? -2.059 -23.531 -4.77 1 88.88 189 VAL B N 1
ATOM 4379 C CA . VAL B 1 189 ? -2.135 -22.531 -5.828 1 88.88 189 VAL B CA 1
ATOM 4380 C C . VAL B 1 189 ? -3.498 -21.844 -5.793 1 88.88 189 VAL B C 1
ATOM 4382 O O . VAL B 1 189 ? -4.535 -22.5 -5.758 1 88.88 189 VAL B O 1
ATOM 4385 N N . VAL B 1 190 ? -3.461 -20.547 -5.738 1 90.75 190 VAL B N 1
ATOM 4386 C CA . VAL B 1 190 ? -4.695 -19.766 -5.855 1 90.75 190 VAL B CA 1
ATOM 4387 C C . VAL B 1 190 ? -4.816 -19.203 -7.266 1 90.75 190 VAL B C 1
ATOM 4389 O O . VAL B 1 190 ? -3.92 -18.5 -7.738 1 90.75 190 VAL B O 1
ATOM 4392 N N . VAL B 1 191 ? -5.922 -19.531 -7.898 1 89.75 191 VAL B N 1
ATOM 4393 C CA . VAL B 1 191 ? -6.195 -19.047 -9.242 1 89.75 191 VAL B CA 1
ATOM 4394 C C . VAL B 1 191 ? -7.293 -17.984 -9.203 1 89.75 191 VAL B C 1
ATOM 4396 O O . VAL B 1 191 ? -8.359 -18.219 -8.625 1 89.75 191 VAL B O 1
ATOM 4399 N N . VAL B 1 192 ? -6.973 -16.859 -9.781 1 91.25 192 VAL B N 1
ATOM 4400 C CA . VAL B 1 192 ? -7.961 -15.789 -9.781 1 91.25 192 VAL B CA 1
ATOM 4401 C C . VAL B 1 192 ? -8.234 -15.336 -11.211 1 91.25 192 VAL B C 1
ATOM 4403 O O . VAL B 1 192 ? -7.375 -15.477 -12.086 1 91.25 192 VAL B O 1
ATOM 4406 N N . ASN B 1 193 ? -9.391 -14.781 -11.359 1 89.69 193 ASN B N 1
ATOM 4407 C CA . ASN B 1 193 ? -9.875 -14.398 -12.68 1 89.69 193 ASN B CA 1
ATOM 4408 C C . ASN B 1 193 ? -9.312 -13.039 -13.109 1 89.69 193 ASN B C 1
ATOM 4410 O O . ASN B 1 193 ? -9.508 -12.039 -12.422 1 89.69 193 ASN B O 1
ATOM 4414 N N . GLU B 1 194 ? -8.734 -13.031 -14.25 1 88.5 194 GLU B N 1
ATOM 4415 C CA . GLU B 1 194 ? -8.117 -11.82 -14.789 1 88.5 194 GLU B CA 1
ATOM 4416 C C . GLU B 1 194 ? -9.172 -10.773 -15.141 1 88.5 194 GLU B C 1
ATOM 4418 O O . GLU B 1 194 ? -8.883 -9.578 -15.172 1 88.5 194 GLU B O 1
ATOM 4423 N N . MET B 1 195 ? -10.336 -11.188 -15.328 1 85.56 195 MET B N 1
ATOM 4424 C CA . MET B 1 195 ? -11.406 -10.297 -15.758 1 85.56 195 MET B CA 1
ATOM 4425 C C . MET B 1 195 ? -11.977 -9.523 -14.57 1 85.56 195 MET B C 1
ATOM 4427 O O . MET B 1 195 ? -12.664 -8.523 -14.75 1 85.56 195 MET B O 1
ATOM 4431 N N . CYS B 1 196 ? -11.742 -10.008 -13.445 1 87.19 196 CYS B N 1
ATOM 4432 C CA . CYS B 1 196 ? -12.227 -9.328 -12.25 1 87.19 196 CYS B CA 1
ATOM 4433 C C . CYS B 1 196 ? -11.32 -8.164 -11.875 1 87.19 196 CYS B C 1
ATOM 4435 O O . CYS B 1 196 ? -10.125 -8.18 -12.172 1 87.19 196 CYS B O 1
ATOM 4437 N N . SER B 1 197 ? -11.93 -7.152 -11.25 1 87.31 197 SER B N 1
ATOM 4438 C CA . SER B 1 197 ? -11.148 -6.023 -10.758 1 87.31 197 SER B CA 1
ATOM 4439 C C . SER B 1 197 ? -10.133 -6.469 -9.703 1 87.31 197 SER B C 1
ATOM 4441 O O . SER B 1 197 ? -10.25 -7.562 -9.148 1 87.31 197 SER B O 1
ATOM 4443 N N . ILE B 1 198 ? -9.102 -5.652 -9.477 1 88.62 198 ILE B N 1
ATOM 4444 C CA . ILE B 1 198 ? -8.086 -5.945 -8.477 1 88.62 198 ILE B CA 1
ATOM 4445 C C . ILE B 1 198 ? -8.742 -6.109 -7.109 1 88.62 198 ILE B C 1
ATOM 4447 O O . ILE B 1 198 ? -8.375 -7.008 -6.344 1 88.62 198 ILE B O 1
ATOM 4451 N N . GLU B 1 199 ? -9.695 -5.211 -6.828 1 91.75 199 GLU B N 1
ATOM 4452 C CA . GLU B 1 199 ? -10.406 -5.273 -5.555 1 91.75 199 GLU B CA 1
ATOM 4453 C C . GLU B 1 199 ? -11.086 -6.629 -5.363 1 91.75 199 GLU B C 1
ATOM 4455 O O . GLU B 1 199 ? -10.977 -7.234 -4.297 1 91.75 199 GLU B O 1
ATOM 4460 N N . ARG B 1 200 ? -11.664 -7.078 -6.395 1 90.75 200 ARG B N 1
ATOM 4461 C CA . ARG B 1 200 ? -12.375 -8.352 -6.34 1 90.75 200 ARG B CA 1
ATOM 4462 C C . ARG B 1 200 ? -11.406 -9.523 -6.242 1 90.75 200 ARG B C 1
ATOM 4464 O O . ARG B 1 200 ? -11.656 -10.484 -5.512 1 90.75 200 ARG B O 1
ATOM 4471 N N . ARG B 1 201 ? -10.367 -9.469 -6.961 1 91.81 201 ARG B N 1
ATOM 4472 C CA . ARG B 1 201 ? -9.367 -10.531 -6.914 1 91.81 201 ARG B CA 1
ATOM 4473 C C . ARG B 1 201 ? -8.781 -10.672 -5.512 1 91.81 201 ARG B C 1
ATOM 4475 O O . ARG B 1 201 ? -8.57 -11.781 -5.023 1 91.81 201 ARG B O 1
ATOM 4482 N N . ARG B 1 202 ? -8.508 -9.523 -4.867 1 94.25 202 ARG B N 1
ATOM 4483 C CA . ARG B 1 202 ? -7.984 -9.531 -3.506 1 94.25 202 ARG B CA 1
ATOM 4484 C C . ARG B 1 202 ? -8.938 -10.234 -2.551 1 94.25 202 ARG B C 1
ATOM 4486 O O . ARG B 1 202 ? -8.516 -11.094 -1.769 1 94.25 202 ARG B O 1
ATOM 4493 N N . LEU B 1 203 ? -10.172 -9.875 -2.656 1 95.38 203 LEU B N 1
ATOM 4494 C CA . LEU B 1 203 ? -11.188 -10.484 -1.801 1 95.38 203 LEU B CA 1
ATOM 4495 C C . LEU B 1 203 ? -11.297 -11.977 -2.076 1 95.38 203 LEU B C 1
ATOM 4497 O O . LEU B 1 203 ? -11.422 -12.781 -1.146 1 95.38 203 LEU B O 1
ATOM 4501 N N . THR B 1 204 ? -11.203 -12.297 -3.34 1 93.5 204 THR B N 1
ATOM 4502 C CA . THR B 1 204 ? -11.305 -13.695 -3.738 1 93.5 204 THR B CA 1
ATOM 4503 C C . THR B 1 204 ? -10.141 -14.5 -3.172 1 93.5 204 THR B C 1
ATOM 4505 O O . THR B 1 204 ? -10.336 -15.602 -2.652 1 93.5 204 THR B O 1
ATOM 4508 N N . MET B 1 205 ? -8.984 -13.984 -3.283 1 94.69 205 MET B N 1
ATOM 4509 C CA . MET B 1 205 ? -7.809 -14.68 -2.771 1 94.69 205 MET B CA 1
ATOM 4510 C C . MET B 1 205 ? -7.957 -14.977 -1.284 1 94.69 205 MET B C 1
ATOM 4512 O O . MET B 1 205 ? -7.762 -16.109 -0.855 1 94.69 205 MET B O 1
ATOM 4516 N N . VAL B 1 206 ? -8.328 -14.016 -0.556 1 96.75 206 VAL B N 1
ATOM 4517 C CA . VAL B 1 206 ? -8.445 -14.18 0.89 1 96.75 206 VAL B CA 1
ATOM 4518 C C . VAL B 1 206 ? -9.617 -15.094 1.219 1 96.75 206 VAL B C 1
ATOM 4520 O O . VAL B 1 206 ? -9.562 -15.875 2.172 1 96.75 206 VAL B O 1
ATOM 4523 N N . HIS B 1 207 ? -10.641 -15 0.435 1 94.88 207 HIS B N 1
ATOM 4524 C CA . HIS B 1 207 ? -11.781 -15.891 0.566 1 94.88 207 HIS B CA 1
ATOM 4525 C C . HIS B 1 207 ? -11.359 -17.359 0.413 1 94.88 207 HIS B C 1
ATOM 4527 O O . HIS B 1 207 ? -11.758 -18.203 1.212 1 94.88 207 HIS B O 1
ATOM 4533 N N . GLU B 1 208 ? -10.57 -17.594 -0.579 1 91.69 208 GLU B N 1
ATOM 4534 C CA . GLU B 1 208 ? -10.07 -18.953 -0.8 1 91.69 208 GLU B CA 1
ATOM 4535 C C . GLU B 1 208 ? -9.18 -19.406 0.358 1 91.69 208 GLU B C 1
ATOM 4537 O O . GLU B 1 208 ? -9.195 -20.578 0.733 1 91.69 208 GLU B O 1
ATOM 4542 N N . LEU B 1 209 ? -8.438 -18.531 0.883 1 92.94 209 LEU B N 1
ATOM 4543 C CA . LEU B 1 209 ? -7.664 -18.844 2.082 1 92.94 209 LEU B CA 1
ATOM 4544 C C . LEU B 1 209 ? -8.578 -19.234 3.234 1 92.94 209 LEU B C 1
ATOM 4546 O O . LEU B 1 209 ? -8.297 -20.188 3.963 1 92.94 209 LEU B O 1
ATOM 4550 N N . GLY B 1 210 ? -9.672 -18.484 3.383 1 93.5 210 GLY B N 1
ATOM 4551 C CA . GLY B 1 210 ? -10.656 -18.812 4.402 1 93.5 210 GLY B CA 1
ATOM 4552 C C . GLY B 1 210 ? -11.172 -20.234 4.281 1 93.5 210 GLY B C 1
ATOM 4553 O O . GLY B 1 210 ? -11.273 -20.953 5.281 1 93.5 210 GLY B O 1
ATOM 4554 N N . HIS B 1 211 ? -11.414 -20.594 3.086 1 89.44 211 HIS B N 1
ATOM 4555 C CA . HIS B 1 211 ? -11.883 -21.953 2.844 1 89.44 211 HIS B CA 1
ATOM 4556 C C . HIS B 1 211 ? -10.859 -22.984 3.291 1 89.44 211 HIS B C 1
ATOM 4558 O O . HIS B 1 211 ? -11.219 -24.078 3.748 1 89.44 211 HIS B O 1
ATOM 4564 N N . ARG B 1 212 ? -9.695 -22.703 3.188 1 87.38 212 ARG B N 1
ATOM 4565 C CA . ARG B 1 212 ? -8.625 -23.625 3.537 1 87.38 212 ARG B CA 1
ATOM 4566 C C . ARG B 1 212 ? -8.43 -23.703 5.051 1 87.38 212 ARG B C 1
ATOM 4568 O O . ARG B 1 212 ? -8.039 -24.734 5.586 1 87.38 212 ARG B O 1
ATOM 4575 N N . LEU B 1 213 ? -8.719 -22.688 5.68 1 91.81 213 LEU B N 1
ATOM 4576 C CA . LEU B 1 213 ? -8.414 -22.609 7.102 1 91.81 213 LEU B CA 1
ATOM 4577 C C . LEU B 1 213 ? -9.594 -23.062 7.945 1 91.81 213 LEU B C 1
ATOM 4579 O O . LEU B 1 213 ? -9.438 -23.391 9.125 1 91.81 213 LEU B O 1
ATOM 4583 N N . ILE B 1 214 ? -10.75 -23.047 7.34 1 91.5 214 ILE B N 1
ATOM 4584 C CA . ILE B 1 214 ? -11.969 -23.359 8.086 1 91.5 214 ILE B CA 1
ATOM 4585 C C . ILE B 1 214 ? -12.367 -24.812 7.832 1 91.5 214 ILE B C 1
ATOM 4587 O O . ILE B 1 214 ? -12.406 -25.266 6.684 1 91.5 214 ILE B O 1
ATOM 4591 N N . ASP B 1 215 ? -12.594 -25.516 8.898 1 87.75 215 ASP B N 1
ATOM 4592 C CA . ASP B 1 215 ? -13.156 -26.844 8.789 1 87.75 215 ASP B CA 1
ATOM 4593 C C . ASP B 1 215 ? -14.633 -26.797 8.414 1 87.75 215 ASP B C 1
ATOM 4595 O O . ASP B 1 215 ? -15.445 -26.234 9.148 1 87.75 215 ASP B O 1
ATOM 4599 N N . PRO B 1 216 ? -14.977 -27.359 7.355 1 79.62 216 PRO B N 1
ATOM 4600 C CA . PRO B 1 216 ? -16.359 -27.25 6.879 1 79.62 216 PRO B CA 1
ATOM 4601 C C . PRO B 1 216 ? -17.312 -28.141 7.66 1 79.62 216 PRO B C 1
ATOM 4603 O O . PRO B 1 216 ? -18.531 -27.969 7.574 1 79.62 216 PRO B O 1
ATOM 4606 N N . GLU B 1 217 ? -16.875 -29.031 8.414 1 79.19 217 GLU B N 1
ATOM 4607 C CA . GLU B 1 217 ? -17.688 -30.078 8.992 1 79.19 217 GLU B CA 1
ATOM 4608 C C . GLU B 1 217 ? -18.781 -29.516 9.891 1 79.19 217 GLU B C 1
ATOM 4610 O O . GLU B 1 217 ? -19.953 -29.906 9.789 1 79.19 217 GLU B O 1
ATOM 4615 N N . PRO B 1 218 ? -18.484 -28.531 10.734 1 78.81 218 PRO B N 1
ATOM 4616 C CA . PRO B 1 218 ? -19.5 -28.062 11.68 1 78.81 218 PRO B CA 1
ATOM 4617 C C . PRO B 1 218 ? -20.516 -27.125 11.023 1 78.81 218 PRO B C 1
ATOM 4619 O O . PRO B 1 218 ? -21.562 -26.828 11.625 1 78.81 218 PRO B O 1
ATOM 4622 N N . LEU B 1 219 ? -20.297 -26.719 9.789 1 79.38 219 LEU B N 1
ATOM 4623 C CA . LEU B 1 219 ? -21.125 -25.703 9.141 1 79.38 219 LEU B CA 1
ATOM 4624 C C . LEU B 1 219 ? -21.781 -26.281 7.887 1 79.38 219 LEU B C 1
ATOM 4626 O O . LEU B 1 219 ? -21.219 -27.141 7.219 1 79.38 219 LEU B O 1
ATOM 4630 N N . CYS B 1 220 ? -23.016 -25.828 7.715 1 82.56 220 CYS B N 1
ATOM 4631 C CA . CYS B 1 220 ? -23.594 -26.156 6.418 1 82.56 220 CYS B CA 1
ATOM 4632 C C . CYS B 1 220 ? -22.906 -25.375 5.301 1 82.56 220 CYS B C 1
ATOM 4634 O O . CYS B 1 220 ? -22.141 -24.438 5.562 1 82.56 220 CYS B O 1
ATOM 4636 N N . THR B 1 221 ? -23.109 -25.75 4.152 1 80.81 221 THR B N 1
ATOM 4637 C CA . THR B 1 221 ? -22.438 -25.188 2.99 1 80.81 221 THR B CA 1
ATOM 4638 C C . THR B 1 221 ? -22.641 -23.672 2.922 1 80.81 221 THR B C 1
ATOM 4640 O O . THR B 1 221 ? -21.703 -22.922 2.654 1 80.81 221 THR B O 1
ATOM 4643 N N . SER B 1 222 ? -23.812 -23.297 3.213 1 86.69 222 SER B N 1
ATOM 4644 C CA . SER B 1 222 ? -24.125 -21.875 3.145 1 86.69 222 SER B CA 1
ATOM 4645 C C . SER B 1 222 ? -23.391 -21.094 4.223 1 86.69 222 SER B C 1
ATOM 4647 O O . SER B 1 222 ? -22.875 -20 3.965 1 86.69 222 SER B O 1
ATOM 4649 N N . GLU B 1 223 ? -23.344 -21.688 5.355 1 89.75 223 GLU B N 1
ATOM 4650 C CA . GLU B 1 223 ? -22.672 -21.016 6.469 1 89.75 223 GLU B CA 1
ATOM 4651 C C . GLU B 1 223 ? -21.156 -20.969 6.25 1 89.75 223 GLU B C 1
ATOM 4653 O O . GLU B 1 223 ? -20.5 -20 6.652 1 89.75 223 GLU B O 1
ATOM 4658 N N . GLU B 1 224 ? -20.672 -22 5.715 1 89.81 224 GLU B N 1
ATOM 4659 C CA . GLU B 1 224 ? -19.25 -22 5.395 1 89.81 224 GLU B CA 1
ATOM 4660 C C . GLU B 1 224 ? -18.891 -20.859 4.445 1 89.81 224 GLU B C 1
ATOM 4662 O O . GLU B 1 224 ? -17.875 -20.203 4.625 1 89.81 224 GLU B O 1
ATOM 4667 N N . GLU B 1 225 ? -19.75 -20.688 3.445 1 92.12 225 GLU B N 1
ATOM 4668 C CA . GLU B 1 225 ? -19.531 -19.609 2.486 1 92.12 225 GLU B CA 1
ATOM 4669 C C . GLU B 1 225 ? -19.578 -18.25 3.17 1 92.12 225 GLU B C 1
ATOM 4671 O O . GLU B 1 225 ? -18.734 -17.391 2.904 1 92.12 225 GLU B O 1
ATOM 4676 N N . LYS B 1 226 ? -20.5 -18.141 4.027 1 93.06 226 LYS B N 1
ATOM 4677 C CA . LYS B 1 226 ? -20.641 -16.891 4.766 1 93.06 226 LYS B CA 1
ATOM 4678 C C . LYS B 1 226 ? -19.438 -16.672 5.68 1 93.06 226 LYS B C 1
ATOM 4680 O O . LYS B 1 226 ? -18.953 -15.539 5.82 1 93.06 226 LYS B O 1
ATOM 4685 N N . ALA B 1 227 ? -18.984 -17.75 6.25 1 94.56 227 ALA B N 1
ATOM 4686 C CA . ALA B 1 227 ? -17.828 -17.672 7.141 1 94.56 227 ALA B CA 1
ATOM 4687 C C . ALA B 1 227 ? -16.562 -17.281 6.367 1 94.56 227 ALA B C 1
ATOM 4689 O O . ALA B 1 227 ? -15.781 -16.453 6.836 1 94.56 227 ALA B O 1
ATOM 4690 N N . ALA B 1 228 ? -16.375 -17.844 5.207 1 94.31 228 ALA B N 1
ATOM 4691 C CA . ALA B 1 228 ? -15.227 -17.516 4.375 1 94.31 228 ALA B CA 1
ATOM 4692 C C . ALA B 1 228 ? -15.266 -16.062 3.945 1 94.31 228 ALA B C 1
ATOM 4694 O O . ALA B 1 228 ? -14.234 -15.383 3.93 1 94.31 228 ALA B O 1
ATOM 4695 N N . THR B 1 229 ? -16.438 -15.617 3.656 1 94.62 229 THR B N 1
ATOM 4696 C CA . THR B 1 229 ? -16.609 -14.227 3.264 1 94.62 229 THR B CA 1
ATOM 4697 C C . THR B 1 229 ? -16.312 -13.289 4.438 1 94.62 229 THR B C 1
ATOM 4699 O O . THR B 1 229 ? -15.648 -12.273 4.277 1 94.62 229 THR B O 1
ATOM 4702 N N . ARG B 1 230 ? -16.844 -13.703 5.516 1 96.5 230 ARG B N 1
ATOM 4703 C CA . ARG B 1 230 ? -16.609 -12.922 6.727 1 96.5 230 ARG B CA 1
ATOM 4704 C C . ARG B 1 230 ? -15.125 -12.891 7.074 1 96.5 230 ARG B C 1
ATOM 4706 O O . ARG B 1 230 ? -14.594 -11.852 7.48 1 96.5 230 ARG B O 1
ATOM 4713 N N . PHE B 1 231 ? -14.5 -14 6.961 1 97.12 231 PHE B N 1
ATOM 4714 C CA . PHE B 1 231 ? -13.055 -14.094 7.168 1 97.12 231 PHE B CA 1
ATOM 4715 C C . PHE B 1 231 ? -12.312 -13.133 6.25 1 97.12 231 PHE B C 1
ATOM 4717 O O . PHE B 1 231 ? -11.453 -12.375 6.699 1 97.12 231 PHE B O 1
ATOM 4724 N N . ALA B 1 232 ? -12.672 -13.148 4.988 1 97.56 232 ALA B N 1
ATOM 4725 C CA . ALA B 1 232 ? -12 -12.305 3.998 1 97.56 232 ALA B CA 1
ATOM 4726 C C . ALA B 1 232 ? -12.164 -10.828 4.336 1 97.56 232 ALA B C 1
ATOM 4728 O O . ALA B 1 232 ? -11.195 -10.062 4.297 1 97.56 232 ALA B O 1
ATOM 4729 N N . GLY B 1 233 ? -13.352 -10.43 4.672 1 97.56 233 GLY B N 1
ATOM 4730 C CA . GLY B 1 233 ? -13.602 -9.055 5.078 1 97.56 233 GLY B CA 1
ATOM 4731 C C . GLY B 1 233 ? -12.805 -8.641 6.301 1 97.56 233 GLY B C 1
ATOM 4732 O O . GLY B 1 233 ? -12.188 -7.57 6.316 1 97.56 233 GLY B O 1
ATOM 4733 N N . ALA B 1 234 ? -12.773 -9.523 7.281 1 97.62 234 ALA B N 1
ATOM 4734 C CA . ALA B 1 234 ? -12.078 -9.234 8.531 1 97.62 234 ALA B CA 1
ATOM 4735 C C . ALA B 1 234 ? -10.57 -9.195 8.32 1 97.62 234 ALA B C 1
ATOM 4737 O O . ALA B 1 234 ? -9.859 -8.43 8.977 1 97.62 234 ALA B O 1
ATOM 4738 N N . PHE B 1 235 ? -10.109 -10.031 7.484 1 97.56 235 PHE B N 1
ATOM 4739 C CA . PHE B 1 235 ? -8.68 -10.133 7.211 1 97.56 235 PHE B CA 1
ATOM 4740 C C . PHE B 1 235 ? -8.188 -8.891 6.477 1 97.56 235 PHE B C 1
ATOM 4742 O O . PHE B 1 235 ? -7.129 -8.352 6.801 1 97.56 235 PHE B O 1
ATOM 4749 N N . LEU B 1 236 ? -8.953 -8.383 5.523 1 97.19 236 LEU B N 1
ATOM 4750 C CA . LEU B 1 236 ? -8.547 -7.246 4.711 1 97.19 236 LEU B CA 1
ATOM 4751 C C . LEU B 1 236 ? -8.859 -5.93 5.418 1 97.19 236 LEU B C 1
ATOM 4753 O O . LEU B 1 236 ? -8.172 -4.93 5.203 1 97.19 236 LEU B O 1
ATOM 4757 N N . MET B 1 237 ? -9.914 -5.941 6.164 1 97.38 237 MET B N 1
ATOM 4758 C CA . MET B 1 237 ? -10.367 -4.754 6.883 1 97.38 237 MET B CA 1
ATOM 4759 C C . MET B 1 237 ? -10.57 -5.059 8.367 1 97.38 237 MET B C 1
ATOM 4761 O O . MET B 1 237 ? -11.703 -5.207 8.82 1 97.38 237 MET B O 1
ATOM 4765 N N . PRO B 1 238 ? -9.523 -5.039 9.141 1 95.56 238 PRO B N 1
ATOM 4766 C CA . PRO B 1 238 ? -9.656 -5.359 10.562 1 95.56 238 PRO B CA 1
ATOM 4767 C C . PRO B 1 238 ? -10.617 -4.422 11.297 1 95.56 238 PRO B C 1
ATOM 4769 O O . PRO B 1 238 ? -10.586 -3.209 11.078 1 95.56 238 PRO B O 1
ATOM 4772 N N . LYS B 1 239 ? -11.383 -4.992 12.141 1 95.69 239 LYS B N 1
ATOM 4773 C CA . LYS B 1 239 ? -12.484 -4.301 12.812 1 95.69 239 LYS B CA 1
ATOM 4774 C C . LYS B 1 239 ? -11.992 -3.061 13.547 1 95.69 239 LYS B C 1
ATOM 4776 O O . LYS B 1 239 ? -12.484 -1.955 13.305 1 95.69 239 LYS B O 1
ATOM 4781 N N . GLU B 1 240 ? -11.047 -3.182 14.383 1 91.25 240 GLU B N 1
ATOM 4782 C CA . GLU B 1 240 ? -10.594 -2.084 15.234 1 91.25 240 GLU B CA 1
ATOM 4783 C C . GLU B 1 240 ? -10.039 -0.934 14.398 1 91.25 240 GLU B C 1
ATOM 4785 O O . GLU B 1 240 ? -10.344 0.233 14.656 1 91.25 240 GLU B O 1
ATOM 4790 N N . HIS B 1 241 ? -9.305 -1.297 13.43 1 91.69 241 HIS B N 1
ATOM 4791 C CA . HIS B 1 241 ? -8.734 -0.265 12.578 1 91.69 241 HIS B CA 1
ATOM 4792 C C . HIS B 1 241 ? -9.812 0.454 11.773 1 91.69 241 HIS B C 1
ATOM 4794 O O . HIS B 1 241 ? -9.797 1.681 11.664 1 91.69 241 HIS B O 1
ATOM 4800 N N . LEU B 1 242 ? -10.727 -0.255 11.227 1 94.38 242 LEU B N 1
ATOM 4801 C CA . LEU B 1 242 ? -11.797 0.324 10.422 1 94.38 242 LEU B CA 1
ATOM 4802 C C . LEU B 1 242 ? -12.68 1.241 11.266 1 94.38 242 LEU B C 1
ATOM 4804 O O . LEU B 1 242 ? -13.07 2.32 10.82 1 94.38 242 LEU B O 1
ATOM 4808 N N . ILE B 1 243 ? -12.945 0.835 12.453 1 92.62 243 ILE B N 1
ATOM 4809 C CA . ILE B 1 243 ? -13.758 1.646 13.359 1 92.62 243 ILE B CA 1
ATOM 4810 C C . ILE B 1 243 ? -13.016 2.941 13.688 1 92.62 243 ILE B C 1
ATOM 4812 O O . ILE B 1 243 ? -13.633 4.012 13.758 1 92.62 243 ILE B O 1
ATOM 4816 N N . ARG B 1 244 ? -11.781 2.848 13.852 1 87 244 ARG B N 1
ATOM 4817 C CA . ARG B 1 244 ? -10.992 4.039 14.133 1 87 244 ARG B CA 1
ATOM 4818 C C . ARG B 1 244 ? -11.047 5.02 12.969 1 87 244 ARG B C 1
ATOM 4820 O O . ARG B 1 244 ? -11.094 6.234 13.172 1 87 244 ARG B O 1
ATOM 4827 N N . GLU B 1 245 ? -11.094 4.504 11.828 1 87.69 245 GLU B N 1
ATOM 4828 C CA . GLU B 1 245 ? -11.055 5.336 10.625 1 87.69 245 GLU B CA 1
ATOM 4829 C C . GLU B 1 245 ? -12.422 5.945 10.336 1 87.69 245 GLU B C 1
ATOM 4831 O O . GLU B 1 245 ? -12.516 7.086 9.875 1 87.69 245 GLU B O 1
ATOM 4836 N N . CYS B 1 246 ? -13.477 5.215 10.594 1 91.12 246 CYS B N 1
ATOM 4837 C CA . CYS B 1 246 ? -14.758 5.699 10.109 1 91.12 246 CYS B CA 1
ATOM 4838 C C . CYS B 1 246 ? -15.695 6.023 11.273 1 91.12 246 CYS B C 1
ATOM 4840 O O . CYS B 1 246 ? -16.719 6.668 11.086 1 91.12 246 CYS B O 1
ATOM 4842 N N . GLY B 1 247 ? -15.383 5.555 12.453 1 88.19 247 GLY B N 1
ATOM 4843 C CA . GLY B 1 247 ? -16.25 5.77 13.594 1 88.19 247 GLY B CA 1
ATOM 4844 C C . GLY B 1 247 ? -17.062 4.543 13.961 1 88.19 247 GLY B C 1
ATOM 4845 O O . GLY B 1 247 ? -17.297 3.67 13.117 1 88.19 247 GLY B O 1
ATOM 4846 N N . ARG B 1 248 ? -17.594 4.461 15.109 1 87.88 248 ARG B N 1
ATOM 4847 C CA . ARG B 1 248 ? -18.234 3.27 15.664 1 87.88 248 ARG B CA 1
ATOM 4848 C C . ARG B 1 248 ? -19.672 3.146 15.195 1 87.88 248 ARG B C 1
ATOM 4850 O O . ARG B 1 248 ? -20.156 2.045 14.906 1 87.88 248 ARG B O 1
ATOM 4857 N N . GLU B 1 249 ? -20.422 4.156 15.227 1 89.06 249 GLU B N 1
ATOM 4858 C CA . GLU B 1 249 ? -21.828 4.156 14.812 1 89.06 249 GLU B CA 1
ATOM 4859 C C . GLU B 1 249 ? -22.109 5.285 13.82 1 89.06 249 GLU B C 1
ATOM 4861 O O . GLU B 1 249 ? -21.969 6.461 14.164 1 89.06 249 GLU B O 1
ATOM 4866 N N . ARG B 1 250 ? -22.531 4.738 12.664 1 92.5 250 ARG B N 1
ATOM 4867 C CA . ARG B 1 250 ? -22.75 5.715 11.602 1 92.5 250 ARG B CA 1
ATOM 4868 C C . ARG B 1 250 ? -24.172 5.598 11.039 1 92.5 250 ARG B C 1
ATOM 4870 O O . ARG B 1 250 ? -24.656 4.492 10.789 1 92.5 250 ARG B O 1
ATOM 4877 N N . HIS B 1 251 ? -24.781 6.75 10.906 1 88.44 251 HIS B N 1
ATOM 4878 C CA . HIS B 1 251 ? -26.125 6.773 10.336 1 88.44 251 HIS B CA 1
ATOM 4879 C C . HIS B 1 251 ? -26.078 7.066 8.844 1 88.44 251 HIS B C 1
ATOM 4881 O O . HIS B 1 251 ? -26.969 6.652 8.102 1 88.44 251 HIS B O 1
ATOM 4887 N N . LYS B 1 252 ? -25.109 7.867 8.477 1 88.31 252 LYS B N 1
ATOM 4888 C CA . LYS B 1 252 ? -24.906 8.219 7.078 1 88.31 252 LYS B CA 1
ATOM 4889 C C . LYS B 1 252 ? -23.422 8.32 6.754 1 88.31 252 LYS B C 1
ATOM 4891 O O . LYS B 1 252 ? -22.625 8.734 7.602 1 88.31 252 LYS B O 1
ATOM 4896 N N . LEU B 1 253 ? -23.109 7.898 5.594 1 92.62 253 LEU B N 1
ATOM 4897 C CA . LEU B 1 253 ? -21.75 8.039 5.098 1 92.62 253 LEU B CA 1
ATOM 4898 C C . LEU B 1 253 ? -21.734 8.797 3.771 1 92.62 253 LEU B C 1
ATOM 4900 O O . LEU B 1 253 ? -22.594 8.594 2.924 1 92.62 253 LEU B O 1
ATOM 4904 N N . SER B 1 254 ? -20.703 9.695 3.68 1 92 254 SER B N 1
ATOM 4905 C CA . SER B 1 254 ? -20.562 10.383 2.398 1 92 254 SER B CA 1
ATOM 4906 C C . SER B 1 254 ? -19.922 9.469 1.353 1 92 254 SER B C 1
ATOM 4908 O O . SER B 1 254 ? -19.219 8.523 1.695 1 92 254 SER B O 1
ATOM 4910 N N . TYR B 1 255 ? -20.266 9.758 0.096 1 92.56 255 TYR B N 1
ATOM 4911 C CA . TYR B 1 255 ? -19.672 9.016 -1.013 1 92.56 255 TYR B CA 1
ATOM 4912 C C . TYR B 1 255 ? -18.156 9.078 -0.963 1 92.56 255 TYR B C 1
ATOM 4914 O O . TYR B 1 255 ? -17.484 8.055 -1.082 1 92.56 255 TYR B O 1
ATOM 4922 N N . GLN B 1 256 ? -17.672 10.211 -0.708 1 90.88 256 GLN B N 1
ATOM 4923 C CA . GLN B 1 256 ? -16.234 10.406 -0.729 1 90.88 256 GLN B CA 1
ATOM 4924 C C . GLN B 1 256 ? -15.555 9.664 0.422 1 90.88 256 GLN B C 1
ATOM 4926 O O . GLN B 1 256 ? -14.453 9.141 0.268 1 90.88 256 GLN B O 1
ATOM 4931 N N . GLU B 1 257 ? -16.203 9.641 1.552 1 91.44 257 GLU B N 1
ATOM 4932 C CA . GLU B 1 257 ? -15.68 8.852 2.666 1 91.44 257 GLU B CA 1
ATOM 4933 C C . GLU B 1 257 ? -15.523 7.387 2.283 1 91.44 257 GLU B C 1
ATOM 4935 O O . GLU B 1 257 ? -14.5 6.766 2.58 1 91.44 257 GLU B O 1
ATOM 4940 N N . LEU B 1 258 ? -16.516 6.898 1.639 1 94.12 258 LEU B N 1
ATOM 4941 C CA . LEU B 1 258 ? -16.5 5.496 1.237 1 94.12 258 LEU B CA 1
ATOM 4942 C C . LEU B 1 258 ? -15.406 5.227 0.212 1 94.12 258 LEU B C 1
ATOM 4944 O O . LEU B 1 258 ? -14.711 4.219 0.297 1 94.12 258 LEU B O 1
ATOM 4948 N N . ILE B 1 259 ? -15.281 6.105 -0.671 1 91.75 259 ILE B N 1
ATOM 4949 C CA . ILE B 1 259 ? -14.258 5.965 -1.702 1 91.75 259 ILE B CA 1
ATOM 4950 C C . ILE B 1 259 ? -12.867 5.996 -1.063 1 91.75 259 ILE B C 1
ATOM 4952 O O . ILE B 1 259 ? -12.008 5.176 -1.391 1 91.75 259 ILE B O 1
ATOM 4956 N N . ASP B 1 260 ? -12.68 6.875 -0.122 1 89.88 260 ASP B N 1
ATOM 4957 C CA . ASP B 1 260 ? -11.398 6.98 0.564 1 89.88 260 ASP B CA 1
ATOM 4958 C C . ASP B 1 260 ? -11.078 5.699 1.329 1 89.88 260 ASP B C 1
ATOM 4960 O O . ASP B 1 260 ? -9.945 5.215 1.291 1 89.88 260 ASP B O 1
ATOM 4964 N N . LEU B 1 261 ? -12.031 5.195 1.95 1 92.88 261 LEU B N 1
ATOM 4965 C CA . LEU B 1 261 ? -11.836 3.994 2.752 1 92.88 261 LEU B CA 1
ATOM 4966 C C . LEU B 1 261 ? -11.547 2.789 1.863 1 92.88 261 LEU B C 1
ATOM 4968 O O . LEU B 1 261 ? -10.664 1.983 2.166 1 92.88 261 LEU B O 1
ATOM 4972 N N . LYS B 1 262 ? -12.336 2.631 0.799 1 93.69 262 LYS B N 1
ATOM 4973 C CA . LYS B 1 262 ? -12.109 1.476 -0.065 1 93.69 262 LYS B CA 1
ATOM 4974 C C . LYS B 1 262 ? -10.719 1.529 -0.692 1 93.69 262 LYS B C 1
ATOM 4976 O O . LYS B 1 262 ? -10.102 0.49 -0.938 1 93.69 262 LYS B O 1
ATOM 4981 N N . GLN B 1 263 ? -10.242 2.725 -0.981 1 89.44 263 GLN B N 1
ATOM 4982 C CA . GLN B 1 263 ? -8.906 2.889 -1.546 1 89.44 263 GLN B CA 1
ATOM 4983 C C . GLN B 1 263 ? -7.832 2.584 -0.509 1 89.44 263 GLN B C 1
ATOM 4985 O O . GLN B 1 263 ? -6.793 2.006 -0.837 1 89.44 263 GLN B O 1
ATOM 4990 N N . LEU B 1 264 ? -8.102 3.01 0.667 1 89 264 LEU B N 1
ATOM 4991 C CA . LEU B 1 264 ? -7.168 2.75 1.754 1 89 264 LEU B CA 1
ATOM 4992 C C . LEU B 1 264 ? -6.949 1.252 1.937 1 89 264 LEU B C 1
ATOM 4994 O O . LEU B 1 264 ? -5.809 0.794 2.039 1 89 264 LEU B O 1
ATOM 4998 N N . TYR B 1 265 ? -7.996 0.471 1.94 1 93.38 265 TYR B N 1
ATOM 4999 C CA . TYR B 1 265 ? -7.906 -0.961 2.199 1 93.38 265 TYR B CA 1
ATOM 5000 C C . TYR B 1 265 ? -7.801 -1.746 0.898 1 93.38 265 TYR B C 1
ATOM 5002 O O . TYR B 1 265 ? -7.582 -2.961 0.913 1 93.38 265 TYR B O 1
ATOM 5010 N N . LYS B 1 266 ? -8.047 -1.104 -0.205 1 91.25 266 LYS B N 1
ATOM 5011 C CA . LYS B 1 266 ? -8 -1.689 -1.542 1 91.25 266 LYS B CA 1
ATOM 5012 C C . LYS B 1 266 ? -9.031 -2.803 -1.693 1 91.25 266 LYS B C 1
ATOM 5014 O O . LYS B 1 266 ? -8.703 -3.902 -2.148 1 91.25 266 LYS B O 1
ATOM 5019 N N . VAL B 1 267 ? -10.242 -2.465 -1.305 1 95.12 267 VAL B N 1
ATOM 5020 C CA . VAL B 1 267 ? -11.367 -3.379 -1.425 1 95.12 267 VAL B CA 1
ATOM 5021 C C . VAL B 1 267 ? -12.469 -2.73 -2.26 1 95.12 267 VAL B C 1
ATOM 5023 O O . VAL B 1 267 ? -12.406 -1.536 -2.564 1 95.12 267 VAL B O 1
ATOM 5026 N N . SER B 1 268 ? -13.414 -3.584 -2.707 1 94 268 SER B N 1
ATOM 5027 C CA . SER B 1 268 ? -14.539 -3.037 -3.457 1 94 268 SER B CA 1
ATOM 5028 C C . SER B 1 268 ? -15.477 -2.25 -2.549 1 94 268 SER B C 1
ATOM 5030 O O . SER B 1 268 ? -15.539 -2.5 -1.343 1 94 268 SER B O 1
ATOM 5032 N N . GLY B 1 269 ? -16.188 -1.262 -3.168 1 95.62 269 GLY B N 1
ATOM 5033 C CA . GLY B 1 269 ? -17.172 -0.501 -2.406 1 95.62 269 GLY B CA 1
ATOM 5034 C C . GLY B 1 269 ? -18.234 -1.37 -1.771 1 95.62 269 GLY B C 1
ATOM 5035 O O . GLY B 1 269 ? -18.609 -1.154 -0.618 1 95.62 269 GLY B O 1
ATOM 5036 N N . ALA B 1 270 ? -18.672 -2.316 -2.494 1 95.62 270 ALA B N 1
ATOM 5037 C CA . ALA B 1 270 ? -19.703 -3.227 -1.996 1 95.62 270 ALA B CA 1
ATOM 5038 C C . ALA B 1 270 ? -19.188 -4.031 -0.805 1 95.62 270 ALA B C 1
ATOM 5040 O O . ALA B 1 270 ? -19.891 -4.176 0.2 1 95.62 270 ALA B O 1
ATOM 5041 N N . ALA B 1 271 ? -18.016 -4.523 -0.925 1 96.19 271 ALA B N 1
ATOM 5042 C CA . ALA B 1 271 ? -17.422 -5.297 0.166 1 96.19 271 ALA B CA 1
ATOM 5043 C C . ALA B 1 271 ? -17.25 -4.438 1.417 1 96.19 271 ALA B C 1
ATOM 5045 O O . ALA B 1 271 ? -17.453 -4.918 2.535 1 96.19 271 ALA B O 1
ATOM 5046 N N . LEU B 1 272 ? -16.875 -3.199 1.2 1 97.5 272 LEU B N 1
ATOM 5047 C CA . LEU B 1 272 ? -16.719 -2.275 2.318 1 97.5 272 LEU B CA 1
ATOM 5048 C C . LEU B 1 272 ? -18.047 -2.062 3.041 1 97.5 272 LEU B C 1
ATOM 5050 O O . LEU B 1 272 ? -18.094 -2.133 4.273 1 97.5 272 LEU B O 1
ATOM 5054 N N . LEU B 1 273 ? -19.094 -1.826 2.307 1 97.19 273 LEU B N 1
ATOM 5055 C CA . LEU B 1 273 ? -20.406 -1.604 2.893 1 97.19 273 LEU B CA 1
ATOM 5056 C C . LEU B 1 273 ? -20.844 -2.816 3.703 1 97.19 273 LEU B C 1
ATOM 5058 O O . LEU B 1 273 ? -21.344 -2.674 4.824 1 97.19 273 LEU B O 1
ATOM 5062 N N . VAL B 1 274 ? -20.672 -3.961 3.166 1 96.75 274 VAL B N 1
ATOM 5063 C CA . VAL B 1 274 ? -21.047 -5.188 3.861 1 96.75 274 VAL B CA 1
ATOM 5064 C C . VAL B 1 274 ? -20.219 -5.332 5.137 1 96.75 274 VAL B C 1
ATOM 5066 O O . VAL B 1 274 ? -20.75 -5.703 6.188 1 96.75 274 VAL B O 1
ATOM 5069 N N . ARG B 1 275 ? -18.938 -5.016 5.07 1 97.62 275 ARG B N 1
ATOM 5070 C CA . ARG B 1 275 ? -18.047 -5.09 6.223 1 97.62 275 ARG B CA 1
ATOM 5071 C C . ARG B 1 275 ? -18.5 -4.141 7.324 1 97.62 275 ARG B C 1
ATOM 5073 O O . ARG B 1 275 ? -18.516 -4.508 8.5 1 97.62 275 ARG B O 1
ATOM 5080 N N . LEU B 1 276 ? -18.828 -2.916 6.91 1 97.75 276 LEU B N 1
ATOM 5081 C CA . LEU B 1 276 ? -19.281 -1.924 7.875 1 97.75 276 LEU B CA 1
ATOM 5082 C C . LEU B 1 276 ? -20.531 -2.416 8.609 1 97.75 276 LEU B C 1
ATOM 5084 O O . LEU B 1 276 ? -20.672 -2.191 9.812 1 97.75 276 LEU B O 1
ATOM 5088 N N . ARG B 1 277 ? -21.406 -3.113 7.934 1 96.62 277 ARG B N 1
ATOM 5089 C CA . ARG B 1 277 ? -22.594 -3.701 8.555 1 96.62 277 ARG B CA 1
ATOM 5090 C C . ARG B 1 277 ? -22.219 -4.859 9.469 1 96.62 277 ARG B C 1
ATOM 5092 O O . ARG B 1 277 ? -22.719 -4.961 10.586 1 96.62 277 ARG B O 1
ATOM 5099 N N . ASP B 1 278 ? -21.312 -5.695 9.016 1 95.81 278 ASP B N 1
ATOM 5100 C CA . ASP B 1 278 ? -20.906 -6.879 9.766 1 95.81 278 ASP B CA 1
ATOM 5101 C C . ASP B 1 278 ? -20.328 -6.496 11.133 1 95.81 278 ASP B C 1
ATOM 5103 O O . ASP B 1 278 ? -20.484 -7.234 12.102 1 95.81 278 ASP B O 1
ATOM 5107 N N . ILE B 1 279 ? -19.688 -5.363 11.219 1 95.88 279 ILE B N 1
ATOM 5108 C CA . ILE B 1 279 ? -19.031 -4.992 12.469 1 95.88 279 ILE B CA 1
ATOM 5109 C C . ILE B 1 279 ? -19.922 -4.023 13.25 1 95.88 279 ILE B C 1
ATOM 5111 O O . ILE B 1 279 ? -19.5 -3.496 14.289 1 95.88 279 ILE B O 1
ATOM 5115 N N . GLY B 1 280 ? -21.031 -3.676 12.688 1 94.12 280 GLY B N 1
ATOM 5116 C CA . GLY B 1 280 ? -22.047 -2.93 13.414 1 94.12 280 GLY B CA 1
ATOM 5117 C C . GLY B 1 280 ? -21.906 -1.428 13.266 1 94.12 280 GLY B C 1
ATOM 5118 O O . GLY B 1 280 ? -22.484 -0.664 14.039 1 94.12 280 GLY B O 1
ATOM 5119 N N . VAL B 1 281 ? -21.156 -0.987 12.367 1 95.5 281 VAL B N 1
ATOM 5120 C CA . VAL B 1 281 ? -20.953 0.443 12.148 1 95.5 281 VAL B CA 1
ATOM 5121 C C . VAL B 1 281 ? -22.203 1.035 11.484 1 95.5 281 VAL B C 1
ATOM 5123 O O . VAL B 1 281 ? -22.625 2.143 11.82 1 95.5 281 VAL B O 1
ATOM 5126 N N . ILE B 1 282 ? -22.734 0.294 10.539 1 96 282 ILE B N 1
ATOM 5127 C CA . ILE B 1 282 ? -23.969 0.727 9.914 1 96 282 ILE B CA 1
ATOM 5128 C C . ILE B 1 282 ? -25.047 -0.333 10.117 1 96 282 ILE B C 1
ATOM 5130 O O . ILE B 1 282 ? -24.75 -1.497 10.383 1 96 282 ILE B O 1
ATOM 5134 N N . SER B 1 283 ? -26.281 0.043 10.008 1 95.19 283 SER B N 1
ATOM 5135 C CA . SER B 1 283 ? -27.422 -0.856 10.203 1 95.19 283 SER B CA 1
ATOM 5136 C C . SER B 1 283 ? -27.75 -1.612 8.922 1 95.19 283 SER B C 1
ATOM 5138 O O . SER B 1 283 ? -27.312 -1.229 7.836 1 95.19 283 SER B O 1
ATOM 5140 N N . ASP B 1 284 ? -28.547 -2.67 9.102 1 96.25 284 ASP B N 1
ATOM 5141 C CA . ASP B 1 284 ? -29.031 -3.414 7.949 1 96.25 284 ASP B CA 1
ATOM 5142 C C . ASP B 1 284 ? -29.891 -2.529 7.047 1 96.25 284 ASP B C 1
ATOM 5144 O O . ASP B 1 284 ? -29.844 -2.646 5.82 1 96.25 284 ASP B O 1
ATOM 5148 N N . ALA B 1 285 ? -30.609 -1.698 7.684 1 94.94 285 ALA B N 1
ATOM 5149 C CA . ALA B 1 285 ? -31.484 -0.789 6.945 1 94.94 285 ALA B CA 1
ATOM 5150 C C . ALA B 1 285 ? -30.688 0.163 6.07 1 94.94 285 ALA B C 1
ATOM 5152 O O . ALA B 1 285 ? -31.031 0.402 4.914 1 94.94 285 ALA B O 1
ATOM 5153 N N . TYR B 1 286 ? -29.672 0.628 6.613 1 94.25 286 TYR B N 1
ATOM 5154 C CA . TYR B 1 286 ? -28.828 1.543 5.848 1 94.25 286 TYR B CA 1
ATOM 5155 C C . TYR B 1 286 ? -28.156 0.821 4.688 1 94.25 286 TYR B C 1
ATOM 5157 O O . TYR B 1 286 ? -28.016 1.384 3.598 1 94.25 286 TYR B O 1
ATOM 5165 N N . LEU B 1 287 ? -27.703 -0.362 4.926 1 95.75 287 LEU B N 1
ATOM 5166 C CA . LEU B 1 287 ? -27.078 -1.142 3.859 1 95.75 287 LEU B CA 1
ATOM 5167 C C . LEU B 1 287 ? -28.047 -1.338 2.699 1 95.75 287 LEU B C 1
ATOM 5169 O O . LEU B 1 287 ? -27.672 -1.168 1.536 1 95.75 287 LEU B O 1
ATOM 5173 N N . THR B 1 288 ? -29.219 -1.718 3.031 1 95.69 288 THR B N 1
ATOM 5174 C CA . THR B 1 288 ? -30.25 -1.899 2.014 1 95.69 288 THR B CA 1
ATOM 5175 C C . THR B 1 288 ? -30.5 -0.601 1.249 1 95.69 288 THR B C 1
ATOM 5177 O O . THR B 1 288 ? -30.562 -0.603 0.018 1 95.69 288 THR B O 1
ATOM 5180 N N . TYR B 1 289 ? -30.594 0.413 2.002 1 93.31 289 TYR B N 1
ATOM 5181 C CA . TYR B 1 289 ? -30.766 1.726 1.392 1 93.31 289 TYR B CA 1
ATOM 5182 C C . TYR B 1 289 ? -29.625 2.043 0.433 1 93.31 289 TYR B C 1
ATOM 5184 O O . TYR B 1 289 ? -29.859 2.527 -0.678 1 93.31 289 TYR B O 1
ATOM 5192 N N . ALA B 1 290 ? -28.422 1.819 0.865 1 93.81 290 ALA B N 1
ATOM 5193 C CA . ALA B 1 290 ? -27.25 2.119 0.053 1 93.81 290 ALA B CA 1
ATOM 5194 C C . ALA B 1 290 ? -27.297 1.373 -1.277 1 93.81 290 ALA B C 1
ATOM 5196 O O . ALA B 1 290 ? -27.109 1.973 -2.34 1 93.81 290 ALA B O 1
ATOM 5197 N N . PHE B 1 291 ? -27.625 0.125 -1.258 1 93.81 291 PHE B N 1
ATOM 5198 C CA . PHE B 1 291 ? -27.609 -0.697 -2.463 1 93.81 291 PHE B CA 1
ATOM 5199 C C . PHE B 1 291 ? -28.812 -0.382 -3.346 1 93.81 291 PHE B C 1
ATOM 5201 O O . PHE B 1 291 ? -28.844 -0.761 -4.516 1 93.81 291 PHE B O 1
ATOM 5208 N N . GLN B 1 292 ? -29.766 0.301 -2.846 1 93.38 292 GLN B N 1
ATOM 5209 C CA . GLN B 1 292 ? -30.922 0.713 -3.629 1 93.38 292 GLN B CA 1
ATOM 5210 C C . GLN B 1 292 ? -30.75 2.133 -4.16 1 93.38 292 GLN B C 1
ATOM 5212 O O . GLN B 1 292 ? -31.531 2.592 -4.988 1 93.38 292 GLN B O 1
ATOM 5217 N N . SER B 1 293 ? -29.781 2.785 -3.67 1 91.44 293 SER B N 1
ATOM 5218 C CA . SER B 1 293 ? -29.609 4.188 -4.035 1 91.44 293 SER B CA 1
ATOM 5219 C C . SER B 1 293 ? -28.234 4.43 -4.676 1 91.44 293 SER B C 1
ATOM 5221 O O . SER B 1 293 ? -28.016 4.074 -5.836 1 91.44 293 SER B O 1
ATOM 5223 N N . PHE B 1 294 ? -27.281 4.961 -3.861 1 88.5 294 PHE B N 1
ATOM 5224 C CA . PHE B 1 294 ? -26.047 5.453 -4.457 1 88.5 294 PHE B CA 1
ATOM 5225 C C . PHE B 1 294 ? -25.125 4.297 -4.828 1 88.5 294 PHE B C 1
ATOM 5227 O O . PHE B 1 294 ? -24.25 4.445 -5.68 1 88.5 294 PHE B O 1
ATOM 5234 N N . ALA B 1 295 ? -25.297 3.125 -4.254 1 91.88 295 ALA B N 1
ATOM 5235 C CA . ALA B 1 295 ? -24.406 1.994 -4.48 1 91.88 295 ALA B CA 1
ATOM 5236 C C . ALA B 1 295 ? -25.094 0.902 -5.293 1 91.88 295 ALA B C 1
ATOM 5238 O O . ALA B 1 295 ? -24.688 -0.259 -5.262 1 91.88 295 ALA B O 1
ATOM 5239 N N . ARG B 1 296 ? -26.047 1.173 -6.016 1 89.44 296 ARG B N 1
ATOM 5240 C CA . ARG B 1 296 ? -26.891 0.219 -6.723 1 89.44 296 ARG B CA 1
ATOM 5241 C C . ARG B 1 296 ? -26.078 -0.609 -7.711 1 89.44 296 ARG B C 1
ATOM 5243 O O . ARG B 1 296 ? -26.312 -1.81 -7.863 1 89.44 296 ARG B O 1
ATOM 5250 N N . THR B 1 297 ? -25.109 0.031 -8.305 1 89.94 297 THR B N 1
ATOM 5251 C CA . THR B 1 297 ? -24.375 -0.651 -9.367 1 89.94 297 THR B CA 1
ATOM 5252 C C . THR B 1 297 ? -23.031 -1.155 -8.852 1 89.94 297 THR B C 1
ATOM 5254 O O . THR B 1 297 ? -22.219 -1.666 -9.625 1 89.94 297 THR B O 1
ATOM 5257 N N . TRP B 1 298 ? -22.797 -1.035 -7.602 1 90.62 298 TRP B N 1
ATOM 5258 C CA . TRP B 1 298 ? -21.438 -1.252 -7.09 1 90.62 298 TRP B CA 1
ATOM 5259 C C . TRP B 1 298 ? -21.078 -2.732 -7.129 1 90.62 298 TRP B C 1
ATOM 5261 O O . TRP B 1 298 ? -19.891 -3.086 -7.094 1 90.62 298 TRP B O 1
ATOM 5271 N N . ARG B 1 299 ? -22 -3.602 -7.242 1 84.62 299 ARG B N 1
ATOM 5272 C CA . ARG B 1 299 ? -21.719 -5.031 -7.309 1 84.62 299 ARG B CA 1
ATOM 5273 C C . ARG B 1 299 ? -21.266 -5.434 -8.711 1 84.62 299 ARG B C 1
ATOM 5275 O O . ARG B 1 299 ? -20.5 -6.383 -8.867 1 84.62 299 ARG B O 1
ATOM 5282 N N . SER B 1 300 ? -21.672 -4.695 -9.625 1 84.5 300 SER B N 1
ATOM 5283 C CA . SER B 1 300 ? -21.328 -5.004 -11.008 1 84.5 300 SER B CA 1
ATOM 5284 C C . SER B 1 300 ? -20.281 -4.039 -11.547 1 84.5 300 SER B C 1
ATOM 5286 O O . SER B 1 300 ? -19.453 -4.414 -12.391 1 84.5 300 SER B O 1
ATOM 5288 N N . GLN B 1 301 ? -20.406 -2.875 -11.047 1 85 301 GLN B N 1
ATOM 5289 C CA . GLN B 1 301 ? -19.469 -1.852 -11.484 1 85 301 GLN B CA 1
ATOM 5290 C C . GLN B 1 301 ? -18.766 -1.201 -10.289 1 85 301 GLN B C 1
ATOM 5292 O O . GLN B 1 301 ? -19.391 -0.471 -9.523 1 85 301 GLN B O 1
ATOM 5297 N N . GLU B 1 302 ? -17.531 -1.359 -10.258 1 86.62 302 GLU B N 1
ATOM 5298 C CA . GLU B 1 302 ? -16.75 -0.836 -9.141 1 86.62 302 GLU B CA 1
ATOM 5299 C C . GLU B 1 302 ? -16.594 0.678 -9.234 1 86.62 302 GLU B C 1
ATOM 5301 O O . GLU B 1 302 ? -16.141 1.196 -10.258 1 86.62 302 GLU B O 1
ATOM 5306 N N . PRO B 1 303 ? -17.062 1.355 -8.234 1 86.88 303 PRO B N 1
ATOM 5307 C CA . PRO B 1 303 ? -16.828 2.803 -8.258 1 86.88 303 PRO B CA 1
ATOM 5308 C C . PRO B 1 303 ? -15.352 3.172 -8.133 1 86.88 303 PRO B C 1
ATOM 5310 O O . PRO B 1 303 ? -14.641 2.615 -7.293 1 86.88 303 PRO B O 1
ATOM 5313 N N . GLU B 1 304 ? -14.875 4.062 -8.984 1 83.88 304 GLU B N 1
ATOM 5314 C CA . GLU B 1 304 ? -13.492 4.539 -8.969 1 83.88 304 GLU B CA 1
ATOM 5315 C C . GLU B 1 304 ? -12.516 3.381 -8.781 1 83.88 304 GLU B C 1
ATOM 5317 O O . GLU B 1 304 ? -11.711 3.385 -7.848 1 83.88 304 GLU B O 1
ATOM 5322 N N . SER B 1 305 ? -12.523 2.488 -9.656 1 82.88 305 SER B N 1
ATOM 5323 C CA . SER B 1 305 ? -11.719 1.272 -9.609 1 82.88 305 SER B CA 1
ATOM 5324 C C . SER B 1 305 ? -10.234 1.597 -9.516 1 82.88 305 SER B C 1
ATOM 5326 O O . SER B 1 305 ? -9.766 2.572 -10.109 1 82.88 305 SER B O 1
ATOM 5328 N N . LEU B 1 306 ? -9.547 0.764 -8.82 1 76.38 306 LEU B N 1
ATOM 5329 C CA . LEU B 1 306 ? -8.109 0.921 -8.648 1 76.38 306 LEU B CA 1
ATOM 5330 C C . LEU B 1 306 ? -7.375 0.753 -9.977 1 76.38 306 LEU B C 1
ATOM 5332 O O . LEU B 1 306 ? -6.277 1.281 -10.156 1 76.38 306 LEU B O 1
ATOM 5336 N N . GLU B 1 307 ? -7.969 -0.162 -10.898 1 64.94 307 GLU B N 1
ATOM 5337 C CA . GLU B 1 307 ? -7.34 -0.455 -12.188 1 64.94 307 GLU B CA 1
ATOM 5338 C C . GLU B 1 307 ? -7.371 0.763 -13.102 1 64.94 307 GLU B C 1
ATOM 5340 O O . GLU B 1 307 ? -6.562 0.871 -14.031 1 64.94 307 GLU B O 1
ATOM 5345 N N . ARG B 1 308 ? -8.617 1.411 -13.164 1 56.09 308 ARG B N 1
ATOM 5346 C CA . ARG B 1 308 ? -8.75 2.539 -14.086 1 56.09 308 ARG B CA 1
ATOM 5347 C C . ARG B 1 308 ? -7.492 3.406 -14.07 1 56.09 308 ARG B C 1
ATOM 5349 O O . ARG B 1 308 ? -7.32 4.273 -14.93 1 56.09 308 ARG B O 1
ATOM 5356 N N . ASP B 1 309 ? -6.727 3.174 -13.203 1 44.25 309 ASP B N 1
ATOM 5357 C CA . ASP B 1 309 ? -5.387 3.73 -13.359 1 44.25 309 ASP B CA 1
ATOM 5358 C C . ASP B 1 309 ? -4.523 2.84 -14.25 1 44.25 309 ASP B C 1
ATOM 5360 O O . ASP B 1 309 ? -4.176 1.721 -13.867 1 44.25 309 ASP B O 1
ATOM 5364 N N . PRO B 1 310 ? -4.621 2.982 -15.484 1 44.03 310 PRO B N 1
ATOM 5365 C CA . PRO B 1 310 ? -3.918 2.115 -16.438 1 44.03 310 PRO B CA 1
ATOM 5366 C C . PRO B 1 310 ? -2.611 1.562 -15.867 1 44.03 310 PRO B C 1
ATOM 5368 O O . PRO B 1 310 ? -2.215 0.443 -16.203 1 44.03 310 PRO B O 1
ATOM 5371 N N . THR B 1 311 ? -1.941 2.445 -15.273 1 40.5 311 THR B N 1
ATOM 5372 C CA . THR B 1 311 ? -0.607 2.066 -14.828 1 40.5 311 THR B CA 1
ATOM 5373 C C . THR B 1 311 ? -0.688 1.009 -13.727 1 40.5 311 THR B C 1
ATOM 5375 O O . THR B 1 311 ? 0.295 0.318 -13.453 1 40.5 311 THR B O 1
ATOM 5378 N N . CYS B 1 312 ? -1.76 1.041 -13.094 1 42.56 312 CYS B N 1
ATOM 5379 C CA . CYS B 1 312 ? -1.915 0.135 -11.961 1 42.56 312 CYS B CA 1
ATOM 5380 C C . CYS B 1 312 ? -2.174 -1.29 -12.438 1 42.56 312 CYS B C 1
ATOM 5382 O O . CYS B 1 312 ? -2.223 -2.219 -11.625 1 42.56 312 CYS B O 1
ATOM 5384 N N . ALA B 1 313 ? -2.605 -1.329 -13.648 1 42.25 313 ALA B N 1
ATOM 5385 C CA . ALA B 1 313 ? -2.824 -2.676 -14.164 1 42.25 313 ALA B CA 1
ATOM 5386 C C . ALA B 1 313 ? -1.692 -3.613 -13.75 1 42.25 313 ALA B C 1
ATOM 5388 O O . ALA B 1 313 ? -1.888 -4.828 -13.656 1 42.25 313 ALA B O 1
ATOM 5389 N N . LYS B 1 314 ? -0.504 -2.936 -13.641 1 46.19 314 LYS B N 1
ATOM 5390 C CA . LYS B 1 314 ? 0.639 -3.783 -13.312 1 46.19 314 LYS B CA 1
ATOM 5391 C C . LYS B 1 314 ? 0.709 -4.055 -11.812 1 46.19 314 LYS B C 1
ATOM 5393 O O . LYS B 1 314 ? 1.725 -4.543 -11.312 1 46.19 314 LYS B O 1
ATOM 5398 N N . LEU B 1 315 ? -0.03 -3.385 -11.055 1 46.06 315 LEU B N 1
ATOM 5399 C CA . LEU B 1 315 ? 0.175 -3.291 -9.617 1 46.06 315 LEU B CA 1
ATOM 5400 C C . LEU B 1 315 ? 0.264 -4.676 -8.984 1 46.06 315 LEU B C 1
ATOM 5402 O O . LEU B 1 315 ? 1.036 -4.891 -8.047 1 46.06 315 LEU B O 1
ATOM 5406 N N . GLU B 1 316 ? -0.977 -5.551 -9.125 1 53.41 316 GLU B N 1
ATOM 5407 C CA . GLU B 1 316 ? -0.927 -6.68 -8.195 1 53.41 316 GLU B CA 1
ATOM 5408 C C . GLU B 1 316 ? -0.171 -7.855 -8.805 1 53.41 316 GLU B C 1
ATOM 5410 O O . GLU B 1 316 ? -0.277 -8.984 -8.32 1 53.41 316 GLU B O 1
ATOM 5415 N N . PRO B 1 317 ? 0.363 -7.609 -10.109 1 51.69 317 PRO B N 1
ATOM 5416 C CA . PRO B 1 317 ? 0.921 -8.898 -10.523 1 51.69 317 PRO B CA 1
ATOM 5417 C C . PRO B 1 317 ? 1.956 -9.438 -9.539 1 51.69 317 PRO B C 1
ATOM 5419 O O . PRO B 1 317 ? 2.621 -8.656 -8.852 1 51.69 317 PRO B O 1
ATOM 5422 N N . ALA B 1 318 ? 1.835 -10.656 -9.258 1 58.72 318 ALA B N 1
ATOM 5423 C CA . ALA B 1 318 ? 2.85 -11.445 -8.57 1 58.72 318 ALA B CA 1
ATOM 5424 C C . ALA B 1 318 ? 4.246 -11.133 -9.102 1 58.72 318 ALA B C 1
ATOM 5426 O O . ALA B 1 318 ? 4.676 -11.695 -10.109 1 58.72 318 ALA B O 1
ATOM 5427 N N . GLN B 1 319 ? 4.875 -10.055 -8.602 1 77.31 319 GLN B N 1
ATOM 5428 C CA . GLN B 1 319 ? 6.168 -9.664 -9.141 1 77.31 319 GLN B CA 1
ATOM 5429 C C . GLN B 1 319 ? 7.301 -10.484 -8.531 1 77.31 319 GLN B C 1
ATOM 5431 O O . GLN B 1 319 ? 8.461 -10.328 -8.906 1 77.31 319 GLN B O 1
ATOM 5436 N N . ARG B 1 320 ? 6.867 -11.383 -7.688 1 85.44 320 ARG B N 1
ATOM 5437 C CA . ARG B 1 320 ? 7.902 -12.164 -7.012 1 85.44 320 ARG B CA 1
ATOM 5438 C C . ARG B 1 320 ? 8.609 -13.102 -7.992 1 85.44 320 ARG B C 1
ATOM 5440 O O . ARG B 1 320 ? 9.836 -13.148 -8.039 1 85.44 320 ARG B O 1
ATOM 5447 N N . PHE B 1 321 ? 7.801 -13.82 -8.812 1 88.19 321 PHE B N 1
ATOM 5448 C CA . PHE B 1 321 ? 8.375 -14.742 -9.789 1 88.19 321 PHE B CA 1
ATOM 5449 C C . PHE B 1 321 ? 9.312 -14.008 -10.742 1 88.19 321 PHE B C 1
ATOM 5451 O O . PHE B 1 321 ? 10.43 -14.461 -10.992 1 88.19 321 PHE B O 1
ATOM 5458 N N . GLU B 1 322 ? 8.797 -12.914 -11.188 1 89.31 322 GLU B N 1
ATOM 5459 C CA . GLU B 1 322 ? 9.617 -12.117 -12.094 1 89.31 322 GLU B CA 1
ATOM 5460 C C . GLU B 1 322 ? 10.906 -11.664 -11.422 1 89.31 322 GLU B C 1
ATOM 5462 O O . GLU B 1 322 ? 11.984 -11.742 -12.016 1 89.31 322 GLU B O 1
ATOM 5467 N N . ARG B 1 323 ? 10.797 -11.242 -10.273 1 90.25 323 ARG B N 1
ATOM 5468 C CA . ARG B 1 323 ? 11.953 -10.773 -9.516 1 90.25 323 ARG B CA 1
ATOM 5469 C C . ARG B 1 323 ? 12.953 -11.906 -9.297 1 90.25 323 ARG B C 1
ATOM 5471 O O . ARG B 1 323 ? 14.164 -11.695 -9.383 1 90.25 323 ARG B O 1
ATOM 5478 N N . LEU B 1 324 ? 12.469 -13.07 -8.992 1 89.25 324 LEU B N 1
ATOM 5479 C CA . LEU B 1 324 ? 13.336 -14.219 -8.797 1 89.25 324 LEU B CA 1
ATOM 5480 C C . LEU B 1 324 ? 14.078 -14.57 -10.086 1 89.25 324 LEU B C 1
ATOM 5482 O O . LEU B 1 324 ? 15.266 -14.906 -10.047 1 89.25 324 LEU B O 1
ATOM 5486 N N . CYS B 1 325 ? 13.359 -14.453 -11.195 1 91.12 325 CYS B N 1
ATOM 5487 C CA . CYS B 1 325 ? 14 -14.711 -12.477 1 91.12 325 CYS B CA 1
ATOM 5488 C C . CYS B 1 325 ? 15.109 -13.703 -12.75 1 91.12 325 CYS B C 1
ATOM 5490 O O . CYS B 1 325 ? 16.203 -14.078 -13.156 1 91.12 325 CYS B O 1
ATOM 5492 N N . HIS B 1 326 ? 14.828 -12.531 -12.477 1 92.75 326 HIS B N 1
ATOM 5493 C CA . HIS B 1 326 ? 15.82 -11.484 -12.695 1 92.75 326 HIS B CA 1
ATOM 5494 C C . HIS B 1 326 ? 17 -11.648 -11.734 1 92.75 326 HIS B C 1
ATOM 5496 O O . HIS B 1 326 ? 18.141 -11.352 -12.102 1 92.75 326 HIS B 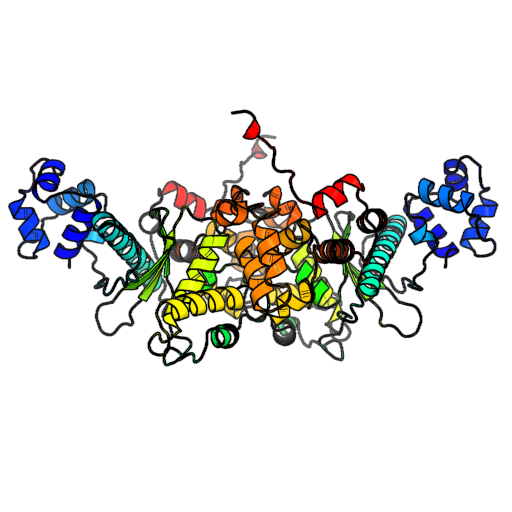O 1
ATOM 5502 N N . ARG B 1 327 ? 16.688 -12.047 -10.586 1 90.25 327 ARG B N 1
ATOM 5503 C CA . ARG B 1 327 ? 17.75 -12.328 -9.609 1 90.25 327 ARG B CA 1
ATOM 5504 C C . ARG B 1 327 ? 18.672 -13.422 -10.117 1 90.25 327 ARG B C 1
ATOM 5506 O O . ARG B 1 327 ? 19.891 -13.266 -10.094 1 90.25 327 ARG B O 1
ATOM 5513 N N . ALA B 1 328 ? 18.109 -14.484 -10.547 1 89.38 328 ALA B N 1
ATOM 5514 C CA . ALA B 1 328 ? 18.906 -15.586 -11.07 1 89.38 328 ALA B CA 1
ATOM 5515 C C . ALA B 1 328 ? 19.719 -15.148 -12.289 1 89.38 328 ALA B C 1
ATOM 5517 O O . ALA B 1 328 ? 20.875 -15.555 -12.445 1 89.38 328 ALA B O 1
ATOM 5518 N N . LEU B 1 329 ? 19.078 -14.352 -13.102 1 90.5 329 LEU B N 1
ATOM 5519 C CA . LEU B 1 329 ? 19.75 -13.852 -14.297 1 90.5 329 LEU B CA 1
ATOM 5520 C C . LEU B 1 329 ? 20.906 -12.93 -13.93 1 90.5 329 LEU B C 1
ATOM 5522 O O . LEU B 1 329 ? 22.016 -13.078 -14.445 1 90.5 329 LEU B O 1
ATOM 5526 N N . ALA B 1 330 ? 20.672 -11.992 -13.078 1 89.56 330 ALA B N 1
ATOM 5527 C CA . ALA B 1 330 ? 21.688 -11.031 -12.664 1 89.56 330 ALA B CA 1
ATOM 5528 C C . ALA B 1 330 ? 22.875 -11.727 -12.008 1 89.56 330 ALA B C 1
ATOM 5530 O O . ALA B 1 330 ? 24.016 -11.32 -12.195 1 89.56 330 ALA B O 1
ATOM 5531 N N . GLU B 1 331 ? 22.625 -12.812 -11.25 1 87.88 331 GLU B N 1
ATOM 5532 C CA . GLU B 1 331 ? 23.656 -13.555 -10.539 1 87.88 331 GLU B CA 1
ATOM 5533 C C . GLU B 1 331 ? 24.375 -14.531 -11.469 1 87.88 331 GLU B C 1
ATOM 5535 O O . GLU B 1 331 ? 25.312 -15.219 -11.055 1 87.88 331 GLU B O 1
ATOM 5540 N N . GLY B 1 332 ? 23.844 -14.617 -12.641 1 83.12 332 GLY B N 1
ATOM 5541 C CA . GLY B 1 332 ? 24.469 -15.492 -13.625 1 83.12 332 GLY B CA 1
ATOM 5542 C C . GLY B 1 332 ? 24.125 -16.953 -13.414 1 83.12 332 GLY B C 1
ATOM 5543 O O . GLY B 1 332 ? 24.844 -17.844 -13.875 1 83.12 332 GLY B O 1
ATOM 5544 N N . LEU B 1 333 ? 23.109 -17.266 -12.695 1 82.44 333 LEU B N 1
ATOM 5545 C CA . LEU B 1 333 ? 22.703 -18.641 -12.414 1 82.44 333 LEU B CA 1
ATOM 5546 C C . LEU B 1 333 ? 21.922 -19.234 -13.578 1 82.44 333 LEU B C 1
ATOM 5548 O O . LEU B 1 333 ? 21.797 -20.453 -13.695 1 82.44 333 LEU B O 1
ATOM 5552 N N . ILE B 1 334 ? 21.328 -18.328 -14.375 1 85 334 ILE B N 1
ATOM 5553 C CA . ILE B 1 334 ? 20.625 -18.75 -15.586 1 85 334 ILE B CA 1
ATOM 5554 C C . ILE B 1 334 ? 21.016 -17.859 -16.75 1 85 334 ILE B C 1
ATOM 5556 O O . ILE B 1 334 ? 21.5 -16.734 -16.547 1 85 334 ILE B O 1
ATOM 5560 N N . SER B 1 335 ? 20.844 -18.375 -17.891 1 87 335 SER B N 1
ATOM 5561 C CA . SER B 1 335 ? 21.141 -17.609 -19.094 1 87 335 SER B CA 1
ATOM 5562 C C . SER B 1 335 ? 19.984 -16.688 -19.453 1 87 335 SER B C 1
ATOM 5564 O O . SER B 1 335 ? 18.891 -16.812 -18.906 1 87 335 SER B O 1
ATOM 5566 N N . LEU B 1 336 ? 20.328 -15.742 -20.312 1 87.94 336 LEU B N 1
ATOM 5567 C CA . LEU B 1 336 ? 19.312 -14.82 -20.812 1 87.94 336 LEU B CA 1
ATOM 5568 C C . LEU B 1 336 ? 18.188 -15.586 -21.5 1 87.94 336 LEU B C 1
ATOM 5570 O O . LEU B 1 336 ? 17.016 -15.258 -21.328 1 87.94 336 LEU B O 1
ATOM 5574 N N . SER B 1 337 ? 18.547 -16.578 -22.219 1 86.12 337 SER B N 1
ATOM 5575 C CA . SER B 1 337 ? 17.562 -17.391 -22.922 1 86.12 337 SER B CA 1
ATOM 5576 C C . SER B 1 337 ? 16.672 -18.156 -21.953 1 86.12 337 SER B C 1
ATOM 5578 O O . SER B 1 337 ? 15.453 -18.234 -22.156 1 86.12 337 SER B O 1
ATOM 5580 N N . LYS B 1 338 ? 17.281 -18.672 -20.938 1 83 338 LYS B N 1
ATOM 5581 C CA . LYS B 1 338 ? 16.516 -19.391 -19.938 1 83 338 LYS B CA 1
ATOM 5582 C C . LYS B 1 338 ? 15.547 -18.453 -19.203 1 83 338 LYS B C 1
ATOM 5584 O O . LYS B 1 338 ? 14.398 -18.828 -18.938 1 83 338 LYS B O 1
ATOM 5589 N N . ALA B 1 339 ? 16.062 -17.297 -18.859 1 89.81 339 ALA B N 1
ATOM 5590 C CA . ALA B 1 339 ? 15.195 -16.297 -18.219 1 89.81 339 ALA B CA 1
ATOM 5591 C C . ALA B 1 339 ? 14.016 -15.938 -19.109 1 89.81 339 ALA B C 1
ATOM 5593 O O . ALA B 1 339 ? 12.875 -15.844 -18.641 1 89.81 339 ALA B O 1
ATOM 5594 N N . ALA B 1 340 ? 14.281 -15.773 -20.375 1 89.88 340 ALA B N 1
ATOM 5595 C CA . ALA B 1 340 ? 13.242 -15.453 -21.344 1 89.88 340 ALA B CA 1
ATOM 5596 C C . ALA B 1 340 ? 12.203 -16.562 -21.422 1 89.88 340 ALA B C 1
ATOM 5598 O O . ALA B 1 340 ? 11 -16.297 -21.5 1 89.88 340 ALA B O 1
ATOM 5599 N N . GLU B 1 341 ? 12.656 -17.734 -21.375 1 82.75 341 GLU B N 1
ATOM 5600 C CA . GLU B 1 341 ? 11.781 -18.906 -21.406 1 82.75 341 GLU B CA 1
ATOM 5601 C C . GLU B 1 341 ? 10.891 -18.953 -20.172 1 82.75 341 GLU B C 1
ATOM 5603 O O . GLU B 1 341 ? 9.672 -19.141 -20.281 1 82.75 341 GLU B O 1
ATOM 5608 N N . LEU B 1 342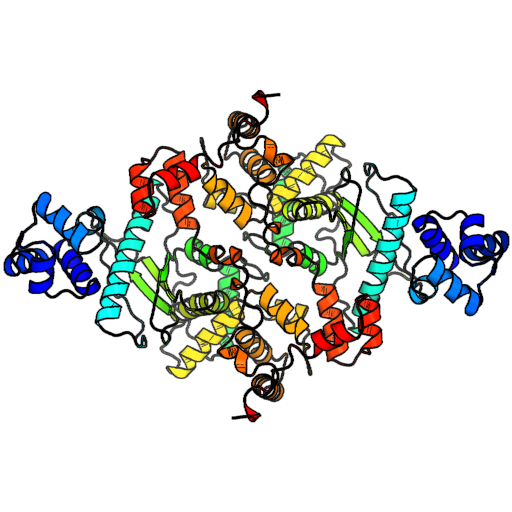 ? 11.477 -18.781 -19.016 1 86 342 LEU B N 1
ATOM 5609 C CA . LEU B 1 342 ? 10.734 -18.828 -17.766 1 86 342 LEU B CA 1
ATOM 5610 C C . LEU B 1 342 ? 9.695 -17.703 -17.703 1 86 342 LEU B C 1
ATOM 5612 O O . LEU B 1 342 ? 8.57 -17.922 -17.25 1 86 342 LEU B O 1
ATOM 5616 N N . LEU B 1 343 ? 10.094 -16.531 -18.172 1 89.69 343 LEU B N 1
ATOM 5617 C CA . LEU B 1 343 ? 9.227 -15.367 -18.094 1 89.69 343 LEU B CA 1
ATOM 5618 C C . LEU B 1 343 ? 8.25 -15.328 -19.266 1 89.69 343 LEU B C 1
ATOM 5620 O O . LEU B 1 343 ? 7.312 -14.531 -19.266 1 89.69 343 LEU B O 1
ATOM 5624 N N . ARG B 1 344 ? 8.477 -16.156 -20.219 1 86.81 344 ARG B N 1
ATOM 5625 C CA . ARG B 1 344 ? 7.672 -16.188 -21.438 1 86.81 344 ARG B CA 1
ATOM 5626 C C . ARG B 1 344 ? 7.652 -14.828 -22.125 1 86.81 344 ARG B C 1
ATOM 5628 O O . ARG B 1 344 ? 6.582 -14.305 -22.453 1 86.81 344 ARG B O 1
ATOM 5635 N N . ARG B 1 345 ? 8.828 -14.281 -22.297 1 90.5 345 ARG B N 1
ATOM 5636 C CA . ARG B 1 345 ? 9.031 -13 -22.969 1 90.5 345 ARG B CA 1
ATOM 5637 C C . ARG B 1 345 ? 10.188 -13.086 -23.953 1 90.5 345 ARG B C 1
ATOM 5639 O O . ARG B 1 345 ? 11.078 -13.922 -23.812 1 90.5 345 ARG B O 1
ATOM 5646 N N . PRO B 1 346 ? 10.133 -12.195 -24.922 1 91.62 346 PRO B N 1
ATOM 5647 C CA . PRO B 1 346 ? 11.266 -12.164 -25.844 1 91.62 346 PRO B CA 1
ATOM 5648 C C . PRO B 1 346 ? 12.578 -11.812 -25.156 1 91.62 346 PRO B C 1
ATOM 5650 O O . PRO B 1 346 ? 12.594 -11.008 -24.219 1 91.62 346 PRO B O 1
ATOM 5653 N N . VAL B 1 347 ? 13.594 -12.391 -25.672 1 91.25 347 VAL B N 1
ATOM 5654 C CA . VAL B 1 347 ? 14.922 -12.234 -25.094 1 91.25 347 VAL B CA 1
ATOM 5655 C C . VAL B 1 347 ? 15.305 -10.758 -25.047 1 91.25 347 VAL B C 1
ATOM 5657 O O . VAL B 1 347 ? 15.891 -10.281 -24.078 1 91.25 347 VAL B O 1
ATOM 5660 N N . LYS B 1 348 ? 14.93 -10.031 -26 1 92.5 348 LYS B N 1
ATOM 5661 C CA . LYS B 1 348 ? 15.289 -8.625 -26.094 1 92.5 348 LYS B CA 1
ATOM 5662 C C . LYS B 1 348 ? 14.656 -7.824 -24.953 1 92.5 348 LYS B C 1
ATOM 5664 O O . LYS B 1 348 ? 15.281 -6.902 -24.422 1 92.5 348 LYS B O 1
ATOM 5669 N N . VAL B 1 349 ? 13.555 -8.195 -24.656 1 92.38 349 VAL B N 1
ATOM 5670 C CA . VAL B 1 349 ? 12.836 -7.504 -23.594 1 92.38 349 VAL B CA 1
ATOM 5671 C C . VAL B 1 349 ? 13.508 -7.805 -22.25 1 92.38 349 VAL B C 1
ATOM 5673 O O . VAL B 1 349 ? 13.727 -6.895 -21.453 1 92.38 349 VAL B O 1
ATOM 5676 N N . VAL B 1 350 ? 13.812 -9.07 -22.031 1 92.12 350 VAL B N 1
ATOM 5677 C CA . VAL B 1 350 ? 14.445 -9.469 -20.781 1 92.12 350 VAL B CA 1
ATOM 5678 C C . VAL B 1 350 ? 15.812 -8.805 -20.656 1 92.12 350 VAL B C 1
ATOM 5680 O O . VAL B 1 350 ? 16.219 -8.398 -19.562 1 92.12 350 VAL B O 1
ATOM 5683 N N . GLU B 1 351 ? 16.453 -8.648 -21.75 1 91.5 351 GLU B N 1
ATOM 5684 C CA . GLU B 1 351 ? 17.75 -7.988 -21.75 1 91.5 351 GLU B CA 1
ATOM 5685 C C . GLU B 1 351 ? 17.625 -6.523 -21.344 1 91.5 351 GLU B C 1
ATOM 5687 O O . GLU B 1 351 ? 18.438 -6.02 -20.562 1 91.5 351 GLU B O 1
ATOM 5692 N N . SER B 1 352 ? 16.656 -5.926 -21.891 1 90.94 352 SER B N 1
ATOM 5693 C CA . SER B 1 352 ? 16.406 -4.531 -21.547 1 90.94 352 SER B CA 1
ATOM 5694 C C . SER B 1 352 ? 16.047 -4.387 -20.062 1 90.94 352 SER B C 1
ATOM 5696 O O . SER B 1 352 ? 16.422 -3.398 -19.422 1 90.94 352 SER B O 1
ATOM 5698 N N . GLU B 1 353 ? 15.383 -5.32 -19.578 1 90.06 353 GLU B N 1
ATOM 5699 C CA . GLU B 1 353 ? 14.977 -5.305 -18.172 1 90.06 353 GLU B CA 1
ATOM 5700 C C . GLU B 1 353 ? 16.172 -5.527 -17.25 1 90.06 353 GLU B C 1
ATOM 5702 O O . GLU B 1 353 ? 16.172 -5.082 -16.109 1 90.06 353 GLU B O 1
ATOM 5707 N N . LEU B 1 354 ? 17.078 -6.238 -17.766 1 88.5 354 LEU B N 1
ATOM 5708 C CA . LEU B 1 354 ? 18.297 -6.484 -17 1 88.5 354 LEU B CA 1
ATOM 5709 C C . LEU B 1 354 ? 19.172 -5.23 -16.953 1 88.5 354 LEU B C 1
ATOM 5711 O O . LEU B 1 354 ? 19.625 -4.836 -15.875 1 88.5 354 LEU B O 1
ATOM 5715 N N . LYS B 1 355 ? 19.297 -4.504 -18.031 1 88.31 355 LYS B N 1
ATOM 5716 C CA . LYS B 1 355 ? 20.25 -3.402 -18.172 1 88.31 355 LYS B CA 1
ATOM 5717 C C . LYS B 1 355 ? 19.594 -2.074 -17.781 1 88.31 355 LYS B C 1
ATOM 5719 O O . LYS B 1 355 ? 20.281 -1.16 -17.312 1 88.31 355 LYS B O 1
ATOM 5724 N N . GLY B 1 356 ? 18.344 -1.964 -17.984 1 84.19 356 GLY B N 1
ATOM 5725 C CA . GLY B 1 356 ? 17.672 -0.685 -17.781 1 84.19 356 GLY B CA 1
ATOM 5726 C C . GLY B 1 356 ? 17.656 0.18 -19.031 1 84.19 356 GLY B C 1
ATOM 5727 O O . GLY B 1 356 ? 18.125 -0.24 -20.094 1 84.19 356 GLY B O 1
ATOM 5728 N N . PRO B 1 357 ? 17.047 1.371 -18.891 1 77.25 357 PRO B N 1
ATOM 5729 C CA . PRO B 1 357 ? 16.938 2.246 -20.062 1 77.25 357 PRO B CA 1
ATOM 5730 C C . PRO B 1 357 ? 18.281 2.789 -20.531 1 77.25 357 PRO B C 1
ATOM 5732 O O . PRO B 1 357 ? 19.188 3.02 -19.703 1 77.25 357 PRO B O 1
ATOM 5735 N N . VAL B 1 358 ? 18.656 2.672 -21.859 1 65.31 358 VAL B N 1
ATOM 5736 C CA . VAL B 1 358 ? 19.875 3.184 -22.469 1 65.31 358 VAL B CA 1
ATOM 5737 C C . VAL B 1 358 ? 19.875 4.711 -22.406 1 65.31 358 VAL B C 1
ATOM 5739 O O . VAL B 1 358 ? 18.859 5.352 -22.688 1 65.31 358 VAL B O 1
ATOM 5742 N N . ALA B 1 359 ? 20.781 5.32 -21.641 1 54.72 359 ALA B N 1
ATOM 5743 C CA . ALA B 1 359 ? 20.953 6.77 -21.625 1 54.72 359 ALA B CA 1
ATOM 5744 C C . ALA B 1 359 ? 21.125 7.312 -23.047 1 54.72 359 ALA B C 1
ATOM 5746 O O . ALA B 1 359 ? 21.891 6.766 -23.844 1 54.72 359 ALA B O 1
ATOM 5747 N N . SER B 1 360 ? 20.125 7.824 -23.734 1 45.59 360 SER B N 1
ATOM 5748 C CA . SER B 1 360 ? 20.422 8.562 -24.969 1 45.59 360 SER B CA 1
ATOM 5749 C C . SER B 1 360 ? 21.641 9.461 -24.797 1 45.59 360 SER B C 1
ATOM 5751 O O . SER B 1 360 ? 21.781 10.148 -23.781 1 45.59 360 SER B O 1
ATOM 5753 N N . ASP B 1 361 ? 22.797 9.133 -25.297 1 39.59 361 ASP B N 1
ATOM 5754 C CA . ASP B 1 361 ? 23.891 10.062 -25.5 1 39.59 361 ASP B CA 1
ATOM 5755 C C . ASP B 1 361 ? 23.391 11.391 -26.062 1 39.59 361 ASP B C 1
ATOM 5757 O O . ASP B 1 361 ? 23.234 11.531 -27.281 1 39.59 361 ASP B O 1
ATOM 5761 N N . ALA B 1 362 ? 22.469 12.102 -25.781 1 36.44 362 ALA B N 1
ATOM 5762 C CA . ALA B 1 362 ? 22.297 13.438 -26.344 1 36.44 362 ALA B CA 1
ATOM 5763 C C . ALA B 1 362 ? 23.594 14.227 -26.297 1 36.44 362 ALA B C 1
ATOM 5765 O O . ALA B 1 362 ? 23.875 15.039 -27.188 1 36.44 362 ALA B O 1
ATOM 5766 N N . ASP B 1 363 ? 24.344 14.469 -25.031 1 34.19 363 ASP B N 1
ATOM 5767 C CA . ASP B 1 363 ? 25.125 15.695 -25.094 1 34.19 363 ASP B CA 1
ATOM 5768 C C . ASP B 1 363 ? 26.438 15.461 -25.828 1 34.19 363 ASP B C 1
ATOM 5770 O O . ASP B 1 363 ? 27.375 16.266 -25.734 1 34.19 363 ASP B O 1
ATOM 5774 N N . HIS B 1 364 ? 26.828 14.352 -26.422 1 31.88 364 HIS B N 1
ATOM 5775 C CA . HIS B 1 364 ? 28.141 14.695 -26.984 1 31.88 364 HIS B CA 1
ATOM 5776 C C . HIS B 1 364 ? 28 15.711 -28.109 1 31.88 364 HIS B C 1
ATOM 5778 O O . HIS B 1 364 ? 29 16.109 -28.719 1 31.88 364 HIS B O 1
ATOM 5784 N N . HIS B 1 365 ? 26.891 15.773 -28.859 1 29.02 365 HIS B N 1
ATOM 5785 C CA . HIS B 1 365 ? 27.141 16.688 -29.969 1 29.02 365 HIS B CA 1
ATOM 5786 C C . HIS B 1 365 ? 27.078 18.141 -29.5 1 29.02 365 HIS B C 1
ATOM 5788 O O . HIS B 1 365 ? 27.281 19.062 -30.297 1 29.02 365 HIS B O 1
ATOM 5794 N N . GLN B 1 366 ? 26.75 18.75 -28.375 1 21.2 366 GLN B N 1
ATOM 5795 C CA . GLN B 1 366 ? 27.234 20.125 -28.375 1 21.2 366 GLN B CA 1
ATOM 5796 C C . GLN B 1 366 ? 28.641 20.203 -27.797 1 21.2 366 GLN B C 1
ATOM 5798 O O . GLN B 1 366 ? 28.969 19.516 -26.812 1 21.2 366 GLN B O 1
#

InterPro domains:
  IPR001387 Cro/C1-type, helix-turn-helix domain [PF01381] (6-62)
  IPR001387 Cro/C1-type, helix-turn-helix domain [PS50943] (6-62)
  IPR001387 Cro/C1-type, helix-turn-helix domain [SM00530] (5-62)
  IPR001387 Cro/C1-type, helix-turn-helix domain [cd00093] (3-62)
  IPR010359 IrrE N-terminal-like domain [PF06114] (180-276)
  IPR010982 Lambda repressor-like, DNA-binding domain superfamily [G3DSA:1.10.260.40] (1-65)
  IPR010982 Lambda repressor-like, DNA-binding domain superfamily [SSF47413] (1-65)
  IPR052345 Radiation response metalloprotease [PTHR43236] (2-350)

Radius of gyration: 29.88 Å; Cα contacts (8 Å, |Δi|>4): 1090; chains: 2; bounding box: 69×100×70 Å

pLDDT: mean 82.72, std 14.17, range [21.2, 97.75]

Foldseek 3Di:
DLLCLLVLLCLLQPHQLCRLCVLLVVPAHSVRNNCSNVVVDPDDPVVLVSSCVSSVHDSCSSPVCLQKAFPCQCPVPPPPADPSRVSNVRSVVSLLVVLLVVLCVLVVPPAAAADDLDPAADEDLALLCLLVVLVSVCVSLVPPQFADQALQQSCRNNQAAEAEDADPPSGAWEKGWMGGPDPDDTGIYIYGHLPDFPQSNQLSRQLNVLLRRHDCVNDDPVRSSSSSSLNSLCNLHPLVVNCVQPNQADADDDPVSLVVVCVRSVHFSLSVLVSCCSSPRYDPVVSVVCCVPVCVCRVPDGPPGPCVVVVCSVVRPPCVSVVSLLVCPLVVSDDLVVSCVSVVHDSVVSVCVNPDDDPPPPPPVD/DLLCLLVLLCLLQPHQLQRLCVLLVVPAHSVRNNCSNVVNDPDDPVVLVSSCVSSVHDSCSSPPCLQKAFDPQCQVPPAPADPSRVSNVSSVVSLLVVLLVVLCVLVVPPAAAADDLDPAADEDLALLCLLVVLVSVCVSLVPPQFADQALQQSCRNNQEAEAEDADPPVGAWEKGWIGGPDPDDTGIYIYGHLPDFPQSNQLSVQLNVLLRRHDCVNDDPVRSSSSSSLNSLCNLHPLVVNCVQPNQADADDDPVSLVVVCVRSVHFSLSVLVSCCSSPRYDPVVSVVCCVPVCVCRVPDGPPGPCVVVVCSVVRPPCVSVVSLLVCPLVVSDDLVVSCSSVVHDSVVSVCVNPDDDPPPPPPVD

Organism: Gloeobacter violaceus (strain ATCC 29082 / PCC 7421) (NCBI:txid251221)